Protein AF-0000000084854878 (afdb_homodimer)

Radius of gyration: 21.62 Å; Cα contacts (8 Å, |Δi|>4): 910; chains: 2; bounding box: 46×63×53 Å

Foldseek 3Di:
DPPPCPDPVVVVVCVVPDDDVVVVQFDFWKWAKKAFQFGLLDIAIWIWGWGPPDLFKIKTFIFRDPDPPTDGWWIKIKGALVVLVVDDLVVQLQKEACQCCLLQQRMATQDDPPDDPVVRVVVVLVVSLRRNRMMMRMKTQAPCVVPVPDRDDGITRIYDDDDPVSDPVVVSVVCCVVRVHDRNVSNVVCVVRHDDDDYDPSHPNCVVVVHGDGDDDDDD/DPPPCPDPVVVVVCVVPDDDVVVVQFDFWKWAKKAFQFGLLDIAIWIWGWGPPDLFKIKTFIFRDPDPPTDGWWIKIKGALVVLVVDPLVVQLQKEACQCCLLQQRMATQDDPPDDPVVRVVVVLVVSLRSNRMMMRMKTQAPCVVPVPDRDDGITRIYDDDDPVSDPVVVSVVCCVVRVHDRNVSNVVCVVRHDDDDYDPSHPNCVVVVHGDGDDDDDD

Structure (mmCIF, N/CA/C/O backbone):
data_AF-0000000084854878-model_v1
#
loop_
_entity.id
_entity.type
_entity.pdbx_description
1 polymer 'DUF1264-domain-containing protein'
#
loop_
_atom_site.group_PDB
_atom_site.id
_atom_site.type_symbol
_atom_site.label_atom_id
_atom_site.label_alt_id
_atom_site.label_comp_id
_atom_site.label_asym_id
_atom_site.label_entity_id
_atom_site.label_seq_id
_atom_site.pdbx_PDB_ins_code
_atom_site.Cartn_x
_atom_site.Cartn_y
_atom_site.Cartn_z
_atom_site.occupancy
_atom_site.B_iso_or_equiv
_atom_site.auth_seq_id
_atom_site.auth_comp_id
_atom_site.auth_asym_id
_atom_site.auth_atom_id
_atom_site.pdbx_PDB_model_num
ATOM 1 N N . MET A 1 1 ? -2.666 -12.867 -30.156 1 42.47 1 MET A N 1
ATOM 2 C CA . MET A 1 1 ? -3.881 -12.344 -29.531 1 42.47 1 MET A CA 1
ATOM 3 C C . MET A 1 1 ? -3.656 -12.055 -28.062 1 42.47 1 MET A C 1
ATOM 5 O O . MET A 1 1 ? -3.047 -12.859 -27.344 1 42.47 1 MET A O 1
ATOM 9 N N . GLU A 1 2 ? -3.814 -10.781 -27.641 1 56.5 2 GLU A N 1
ATOM 10 C CA . GLU A 1 2 ? -3.605 -10.398 -26.25 1 56.5 2 GLU A CA 1
ATOM 11 C C . GLU A 1 2 ? -4.465 -11.25 -25.312 1 56.5 2 GLU A C 1
ATOM 13 O O . GLU A 1 2 ? -5.602 -11.586 -25.641 1 56.5 2 GLU A O 1
ATOM 18 N N . SER A 1 3 ? -3.811 -11.867 -24.328 1 76.75 3 SER A N 1
ATOM 19 C CA . SER A 1 3 ? -4.516 -12.711 -23.359 1 76.75 3 SER A CA 1
ATOM 20 C C . SER A 1 3 ? -5.754 -12 -22.812 1 76.75 3 SER A C 1
ATOM 22 O O . SER A 1 3 ? -5.746 -10.789 -22.609 1 76.75 3 SER A O 1
ATOM 24 N N . VAL A 1 4 ? -6.898 -12.617 -22.953 1 86.44 4 VAL A N 1
ATOM 25 C CA . VAL A 1 4 ? -8.148 -12.102 -22.406 1 86.44 4 VAL A CA 1
ATOM 26 C C . VAL A 1 4 ? -7.926 -11.617 -20.984 1 86.44 4 VAL A C 1
ATOM 28 O O . VAL A 1 4 ? -8.664 -10.766 -20.484 1 86.44 4 VAL A O 1
ATOM 31 N N . TYR A 1 5 ? -6.926 -12.055 -20.406 1 91.31 5 TYR A N 1
ATOM 32 C CA . TYR A 1 5 ? -6.637 -11.742 -19.016 1 91.31 5 TYR A CA 1
ATOM 33 C C . TYR A 1 5 ? -6.316 -10.266 -18.828 1 91.31 5 TYR A C 1
ATOM 35 O O . TYR A 1 5 ? -6.625 -9.672 -17.797 1 91.31 5 TYR A O 1
ATOM 43 N N . HIS A 1 6 ? -5.785 -9.617 -19.844 1 92.25 6 HIS A N 1
ATOM 44 C CA . HIS A 1 6 ? -5.402 -8.219 -19.719 1 92.25 6 HIS A CA 1
ATOM 45 C C . HIS A 1 6 ? -6.398 -7.312 -20.438 1 92.25 6 HIS A C 1
ATOM 47 O O . HIS A 1 6 ? -6.164 -6.109 -20.578 1 92.25 6 HIS A O 1
ATOM 53 N N . SER A 1 7 ? -7.43 -7.887 -20.828 1 90 7 SER A N 1
ATOM 54 C CA . SER A 1 7 ? -8.438 -7.129 -21.562 1 90 7 SER A CA 1
ATOM 55 C C . SER A 1 7 ? -9.359 -6.367 -20.625 1 90 7 SER A C 1
ATOM 57 O O . SER A 1 7 ? -9.5 -6.734 -19.453 1 90 7 SER A O 1
ATOM 59 N N . GLN A 1 8 ? -10.008 -5.379 -21.156 1 87.12 8 GLN A N 1
ATOM 60 C CA . GLN A 1 8 ? -11.008 -4.617 -20.406 1 87.12 8 GLN A CA 1
ATOM 61 C C . GLN A 1 8 ? -12.18 -5.5 -20 1 87.12 8 GLN A C 1
ATOM 63 O O . GLN A 1 8 ? -12.766 -5.312 -18.938 1 87.12 8 GLN A O 1
ATOM 68 N N . LEU A 1 9 ? -12.438 -6.395 -20.922 1 82.38 9 LEU A N 1
ATOM 69 C CA . LEU A 1 9 ? -13.539 -7.309 -20.641 1 82.38 9 LEU A CA 1
ATOM 70 C C . LEU A 1 9 ? -13.242 -8.148 -19.391 1 82.38 9 LEU A C 1
ATOM 72 O O . LEU A 1 9 ? -14.117 -8.336 -18.547 1 82.38 9 LEU A O 1
ATOM 76 N N . TYR A 1 10 ? -12.094 -8.664 -19.297 1 88.38 10 TYR A N 1
ATOM 77 C CA . TYR A 1 10 ? -11.711 -9.422 -18.125 1 88.38 10 TYR A CA 1
ATOM 78 C C . TYR A 1 10 ? -11.789 -8.555 -16.875 1 88.38 10 TYR A C 1
ATOM 80 O O . TYR A 1 10 ? -12.289 -8.992 -15.828 1 88.38 10 TYR A O 1
ATOM 88 N N . SER A 1 11 ? -11.289 -7.316 -17 1 88.75 11 SER A N 1
ATOM 89 C CA . SER A 1 11 ? -11.305 -6.391 -15.875 1 88.75 11 SER A CA 1
ATOM 90 C C . SER A 1 11 ? -12.734 -6.117 -15.414 1 88.75 11 SER A C 1
ATOM 92 O O . SER A 1 11 ? -13.008 -6.098 -14.211 1 88.75 11 SER A O 1
ATOM 94 N N . ALA A 1 12 ? -13.562 -5.941 -16.312 1 84 12 ALA A N 1
ATOM 95 C CA . ALA A 1 12 ? -14.969 -5.695 -15.992 1 84 12 ALA A CA 1
ATOM 96 C C . ALA A 1 12 ? -15.602 -6.914 -15.336 1 84 12 ALA A C 1
ATOM 98 O O . ALA A 1 12 ? -16.328 -6.789 -14.344 1 84 12 ALA A O 1
ATOM 99 N N . ALA A 1 13 ? -15.352 -8.047 -15.867 1 84.94 13 ALA A N 1
ATOM 100 C CA . ALA A 1 13 ? -15.844 -9.289 -15.281 1 84.94 13 ALA A CA 1
ATOM 101 C C . ALA A 1 13 ? -15.289 -9.484 -13.875 1 84.94 13 ALA A C 1
ATOM 103 O O . ALA A 1 13 ? -16.031 -9.875 -12.961 1 84.94 13 ALA A O 1
ATOM 104 N N . GLY A 1 14 ? -14.062 -9.25 -13.773 1 85.38 14 GLY A N 1
ATOM 105 C CA . GLY A 1 14 ? -13.438 -9.352 -12.461 1 85.38 14 GLY A CA 1
ATOM 106 C C . GLY A 1 14 ? -14.094 -8.477 -11.414 1 85.38 14 GLY A C 1
ATOM 107 O O . GLY A 1 14 ? -14.422 -8.938 -10.32 1 85.38 14 GLY A O 1
ATOM 108 N N . SER A 1 15 ? -14.344 -7.27 -11.75 1 87.06 15 SER A N 1
ATOM 109 C CA . SER A 1 15 ? -14.945 -6.312 -10.828 1 87.06 15 SER A CA 1
ATOM 110 C C . SER A 1 15 ? -16.359 -6.734 -10.445 1 87.06 15 SER A C 1
ATOM 112 O O . SER A 1 15 ? -16.844 -6.375 -9.367 1 87.06 15 SER A O 1
ATOM 114 N N . ALA A 1 16 ? -16.953 -7.512 -11.312 1 86.44 16 ALA A N 1
ATOM 115 C CA . ALA A 1 16 ? -18.328 -7.93 -11.055 1 86.44 16 ALA A CA 1
ATOM 116 C C . ALA A 1 16 ? -18.359 -9.141 -10.125 1 86.44 16 ALA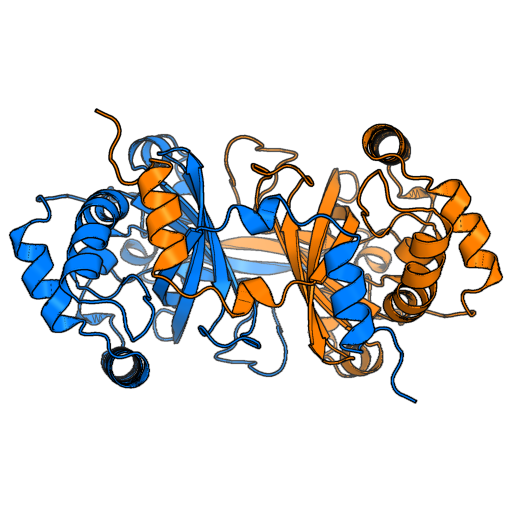 A C 1
ATOM 118 O O . ALA A 1 16 ? -19.328 -9.32 -9.375 1 86.44 16 ALA A O 1
ATOM 119 N N . ILE A 1 17 ? -17.375 -9.867 -10.188 1 89.5 17 ILE A N 1
ATOM 120 C CA . ILE A 1 17 ? -17.516 -11.148 -9.5 1 89.5 17 ILE A CA 1
ATOM 121 C C . ILE A 1 17 ? -16.641 -11.164 -8.25 1 89.5 17 ILE A C 1
ATOM 123 O O . ILE A 1 17 ? -16.781 -12.039 -7.391 1 89.5 17 ILE A O 1
ATOM 127 N N . MET A 1 18 ? -15.742 -10.305 -8.07 1 92.56 18 MET A N 1
ATOM 128 C CA . MET A 1 18 ? -14.844 -10.281 -6.922 1 92.56 18 MET A CA 1
ATOM 129 C C . MET A 1 18 ? -15.242 -9.18 -5.941 1 92.56 18 MET A C 1
ATOM 131 O O . MET A 1 18 ? -15.953 -8.242 -6.309 1 92.56 18 MET A O 1
ATOM 135 N N . SER A 1 19 ? -14.844 -9.352 -4.707 1 91.5 19 SER A N 1
ATOM 136 C CA . SER A 1 19 ? -15.133 -8.359 -3.68 1 91.5 19 SER A CA 1
ATOM 137 C C . SER A 1 19 ? -13.93 -7.449 -3.434 1 91.5 19 SER A C 1
ATOM 139 O O . SER A 1 19 ? -12.789 -7.906 -3.451 1 91.5 19 SER A O 1
ATOM 141 N N . PHE A 1 20 ? -14.242 -6.152 -3.15 1 96.56 20 PHE A N 1
ATOM 142 C CA . PHE A 1 20 ? -13.219 -5.137 -2.953 1 96.56 20 PHE A CA 1
ATOM 143 C C . PHE A 1 20 ? -13.5 -4.312 -1.705 1 96.56 20 PHE A C 1
ATOM 145 O O . PHE A 1 20 ? -13.227 -3.111 -1.671 1 96.56 20 PHE A O 1
ATOM 152 N N . ASP A 1 21 ? -14.039 -4.895 -0.681 1 96.31 21 ASP A N 1
ATOM 153 C CA . ASP A 1 21 ? -14.609 -4.227 0.484 1 96.31 21 ASP A CA 1
ATOM 154 C C . ASP A 1 21 ? -13.578 -3.342 1.173 1 96.31 21 ASP A C 1
ATOM 156 O O . ASP A 1 21 ? -13.867 -2.199 1.533 1 96.31 21 ASP A O 1
ATOM 160 N N . PRO A 1 22 ? -12.273 -3.865 1.412 1 97.88 22 PRO A N 1
ATOM 161 C CA . PRO A 1 22 ? -11.305 -2.965 2.035 1 97.88 22 PRO A CA 1
ATOM 162 C C . PRO A 1 22 ? -11.047 -1.707 1.209 1 97.88 22 PRO A C 1
ATOM 164 O O . PRO A 1 22 ? -10.953 -0.608 1.763 1 97.88 22 PRO A O 1
ATOM 167 N N . VAL A 1 23 ? -10.953 -1.794 -0.106 1 97.88 23 VAL A N 1
ATOM 168 C CA . VAL A 1 23 ? -10.641 -0.701 -1.02 1 97.88 23 VAL A CA 1
ATOM 169 C C . VAL A 1 23 ? -11.797 0.296 -1.052 1 97.88 23 VAL A C 1
ATOM 171 O O . VAL A 1 23 ? -11.578 1.505 -1.162 1 97.88 23 VAL A O 1
ATOM 174 N N . LYS A 1 24 ? -13.016 -0.207 -0.889 1 95.81 24 LYS A N 1
ATOM 175 C CA . LYS A 1 24 ? -14.211 0.626 -0.938 1 95.81 24 LYS A CA 1
ATOM 176 C C . LYS A 1 24 ? -14.289 1.553 0.272 1 95.81 24 LYS A C 1
ATOM 178 O O . LYS A 1 24 ? -15.086 2.494 0.291 1 95.81 24 LYS A O 1
ATOM 183 N N . GLN A 1 25 ? -13.469 1.287 1.256 1 96.81 25 GLN A N 1
ATOM 184 C CA . GLN A 1 25 ? -13.508 2.117 2.455 1 96.81 25 GLN A CA 1
ATOM 185 C C . GLN A 1 25 ? -12.641 3.361 2.291 1 96.81 25 GLN A C 1
ATOM 187 O O . GLN A 1 25 ? -12.641 4.242 3.152 1 96.81 25 GLN A O 1
ATOM 192 N N . ILE A 1 26 ? -11.867 3.467 1.23 1 97.38 26 ILE A N 1
ATOM 193 C CA . ILE A 1 26 ? -11.062 4.652 0.955 1 97.38 26 ILE A CA 1
ATOM 194 C C . ILE A 1 26 ? -11.977 5.824 0.607 1 97.38 26 ILE A C 1
ATOM 196 O O . ILE A 1 26 ? -12.789 5.738 -0.32 1 97.38 26 ILE A O 1
ATOM 200 N N . HIS A 1 27 ? -11.805 6.988 1.38 1 95.94 27 HIS A N 1
ATOM 201 C CA . HIS A 1 27 ? -12.766 8.07 1.172 1 95.94 27 HIS A CA 1
ATOM 202 C C . HIS A 1 27 ? -12.094 9.43 1.297 1 95.94 27 HIS A C 1
ATOM 204 O O . HIS A 1 27 ? -12.773 10.453 1.408 1 95.94 27 HIS A O 1
ATOM 210 N N . GLN A 1 28 ? -10.867 9.477 1.364 1 97.06 28 GLN A N 1
ATOM 211 C CA . GLN A 1 28 ? -10.133 10.734 1.455 1 97.06 28 GLN A CA 1
ATOM 212 C C . GLN A 1 28 ? -8.914 10.734 0.533 1 97.06 28 GLN A C 1
ATOM 214 O O . GLN A 1 28 ? -8.195 9.734 0.454 1 97.06 28 GLN A O 1
ATOM 219 N N . HIS A 1 29 ? -8.703 11.797 -0.182 1 97.94 29 HIS A N 1
ATOM 220 C CA . HIS A 1 29 ? -7.566 12.008 -1.068 1 97.94 29 HIS A CA 1
ATOM 221 C C . HIS A 1 29 ? -6.777 13.25 -0.669 1 97.94 29 HIS A C 1
ATOM 223 O O . HIS A 1 29 ? -7.281 14.367 -0.781 1 97.94 29 HIS A O 1
ATOM 229 N N . LEU A 1 30 ? -5.574 13.039 -0.165 1 98.12 30 LEU A N 1
ATOM 230 C CA . LEU A 1 30 ? -4.664 14.102 0.235 1 98.12 30 LEU A CA 1
ATOM 231 C C . LEU A 1 30 ? -3.422 14.117 -0.651 1 98.12 30 LEU A C 1
ATOM 233 O O . LEU A 1 30 ? -2.924 13.055 -1.044 1 98.12 30 LEU A O 1
ATOM 237 N N . CYS A 1 31 ? -2.949 15.258 -0.947 1 98.31 31 CYS A N 1
ATOM 238 C CA . CYS A 1 31 ? -1.713 15.438 -1.701 1 98.31 31 CYS A CA 1
ATOM 239 C C . CYS A 1 31 ? -0.686 16.219 -0.891 1 98.31 31 CYS A C 1
ATOM 241 O O . CYS A 1 31 ? -1.006 17.25 -0.314 1 98.31 31 CYS A O 1
ATOM 243 N N . ALA A 1 32 ? 0.47 15.75 -0.842 1 98.31 32 ALA A N 1
ATOM 244 C CA . ALA A 1 32 ? 1.612 16.375 -0.181 1 98.31 32 ALA A CA 1
ATOM 245 C C . ALA A 1 32 ? 2.926 15.93 -0.813 1 98.31 32 ALA A C 1
ATOM 247 O O . ALA A 1 32 ? 2.977 15.633 -2.008 1 98.31 32 ALA A O 1
ATOM 248 N N . PHE A 1 33 ? 4.035 16.156 -0.086 1 98.62 33 PHE A N 1
ATOM 249 C CA . PHE A 1 33 ? 5.367 15.734 -0.503 1 98.62 33 PHE A CA 1
ATOM 250 C C . PHE A 1 33 ? 6.074 14.984 0.618 1 98.62 33 PHE A C 1
ATOM 252 O O . PHE A 1 33 ? 5.871 15.281 1.797 1 98.62 33 PHE A O 1
ATOM 259 N N . HIS A 1 34 ? 6.805 14.023 0.209 1 98.5 34 HIS A N 1
ATOM 260 C CA . HIS A 1 34 ? 7.691 13.32 1.123 1 98.5 34 HIS A CA 1
ATOM 261 C C . HIS A 1 34 ? 9.156 13.516 0.733 1 98.5 34 HIS A C 1
ATOM 263 O O . HIS A 1 34 ? 9.453 13.82 -0.422 1 98.5 34 HIS A O 1
ATOM 269 N N . THR A 1 35 ? 9.977 13.375 1.66 1 97.06 35 THR A N 1
ATOM 270 C CA . THR A 1 35 ? 11.422 13.289 1.454 1 97.06 35 THR A CA 1
ATOM 271 C C . THR A 1 35 ? 11.992 12.047 2.131 1 97.06 35 THR A C 1
ATOM 273 O O . THR A 1 35 ? 11.422 11.547 3.104 1 97.06 35 THR A O 1
ATOM 276 N N . TYR A 1 36 ? 13.062 11.547 1.539 1 95.5 36 TYR A N 1
ATOM 277 C CA . TYR A 1 36 ? 13.688 10.359 2.111 1 95.5 36 TYR A CA 1
ATOM 278 C C . TYR A 1 36 ? 14.32 10.672 3.461 1 95.5 36 TYR A C 1
ATOM 280 O O . TYR A 1 36 ? 14.977 11.703 3.617 1 95.5 36 TYR A O 1
ATOM 288 N N . SER A 1 37 ? 14.125 9.781 4.395 1 93.94 37 SER A N 1
ATOM 289 C CA . SER A 1 37 ? 14.742 9.969 5.707 1 93.94 37 SER A CA 1
ATOM 290 C C . SER A 1 37 ? 16.25 10.078 5.598 1 93.94 37 SER A C 1
ATOM 292 O O . SER A 1 37 ? 16.875 10.891 6.281 1 93.94 37 SER A O 1
ATOM 294 N N . HIS A 1 38 ? 16.906 9.297 4.711 1 90.38 38 HIS A N 1
ATOM 295 C CA . HIS A 1 38 ? 18.359 9.203 4.625 1 90.38 38 HIS A CA 1
ATOM 296 C C . HIS A 1 38 ? 18.922 10.203 3.619 1 90.38 38 HIS A C 1
ATOM 298 O O . HIS A 1 38 ? 20.141 10.398 3.539 1 90.38 38 HIS A O 1
ATOM 304 N N . ASP A 1 39 ? 18.141 10.836 2.838 1 91.75 39 ASP A N 1
ATOM 305 C CA . ASP A 1 39 ? 18.547 11.828 1.845 1 91.75 39 ASP A CA 1
ATOM 306 C C . ASP A 1 39 ? 17.484 12.914 1.689 1 91.75 39 ASP A C 1
ATOM 308 O O . ASP A 1 39 ? 16.656 12.852 0.78 1 91.75 39 ASP A O 1
ATOM 312 N N . ARG A 1 40 ? 17.625 13.961 2.406 1 92.81 40 ARG A N 1
ATOM 313 C CA . ARG A 1 40 ? 16.594 14.984 2.541 1 92.81 40 ARG A CA 1
ATOM 314 C C . ARG A 1 40 ? 16.594 15.914 1.333 1 92.81 40 ARG A C 1
ATOM 316 O O . ARG A 1 40 ? 15.781 16.844 1.263 1 92.81 40 ARG A O 1
ATOM 323 N N . SER A 1 41 ? 17.453 15.695 0.38 1 93.31 41 SER A N 1
ATOM 324 C CA . SER A 1 41 ? 17.484 16.531 -0.816 1 93.31 41 SER A CA 1
ATOM 325 C C . SER A 1 41 ? 16.578 15.969 -1.91 1 93.31 41 SER A C 1
ATOM 327 O O . SER A 1 41 ? 16.375 16.609 -2.939 1 93.31 41 SER A O 1
ATOM 329 N N . ARG A 1 42 ? 16.062 14.805 -1.736 1 96.06 42 ARG A N 1
ATOM 330 C CA . ARG A 1 42 ? 15.195 14.156 -2.711 1 96.06 42 ARG A CA 1
ATOM 331 C C . ARG A 1 42 ? 13.734 14.25 -2.287 1 96.06 42 ARG A C 1
ATOM 333 O O . ARG A 1 42 ? 13.391 13.93 -1.147 1 96.06 42 ARG A O 1
ATOM 340 N N . HIS A 1 43 ? 12.938 14.703 -3.211 1 97.94 43 HIS A N 1
ATOM 341 C CA . HIS A 1 43 ? 11.547 15.023 -2.924 1 97.94 43 HIS A CA 1
ATOM 342 C C . HIS A 1 43 ? 10.602 14.242 -3.828 1 97.94 43 HIS A C 1
ATOM 344 O O . HIS A 1 43 ? 10.867 14.086 -5.023 1 97.94 43 HIS A O 1
ATOM 350 N N . VAL A 1 44 ? 9.508 13.75 -3.252 1 98.44 44 VAL A N 1
ATOM 351 C CA . VAL A 1 44 ? 8.547 12.961 -4.008 1 98.44 44 VAL A CA 1
ATOM 352 C C . VAL A 1 44 ? 7.133 13.461 -3.729 1 98.44 44 VAL A C 1
ATOM 354 O O . VAL A 1 44 ? 6.711 13.547 -2.572 1 98.44 44 VAL A O 1
ATOM 357 N N . GLU A 1 45 ? 6.414 13.898 -4.789 1 98.69 45 GLU A N 1
ATOM 358 C CA . GLU A 1 45 ? 4.988 14.172 -4.648 1 98.69 45 GLU A CA 1
ATOM 359 C C . GLU A 1 45 ? 4.215 12.906 -4.293 1 98.69 45 GLU A C 1
ATOM 361 O O . GLU A 1 45 ? 4.477 11.836 -4.84 1 98.69 45 GLU A O 1
ATOM 366 N N . ALA A 1 46 ? 3.342 13.031 -3.355 1 98.75 46 ALA A N 1
ATOM 367 C CA . ALA A 1 46 ? 2.664 11.844 -2.83 1 98.75 46 ALA A CA 1
ATOM 368 C C . ALA A 1 46 ? 1.163 12.086 -2.705 1 98.75 46 ALA A C 1
ATOM 370 O O . ALA A 1 46 ? 0.73 13 -1.996 1 98.75 46 ALA A O 1
ATOM 371 N N . HIS A 1 47 ? 0.405 11.297 -3.395 1 98.88 47 HIS A N 1
ATOM 372 C CA . HIS A 1 47 ? -1.051 11.289 -3.309 1 98.88 47 HIS A CA 1
ATOM 373 C C . HIS A 1 47 ? -1.546 10.164 -2.408 1 98.88 47 HIS A C 1
ATOM 375 O O . HIS A 1 47 ? -1.334 8.984 -2.705 1 98.88 47 HIS A O 1
ATOM 381 N N . HIS A 1 48 ? -2.178 10.594 -1.279 1 98.81 48 HIS A N 1
ATOM 382 C CA . HIS A 1 48 ? -2.643 9.672 -0.247 1 98.81 48 HIS A CA 1
ATOM 383 C C . HIS A 1 48 ? -4.129 9.367 -0.41 1 98.81 48 HIS A C 1
ATOM 385 O O . HIS A 1 48 ? -4.953 10.281 -0.429 1 98.81 48 HIS A O 1
ATOM 391 N N . PHE A 1 49 ? -4.426 8.148 -0.508 1 98.75 49 PHE A N 1
ATOM 392 C CA . PHE A 1 49 ? -5.801 7.668 -0.465 1 98.75 49 PHE A CA 1
ATOM 393 C C . PHE A 1 49 ? -6.07 6.91 0.83 1 98.75 49 PHE A C 1
ATOM 395 O O . PHE A 1 49 ? -5.57 5.801 1.021 1 98.75 49 PHE A O 1
ATOM 402 N N . CYS A 1 50 ? -6.945 7.5 1.678 1 98.25 50 CYS A N 1
ATOM 403 C CA . CYS A 1 50 ? -6.93 7.113 3.084 1 98.25 50 CYS A CA 1
ATOM 404 C C . CYS A 1 50 ? -8.266 6.504 3.498 1 98.25 50 CYS A C 1
ATOM 406 O O . CYS A 1 50 ? -9.32 6.93 3.023 1 98.25 50 CYS A O 1
ATOM 408 N N . THR A 1 51 ? -8.172 5.551 4.316 1 97.81 51 THR A N 1
ATOM 409 C CA . THR A 1 51 ? -9.258 4.996 5.113 1 97.81 51 THR A CA 1
ATOM 410 C C . THR A 1 51 ? -9.086 5.348 6.59 1 97.81 51 THR A C 1
ATOM 412 O O . THR A 1 51 ? -7.988 5.23 7.133 1 97.81 51 THR A O 1
ATOM 415 N N . HIS A 1 52 ? -10.148 5.871 7.215 1 97.06 52 HIS A N 1
ATOM 416 C CA . HIS A 1 52 ? -10.141 6.074 8.656 1 97.06 52 HIS A CA 1
ATOM 417 C C . HIS A 1 52 ? -10.594 4.816 9.391 1 97.06 52 HIS A C 1
ATOM 419 O O . HIS A 1 52 ? -11.789 4.605 9.594 1 97.06 52 HIS A O 1
ATOM 425 N N . LEU A 1 53 ? -9.664 4.012 9.836 1 96.75 53 LEU A N 1
ATOM 426 C CA . LEU A 1 53 ? -10.031 2.812 10.586 1 96.75 53 LEU A CA 1
ATOM 427 C C . LEU A 1 53 ? -10.695 3.178 11.906 1 96.75 53 LEU A C 1
ATOM 429 O O . LEU A 1 53 ? -11.625 2.5 12.352 1 96.75 53 LEU A O 1
ATOM 433 N N . SER A 1 54 ? -10.211 4.172 12.531 1 96.38 54 SER A N 1
ATOM 434 C CA . SER A 1 54 ? -10.75 4.801 13.727 1 96.38 54 SER A CA 1
ATOM 435 C C . SER A 1 54 ? -10.422 6.289 13.773 1 96.38 54 SER A C 1
ATOM 437 O O . SER A 1 54 ? -9.656 6.781 12.945 1 96.38 54 SER A O 1
ATOM 439 N N . PRO A 1 55 ? -11.023 6.977 14.672 1 96.12 55 PRO A N 1
ATOM 440 C CA . PRO A 1 55 ? -10.656 8.391 14.797 1 96.12 55 PRO A CA 1
ATOM 441 C C . PRO A 1 55 ? -9.164 8.578 15.086 1 96.12 55 PRO A C 1
ATOM 443 O O . PRO A 1 55 ? -8.609 9.641 14.789 1 96.12 55 PRO A O 1
ATOM 446 N N . ASP A 1 56 ? -8.508 7.543 15.609 1 97.94 56 ASP A N 1
ATOM 447 C CA . ASP A 1 56 ? -7.125 7.699 16.047 1 97.94 56 ASP A CA 1
ATOM 448 C C . ASP A 1 56 ? -6.16 7.043 15.062 1 97.94 56 ASP A C 1
ATOM 450 O O . ASP A 1 56 ? -4.949 7.039 15.281 1 97.94 56 ASP A O 1
ATOM 454 N N . PHE A 1 57 ? -6.715 6.465 14.008 1 98.5 57 PHE A N 1
ATOM 455 C CA . PHE A 1 57 ? -5.828 5.684 13.148 1 98.5 57 PHE A CA 1
ATOM 456 C C . PHE A 1 57 ? -6.328 5.68 11.711 1 98.5 57 PHE A C 1
ATOM 458 O O . PHE A 1 57 ? -7.398 5.145 11.422 1 98.5 57 PHE A O 1
ATOM 465 N N . HIS A 1 58 ? -5.492 6.27 10.805 1 98.56 58 HIS A N 1
ATOM 466 C CA . HIS A 1 58 ? -5.715 6.23 9.367 1 98.56 58 HIS A CA 1
ATOM 467 C C . HIS A 1 58 ? -4.668 5.367 8.672 1 98.56 58 HIS A C 1
ATOM 469 O O . HIS A 1 58 ? -3.516 5.309 9.109 1 98.56 58 HIS A O 1
ATOM 475 N N . GLN A 1 59 ? -5.098 4.676 7.68 1 98.88 59 GLN A N 1
ATOM 476 C CA . GLN A 1 59 ? -4.184 4.008 6.762 1 98.88 59 GLN A CA 1
ATOM 477 C C . GLN A 1 59 ? -4.375 4.504 5.332 1 98.88 59 GLN A C 1
ATOM 479 O O . GLN A 1 59 ? -5.508 4.602 4.852 1 98.88 59 GLN A O 1
ATOM 484 N N . CYS A 1 60 ? -3.252 4.793 4.652 1 98.88 60 CYS A N 1
ATOM 485 C CA . CYS A 1 60 ? -3.307 5.426 3.338 1 98.88 60 CYS A CA 1
ATOM 486 C C . CYS A 1 60 ? -2.428 4.684 2.338 1 98.88 60 CYS A C 1
ATOM 488 O O . CYS A 1 60 ? -1.279 4.352 2.639 1 98.88 60 CYS A O 1
ATOM 490 N N . VAL A 1 61 ? -2.977 4.43 1.176 1 98.88 61 VAL A N 1
ATOM 491 C CA . VAL A 1 61 ? -2.176 4.004 0.032 1 98.88 61 VAL A CA 1
ATOM 492 C C . VAL A 1 61 ? -1.659 5.227 -0.722 1 98.88 61 VAL A C 1
ATOM 494 O O . VAL A 1 61 ? -2.385 6.211 -0.895 1 98.88 61 VAL A O 1
ATOM 497 N N . ILE A 1 62 ? -0.408 5.156 -1.182 1 98.94 62 ILE A N 1
ATOM 498 C CA . ILE A 1 62 ? 0.208 6.336 -1.776 1 98.94 62 ILE A CA 1
ATOM 499 C C . ILE A 1 62 ? 0.533 6.066 -3.244 1 98.94 62 ILE A C 1
ATOM 501 O O . ILE A 1 62 ? 1.153 5.051 -3.572 1 98.94 62 ILE A O 1
ATOM 505 N N . TYR A 1 63 ? 0.1 6.922 -4.086 1 98.88 63 TYR A N 1
ATOM 506 C CA . TYR A 1 63 ? 0.457 6.949 -5.5 1 98.88 63 TYR A CA 1
ATOM 507 C C . TYR A 1 63 ? 1.285 8.188 -5.832 1 98.88 63 TYR A C 1
ATOM 509 O O . TYR A 1 63 ? 1.247 9.18 -5.102 1 98.88 63 TYR A O 1
ATOM 517 N N . ASP A 1 64 ? 2.012 8.133 -6.961 1 98.69 64 ASP A N 1
ATOM 518 C CA . ASP A 1 64 ? 2.887 9.25 -7.316 1 98.69 64 ASP A CA 1
ATOM 519 C C . ASP A 1 64 ? 2.119 10.328 -8.078 1 98.69 64 ASP A C 1
ATOM 521 O O . ASP A 1 64 ? 2.67 11.383 -8.391 1 98.69 64 ASP A O 1
ATOM 525 N N . SER A 1 65 ? 0.896 10.086 -8.406 1 98.12 65 SER A N 1
ATOM 526 C CA . SER A 1 65 ? 0.014 11.055 -9.047 1 98.12 65 SER A CA 1
ATOM 527 C C . SER A 1 65 ? -1.452 10.688 -8.852 1 98.12 65 SER A C 1
ATOM 529 O O . SER A 1 65 ? -1.762 9.641 -8.266 1 98.12 65 SER A O 1
ATOM 531 N N . GLU A 1 66 ? -2.338 11.578 -9.281 1 97.06 66 GLU A N 1
ATOM 532 C CA . GLU A 1 66 ? -3.777 11.344 -9.203 1 97.06 66 GLU A CA 1
ATOM 533 C C . GLU A 1 66 ? -4.289 10.664 -10.469 1 97.06 66 GLU A C 1
ATOM 535 O O . GLU A 1 66 ? -5.484 10.367 -10.578 1 97.06 66 GLU A O 1
ATOM 540 N N . ASN A 1 67 ? -3.436 10.328 -11.398 1 97.19 67 ASN A N 1
ATOM 541 C CA . ASN A 1 67 ? -3.824 9.742 -12.68 1 97.19 67 ASN A CA 1
ATOM 542 C C . ASN A 1 67 ? -4.254 8.289 -12.531 1 97.19 67 ASN A C 1
ATOM 544 O O . ASN A 1 67 ? -3.742 7.574 -11.672 1 97.19 67 ASN A O 1
ATOM 548 N N . PRO A 1 68 ? -5.148 7.809 -13.414 1 96.62 68 PRO A N 1
ATOM 549 C CA . PRO A 1 68 ? -5.609 6.422 -13.328 1 96.62 68 PRO A CA 1
ATOM 550 C C . PRO A 1 68 ? -4.469 5.414 -13.453 1 96.62 68 PRO A C 1
ATOM 552 O O . PRO A 1 68 ? -4.57 4.293 -12.953 1 96.62 68 PRO A O 1
ATOM 555 N N . HIS A 1 69 ? -3.393 5.688 -14.039 1 95.88 69 HIS A N 1
ATOM 556 C CA . HIS A 1 69 ? -2.285 4.75 -14.203 1 95.88 69 HIS A CA 1
ATOM 557 C C . HIS A 1 69 ? -1.087 5.16 -13.352 1 95.88 69 HIS A C 1
ATOM 559 O O . HIS A 1 69 ? 0.061 4.941 -13.742 1 95.88 69 HIS A O 1
ATOM 565 N N . ALA A 1 70 ? -1.466 5.875 -12.281 1 98.56 70 ALA A N 1
ATOM 566 C CA . ALA A 1 70 ? -0.414 6.297 -11.359 1 98.56 70 ALA A CA 1
ATOM 567 C C . ALA A 1 70 ? 0.318 5.094 -10.773 1 98.56 70 ALA A C 1
ATOM 569 O O . ALA A 1 70 ? -0.244 3.998 -10.688 1 98.56 70 ALA A O 1
ATOM 570 N N . ARG A 1 71 ? 1.567 5.234 -10.453 1 98.81 71 ARG A N 1
ATOM 571 C CA . ARG A 1 71 ? 2.391 4.227 -9.797 1 98.81 71 ARG A CA 1
ATOM 572 C C . ARG A 1 71 ? 2.074 4.145 -8.305 1 98.81 71 ARG A C 1
ATOM 574 O O . ARG A 1 71 ? 2.039 5.168 -7.617 1 98.81 71 ARG A O 1
ATOM 581 N N . LEU A 1 72 ? 1.786 2.938 -7.84 1 98.94 72 LEU A N 1
ATOM 582 C CA . LEU A 1 72 ? 1.64 2.648 -6.418 1 98.94 72 LEU A CA 1
ATOM 583 C C . LEU A 1 72 ? 2.994 2.662 -5.719 1 98.94 72 LEU A C 1
ATOM 585 O O . LEU A 1 72 ? 3.807 1.753 -5.914 1 98.94 72 LEU A O 1
ATOM 589 N N . ILE A 1 73 ? 3.217 3.701 -4.766 1 98.94 73 ILE A N 1
ATOM 590 C CA . ILE A 1 73 ? 4.625 3.885 -4.422 1 98.94 73 ILE A CA 1
ATOM 591 C C . ILE A 1 73 ? 4.82 3.666 -2.926 1 98.94 73 ILE A C 1
ATOM 593 O O . ILE A 1 73 ? 5.957 3.592 -2.447 1 98.94 73 ILE A O 1
ATOM 597 N N . GLY A 1 74 ? 3.689 3.594 -2.182 1 98.88 74 GLY A N 1
ATOM 598 C CA . GLY A 1 74 ? 3.949 3.426 -0.76 1 98.88 74 GLY A CA 1
ATOM 599 C C . GLY A 1 74 ? 2.686 3.359 0.076 1 98.88 74 GLY A C 1
ATOM 600 O O . GLY A 1 74 ? 1.581 3.279 -0.466 1 98.88 74 GLY A O 1
ATOM 601 N N . ILE A 1 75 ? 2.922 3.273 1.399 1 98.94 75 ILE A N 1
ATOM 602 C CA . ILE A 1 75 ? 1.881 3.24 2.422 1 98.94 75 ILE A CA 1
ATOM 603 C C . ILE A 1 75 ? 2.23 4.215 3.545 1 98.94 75 ILE A C 1
ATOM 605 O O . ILE A 1 75 ? 3.4 4.352 3.914 1 98.94 75 ILE A O 1
ATOM 609 N N . GLU A 1 76 ? 1.197 4.859 4.07 1 98.94 76 GLU A N 1
ATOM 610 C CA . GLU A 1 76 ? 1.366 5.66 5.281 1 98.94 76 GLU A CA 1
ATOM 611 C C . GLU A 1 76 ? 0.295 5.324 6.316 1 98.94 76 GLU A C 1
ATOM 613 O O . GLU A 1 76 ? -0.888 5.227 5.984 1 98.94 76 GLU A O 1
ATOM 618 N N . TYR A 1 77 ? 0.789 5.133 7.484 1 98.94 77 TYR A N 1
ATOM 619 C CA . TYR A 1 77 ? -0.076 5.078 8.656 1 98.94 77 TYR A CA 1
ATOM 620 C C . TYR A 1 77 ? -0.063 6.406 9.406 1 98.94 77 TYR A C 1
ATOM 622 O O . TYR A 1 77 ? 1 6.996 9.617 1 98.94 77 TYR A O 1
ATOM 630 N N . ILE A 1 78 ? -1.229 6.867 9.789 1 98.94 78 ILE A N 1
ATOM 631 C CA . ILE A 1 78 ? -1.368 8.125 10.508 1 98.94 78 ILE A CA 1
ATOM 632 C C . ILE A 1 78 ? -2.064 7.883 11.844 1 98.94 78 ILE A C 1
ATOM 634 O O . ILE A 1 78 ? -3.154 7.309 11.891 1 98.94 78 ILE A O 1
ATOM 638 N N . VAL A 1 79 ? -1.461 8.328 12.938 1 98.88 79 VAL A N 1
ATOM 639 C CA . VAL A 1 79 ? -2.041 8.117 14.258 1 98.88 79 VAL A CA 1
ATOM 640 C C . VAL A 1 79 ? -2.193 9.453 14.977 1 98.88 79 VAL A C 1
ATOM 642 O O . VAL A 1 79 ? -1.47 10.406 14.68 1 98.88 79 VAL A O 1
ATOM 645 N N . SER A 1 80 ? -3.117 9.461 15.875 1 98.56 80 SER A N 1
ATOM 646 C CA . SER A 1 80 ? -3.279 10.625 16.75 1 98.56 80 SER A CA 1
ATOM 647 C C . SER A 1 80 ? -2.068 10.805 17.656 1 98.56 80 SER A C 1
ATOM 649 O O . SER A 1 80 ? -1.27 9.883 17.828 1 98.56 80 SER A O 1
ATOM 651 N N . GLU A 1 81 ? -2.008 11.961 18.219 1 98.56 81 GLU A N 1
ATOM 652 C CA . GLU A 1 81 ? -0.956 12.234 19.203 1 98.56 81 GLU A CA 1
ATOM 653 C C . GLU A 1 81 ? -1.032 11.258 20.375 1 98.56 81 GLU A C 1
ATOM 655 O O . GLU A 1 81 ? -0.004 10.828 20.891 1 98.56 81 GLU A O 1
ATOM 660 N N . LYS A 1 82 ? -2.262 10.938 20.812 1 98.31 82 LYS A N 1
ATOM 661 C CA . LYS A 1 82 ? -2.451 10 21.906 1 98.31 82 LYS A CA 1
ATOM 662 C C . LYS A 1 82 ? -1.777 8.664 21.625 1 98.31 82 LYS A C 1
ATOM 664 O O . LYS A 1 82 ? -1.028 8.148 22.453 1 98.31 82 LYS A O 1
ATOM 669 N N . ILE A 1 83 ? -2.023 8.102 20.469 1 98.81 83 ILE A N 1
ATOM 670 C CA . ILE A 1 83 ? -1.411 6.824 20.109 1 98.81 83 ILE A CA 1
ATOM 671 C C . ILE A 1 83 ? 0.102 6.996 19.984 1 98.81 83 ILE A C 1
ATOM 673 O O . ILE A 1 83 ? 0.868 6.164 20.469 1 98.81 83 ILE A O 1
ATOM 677 N N . PHE A 1 84 ? 0.516 8.07 19.375 1 98.88 84 PHE A N 1
ATOM 678 C CA . PHE A 1 84 ? 1.942 8.305 19.172 1 98.88 84 PHE A CA 1
ATOM 679 C C . PHE A 1 84 ? 2.668 8.336 20.516 1 98.88 84 PHE A C 1
ATOM 681 O O . PHE A 1 84 ? 3.723 7.715 20.672 1 98.88 84 PHE A O 1
ATOM 688 N N . GLU A 1 85 ? 2.139 9.039 21.391 1 98.62 85 GLU A N 1
ATOM 689 C CA . GLU A 1 85 ? 2.764 9.172 22.703 1 98.62 85 GLU A CA 1
ATOM 690 C C . GLU A 1 85 ? 2.938 7.809 23.375 1 98.62 85 GLU A C 1
ATOM 692 O O . GLU A 1 85 ? 3.875 7.605 24.141 1 98.62 85 GLU A O 1
ATOM 697 N N . GLY A 1 86 ? 2.109 6.902 23.047 1 98.38 86 GLY A N 1
ATOM 698 C CA . GLY A 1 86 ? 2.148 5.582 23.656 1 98.38 86 GLY A CA 1
ATOM 699 C C . GLY A 1 86 ? 3.098 4.629 22.953 1 98.38 86 GLY A C 1
ATOM 700 O O . GLY A 1 86 ? 3.34 3.52 23.438 1 98.38 86 GLY A O 1
ATOM 701 N N . LEU A 1 87 ? 3.66 4.996 21.875 1 98.5 87 LEU A N 1
ATOM 702 C CA . LEU A 1 87 ? 4.57 4.129 21.141 1 98.5 87 LEU A CA 1
ATOM 703 C C . LEU A 1 87 ? 5.879 3.941 21.891 1 98.5 87 LEU A C 1
ATOM 705 O O . LEU A 1 87 ? 6.328 4.844 22.609 1 98.5 87 LEU A O 1
ATOM 709 N N . PRO A 1 88 ? 6.527 2.748 21.734 1 96.88 88 PRO A N 1
ATOM 710 C CA . PRO A 1 88 ? 7.895 2.613 22.234 1 96.88 88 PRO A CA 1
ATOM 711 C C . PRO A 1 88 ? 8.844 3.662 21.672 1 96.88 88 PRO A C 1
ATOM 713 O O . PRO A 1 88 ? 8.711 4.055 20.516 1 96.88 88 PRO A O 1
ATOM 716 N N . GLU A 1 89 ? 9.82 4.023 22.438 1 94.56 89 GLU A N 1
ATOM 717 C CA . GLU A 1 89 ? 10.766 5.066 22.031 1 94.56 89 GLU A CA 1
ATOM 718 C C . GLU A 1 89 ? 11.43 4.727 20.703 1 94.56 89 GLU A C 1
ATOM 720 O O . GLU A 1 89 ? 11.531 5.582 19.828 1 94.56 89 GLU A O 1
ATOM 725 N N . GLU A 1 90 ? 11.867 3.5 20.516 1 91.94 90 GLU A N 1
ATOM 726 C CA . GLU A 1 90 ? 12.555 3.078 19.297 1 91.94 90 GLU A CA 1
ATOM 727 C C . GLU A 1 90 ? 11.633 3.191 18.078 1 91.94 90 GLU A C 1
ATOM 729 O O . GLU A 1 90 ? 12.094 3.447 16.969 1 91.94 90 GLU A O 1
ATOM 734 N N . GLU A 1 91 ? 10.359 3.051 18.312 1 95.62 91 GLU A N 1
ATOM 735 C CA . GLU A 1 91 ? 9.383 3.121 17.234 1 95.62 91 GLU A CA 1
ATOM 736 C C . GLU A 1 91 ? 9.156 4.562 16.797 1 95.62 91 GLU A C 1
ATOM 738 O O . GLU A 1 91 ? 8.93 4.824 15.609 1 95.62 91 GLU A O 1
ATOM 743 N N . LYS A 1 92 ? 9.258 5.496 17.719 1 96 92 LYS A N 1
ATOM 744 C CA . LYS A 1 92 ? 8.953 6.898 17.438 1 96 92 LYS A CA 1
ATOM 745 C C . LYS A 1 92 ? 9.898 7.465 16.375 1 96 92 LYS A C 1
ATOM 747 O O . LYS A 1 92 ? 9.539 8.398 15.656 1 96 92 LYS A O 1
ATOM 752 N N . LYS A 1 93 ? 11 6.812 16.219 1 92.38 93 LYS A N 1
ATOM 753 C CA . LYS A 1 93 ? 12 7.289 15.273 1 92.38 93 LYS A CA 1
ATOM 754 C C . LYS A 1 93 ? 11.523 7.125 13.836 1 92.38 93 LYS A C 1
ATOM 756 O O . LYS A 1 93 ? 12.047 7.762 12.922 1 92.38 93 LYS A O 1
ATOM 761 N N . TYR A 1 94 ? 10.539 6.293 13.602 1 95 94 TYR A N 1
ATOM 762 C CA . TYR A 1 94 ? 10.016 6.039 12.258 1 95 94 TYR A CA 1
ATOM 763 C C . TYR A 1 94 ? 8.945 7.059 11.891 1 95 94 TYR A C 1
ATOM 765 O O . TYR A 1 94 ? 8.453 7.07 10.766 1 95 94 TYR A O 1
ATOM 773 N N . TRP A 1 95 ? 8.57 7.938 12.789 1 97.44 95 TRP A N 1
ATOM 774 C CA . TRP A 1 95 ? 7.363 8.734 12.602 1 97.44 95 TRP A CA 1
ATOM 775 C C . TRP A 1 95 ? 7.707 10.203 12.422 1 97.44 95 TRP A C 1
ATOM 777 O O . TRP A 1 95 ? 8.656 10.711 13.023 1 97.44 95 TRP A O 1
ATOM 787 N N . HIS A 1 96 ? 6.957 10.859 11.625 1 98.38 96 HIS A N 1
ATOM 788 C CA . HIS A 1 96 ? 7.086 12.305 11.445 1 98.38 96 HIS A CA 1
ATOM 789 C C . HIS A 1 96 ? 5.801 13.023 11.836 1 98.38 96 HIS A C 1
ATOM 791 O O . HIS A 1 96 ? 4.723 12.422 11.844 1 98.38 96 HIS A O 1
ATOM 797 N N . SER A 1 97 ? 5.938 14.281 12.172 1 98.69 97 SER A N 1
ATOM 798 C CA . SER A 1 97 ? 4.797 15.117 12.516 1 98.69 97 SER A CA 1
ATOM 799 C C . SER A 1 97 ? 4.16 15.719 11.266 1 98.69 97 SER A C 1
ATOM 801 O O . SER A 1 97 ? 4.84 15.961 10.273 1 98.69 97 SER A O 1
ATOM 803 N N . HIS A 1 98 ? 2.836 15.992 11.352 1 98.81 98 HIS A N 1
ATOM 804 C CA . HIS A 1 98 ? 2.133 16.609 10.227 1 98.81 98 HIS A CA 1
ATOM 805 C C . HIS A 1 98 ? 1.936 18.109 10.461 1 98.81 98 HIS A C 1
ATOM 807 O O . HIS A 1 98 ? 1.393 18.812 9.602 1 98.81 98 HIS A O 1
ATOM 813 N N . LYS A 1 99 ? 2.393 18.625 11.594 1 98.69 99 LYS A N 1
ATOM 814 C CA . LYS A 1 99 ? 2.145 20 11.984 1 98.69 99 LYS A CA 1
ATOM 815 C C . LYS A 1 99 ? 2.516 20.969 10.859 1 98.69 99 LYS A C 1
ATOM 817 O O . LYS A 1 99 ? 1.666 21.719 10.367 1 98.69 99 LYS A O 1
ATOM 822 N N . TYR A 1 100 ? 3.719 20.969 10.438 1 98.56 100 TYR A N 1
ATOM 823 C CA . TYR A 1 100 ? 4.191 21.938 9.461 1 98.56 100 TYR A CA 1
ATOM 824 C C . TYR A 1 100 ? 3.49 21.75 8.117 1 98.56 100 TYR A C 1
ATOM 826 O O . TYR A 1 100 ? 3.086 22.734 7.48 1 98.56 100 TYR A O 1
ATOM 834 N N . GLU A 1 101 ? 3.369 20.484 7.66 1 98.5 101 GLU A N 1
ATOM 835 C CA . GLU A 1 101 ? 2.734 20.219 6.371 1 98.5 101 GLU A CA 1
ATOM 836 C C . GLU A 1 101 ? 1.325 20.797 6.32 1 98.5 101 GLU A C 1
ATOM 838 O O . GLU A 1 101 ? 0.909 21.344 5.293 1 98.5 101 GLU A O 1
ATOM 843 N N . VAL A 1 102 ? 0.663 20.609 7.453 1 98.62 102 VAL A N 1
ATOM 844 C CA . VAL A 1 102 ? -0.7 21.125 7.535 1 98.62 102 VAL A CA 1
ATOM 845 C C . VAL A 1 102 ? -0.674 22.656 7.578 1 98.62 102 VAL A C 1
ATOM 847 O O . VAL A 1 102 ? -1.31 23.312 6.754 1 98.62 102 VAL A O 1
ATOM 850 N N . GLU A 1 103 ? 0.098 23.219 8.43 1 98.69 103 GLU A N 1
ATOM 851 C CA . GLU A 1 103 ? 0.096 24.656 8.664 1 98.69 103 GLU A CA 1
ATOM 852 C C . GLU A 1 103 ? 0.637 25.422 7.457 1 98.69 103 GLU A C 1
ATOM 854 O O . GLU A 1 103 ? 0.199 26.531 7.172 1 98.69 103 GLU A O 1
ATOM 859 N N . SER A 1 104 ? 1.537 24.844 6.766 1 98.44 104 SER A N 1
ATOM 860 C CA . SER A 1 104 ? 2.193 25.531 5.652 1 98.44 104 SER A CA 1
ATOM 861 C C . SER A 1 104 ? 1.342 25.469 4.391 1 98.44 104 SER A C 1
ATOM 863 O O . SER A 1 104 ? 1.656 26.125 3.393 1 98.44 104 SER A O 1
ATOM 865 N N . GLY A 1 105 ? 0.321 24.625 4.422 1 98.06 105 GLY A N 1
ATOM 866 C CA . GLY A 1 105 ? -0.491 24.453 3.227 1 98.06 105 GLY A CA 1
ATOM 867 C C . GLY A 1 105 ? 0.08 23.438 2.254 1 98.06 105 GLY A C 1
ATOM 868 O O . GLY A 1 105 ? -0.496 23.203 1.191 1 98.06 105 GLY A O 1
ATOM 869 N N . LEU A 1 106 ? 1.199 22.844 2.557 1 98.44 106 LEU A N 1
ATOM 870 C CA . LEU A 1 106 ? 1.803 21.859 1.676 1 98.44 106 LEU A CA 1
ATOM 871 C C . LEU A 1 106 ? 0.886 20.641 1.513 1 98.44 106 LEU A C 1
ATOM 873 O O . LEU A 1 106 ? 0.755 20.109 0.412 1 98.44 106 LEU A O 1
ATOM 877 N N . LEU A 1 107 ? 0.334 20.156 2.617 1 98.44 107 LEU A N 1
ATOM 878 C CA . LEU A 1 107 ? -0.663 19.094 2.572 1 98.44 107 LEU A CA 1
ATOM 879 C C . LEU A 1 107 ? -2.041 19.656 2.236 1 98.44 107 LEU A C 1
ATOM 881 O O . LEU A 1 107 ? -2.521 20.578 2.904 1 98.44 107 LEU A O 1
ATOM 885 N N . GLN A 1 108 ? -2.668 19.125 1.199 1 96.62 108 GLN A N 1
ATOM 886 C CA . GLN A 1 108 ? -3.98 19.625 0.789 1 96.62 108 GLN A CA 1
ATOM 887 C C . GLN A 1 108 ? -4.887 18.469 0.362 1 96.62 108 GLN A C 1
ATOM 889 O O . GLN A 1 108 ? -4.41 17.438 -0.133 1 96.62 108 GLN A O 1
ATOM 894 N N . MET A 1 109 ? -6.172 18.656 0.553 1 95.19 109 MET A N 1
ATOM 895 C CA . MET A 1 109 ? -7.156 17.766 -0.047 1 95.19 109 MET A CA 1
ATOM 896 C C . MET A 1 109 ? -7.184 17.922 -1.563 1 95.19 109 MET A C 1
ATOM 898 O O . MET A 1 109 ? -7.148 19.047 -2.074 1 95.19 109 MET A O 1
ATOM 902 N N . GLN A 1 110 ? -7.141 16.906 -2.219 1 94 110 GLN A N 1
ATOM 903 C CA . GLN A 1 110 ? -7.301 16.953 -3.668 1 94 110 GLN A CA 1
ATOM 904 C C . GLN A 1 110 ? -8.758 16.766 -4.07 1 94 110 GLN A C 1
ATOM 906 O O . GLN A 1 110 ? -9.297 15.664 -3.98 1 94 110 GLN A O 1
ATOM 911 N N . THR A 1 111 ? -9.336 17.781 -4.52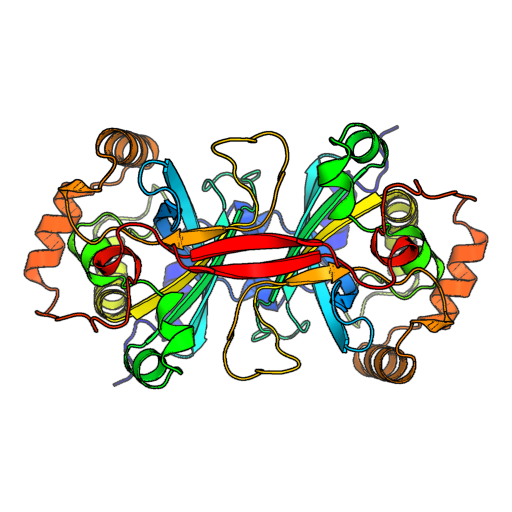7 1 91.25 111 THR A N 1
ATOM 912 C CA . THR A 1 111 ? -10.75 17.781 -4.879 1 91.25 111 THR A CA 1
ATOM 913 C C . THR A 1 111 ? -10.93 17.797 -6.395 1 91.25 111 THR A C 1
ATOM 915 O O . THR A 1 111 ? -10 18.094 -7.137 1 91.25 111 THR A O 1
ATOM 918 N N . LYS A 1 112 ? -12.18 17.453 -6.766 1 90.19 112 LYS A N 1
ATOM 919 C CA . LYS A 1 112 ? -12.547 17.531 -8.172 1 90.19 112 LYS A CA 1
ATOM 920 C C . LYS A 1 112 ? -12.625 18.969 -8.641 1 90.19 112 LYS A C 1
ATOM 922 O O . LYS A 1 112 ? -12.844 19.875 -7.84 1 90.19 112 LYS A O 1
ATOM 927 N N . ARG A 1 113 ? -12.398 19.25 -9.875 1 83.44 113 ARG A N 1
ATOM 928 C CA . ARG A 1 113 ? -12.273 20.578 -10.469 1 83.44 113 ARG A CA 1
ATOM 929 C C . ARG A 1 113 ? -13.57 21.375 -10.305 1 83.44 113 ARG A C 1
ATOM 931 O O . ARG A 1 113 ? -13.531 22.594 -10.156 1 83.44 113 ARG A O 1
ATOM 938 N N . PHE A 1 114 ? -14.672 20.844 -10.25 1 85.69 114 PHE A N 1
ATOM 939 C CA . PHE A 1 114 ? -15.922 21.578 -10.328 1 85.69 114 PHE A CA 1
ATOM 940 C C . PHE A 1 114 ? -16.531 21.781 -8.945 1 85.69 114 PHE A C 1
ATOM 942 O O . PHE A 1 114 ? -17.594 22.391 -8.805 1 85.69 114 PHE A O 1
ATOM 949 N N . VAL A 1 115 ? -15.766 21.438 -7.984 1 89.75 115 VAL A N 1
ATOM 950 C CA . VAL A 1 115 ? -16.297 21.594 -6.633 1 89.75 115 VAL A CA 1
ATOM 951 C C . VAL A 1 115 ? -16.125 23.031 -6.176 1 89.75 115 VAL A C 1
ATOM 953 O O . VAL A 1 115 ? -15.023 23.594 -6.227 1 89.75 115 VAL A O 1
ATOM 956 N N . PRO A 1 116 ? -17.203 23.625 -5.746 1 89.06 116 PRO A N 1
ATOM 957 C CA . PRO A 1 116 ? -17.125 25.016 -5.281 1 89.06 116 PRO A CA 1
ATOM 958 C C . PRO A 1 116 ? -16.172 25.188 -4.098 1 89.06 116 PRO A C 1
ATOM 960 O O . PRO A 1 116 ? -16.094 24.312 -3.229 1 89.06 116 PRO A O 1
ATOM 963 N N . GLY A 1 117 ? -15.523 26.281 -4.047 1 83.88 117 GLY A N 1
ATOM 964 C CA . GLY A 1 117 ? -14.555 26.578 -3.008 1 83.88 117 GLY A CA 1
ATOM 965 C C . GLY A 1 117 ? -15.133 26.531 -1.607 1 83.88 117 GLY A C 1
ATOM 966 O O . GLY A 1 117 ? -14.469 26.078 -0.671 1 83.88 117 GLY A O 1
ATOM 967 N N . ALA A 1 118 ? -16.344 26.922 -1.524 1 86.19 118 ALA A N 1
ATOM 968 C CA . ALA A 1 118 ? -17 26.938 -0.219 1 86.19 118 ALA A CA 1
ATOM 969 C C . ALA A 1 118 ? -17.125 25.516 0.331 1 86.19 118 ALA A C 1
ATOM 971 O O . ALA A 1 118 ? -16.953 25.281 1.531 1 86.19 118 ALA A O 1
ATOM 972 N N . ILE A 1 119 ? -17.438 24.656 -0.494 1 86.56 119 ILE A N 1
ATOM 973 C CA . ILE A 1 119 ? -17.562 23.266 -0.099 1 86.56 119 ILE A CA 1
ATOM 974 C C . ILE A 1 119 ? -16.203 22.703 0.301 1 86.56 119 ILE A C 1
ATOM 976 O O . ILE A 1 119 ? -16.094 21.984 1.293 1 86.56 119 ILE A O 1
ATOM 980 N N . ILE A 1 120 ? -15.211 23.094 -0.396 1 85.69 120 ILE A N 1
ATOM 981 C CA . ILE A 1 120 ? -13.852 22.656 -0.1 1 85.69 120 ILE A CA 1
ATOM 982 C C . ILE A 1 120 ? -13.43 23.172 1.27 1 85.69 120 ILE A C 1
ATOM 984 O O . ILE A 1 120 ? -12.891 22.422 2.09 1 85.69 120 ILE A O 1
ATOM 988 N N . ASN A 1 121 ? -13.711 24.391 1.471 1 84.25 121 ASN A N 1
ATOM 989 C CA . ASN A 1 121 ? -13.328 25.016 2.738 1 84.25 121 ASN A CA 1
ATOM 990 C C . ASN A 1 121 ? -14.047 24.359 3.916 1 84.25 121 ASN A C 1
ATOM 992 O O . ASN A 1 121 ? -13.461 24.188 4.988 1 84.25 121 ASN A O 1
ATOM 996 N N . PHE A 1 122 ? -15.242 24.031 3.684 1 84.31 122 PHE A N 1
ATOM 997 C CA . PHE A 1 122 ? -16.031 23.391 4.73 1 84.31 122 PHE A CA 1
ATOM 998 C C . PHE A 1 122 ? -15.477 22 5.055 1 84.31 122 PHE A C 1
ATOM 1000 O O . PHE A 1 122 ? -15.422 21.609 6.223 1 84.31 122 PHE A O 1
ATOM 1007 N N . ALA A 1 123 ? -15.078 21.344 4.082 1 88.62 123 ALA A N 1
ATOM 1008 C CA . ALA A 1 123 ? -14.562 19.984 4.277 1 88.62 123 ALA A CA 1
ATOM 1009 C C . ALA A 1 123 ? -13.141 20.016 4.832 1 88.62 123 ALA A C 1
ATOM 1011 O O . ALA A 1 123 ? -12.742 19.125 5.586 1 88.62 123 ALA A O 1
ATOM 1012 N N . GLU A 1 124 ? -12.492 21.016 4.547 1 91.5 124 GLU A N 1
ATOM 1013 C CA . GLU A 1 124 ? -11.07 21.047 4.855 1 91.5 124 GLU A CA 1
ATOM 1014 C C . GLU A 1 124 ? -10.828 21.344 6.332 1 91.5 124 GLU A C 1
ATOM 1016 O O . GLU A 1 124 ? -9.93 20.766 6.949 1 91.5 124 GLU A O 1
ATOM 1021 N N . LYS A 1 125 ? -11.578 22.234 6.93 1 93.38 125 LYS A N 1
ATOM 1022 C CA . LYS A 1 125 ? -11.281 22.766 8.258 1 93.38 125 LYS A CA 1
ATOM 1023 C C . LYS A 1 125 ? -11.203 21.641 9.289 1 93.38 125 LYS A C 1
ATOM 1025 O O . LYS A 1 125 ? -10.195 21.484 9.977 1 93.38 125 LYS A O 1
ATOM 1030 N N . PRO A 1 126 ? -12.266 20.828 9.383 1 94.44 126 PRO A N 1
ATOM 1031 C CA . PRO A 1 126 ? -12.148 19.75 10.383 1 94.44 126 PRO A CA 1
ATOM 1032 C C . PRO A 1 126 ? -11.023 18.766 10.07 1 94.44 126 PRO A C 1
ATOM 1034 O O . PRO A 1 126 ? -10.391 18.234 10.984 1 94.44 126 PRO A O 1
ATOM 1037 N N . ALA A 1 127 ? -10.75 18.5 8.828 1 95.88 127 ALA A N 1
ATOM 1038 C CA . ALA A 1 127 ? -9.695 17.578 8.43 1 95.88 127 ALA A CA 1
ATOM 1039 C C . ALA A 1 127 ? -8.32 18.125 8.836 1 95.88 127 ALA A C 1
ATOM 1041 O O . ALA A 1 127 ? -7.527 17.406 9.453 1 95.88 127 ALA A O 1
ATOM 1042 N N . MET A 1 128 ? -8.07 19.375 8.57 1 97.5 128 MET A N 1
ATOM 1043 C CA . MET A 1 128 ? -6.766 19.969 8.859 1 97.5 128 MET A CA 1
ATOM 1044 C C . MET A 1 128 ? -6.562 20.109 10.367 1 97.5 128 MET A C 1
ATOM 1046 O O . MET A 1 128 ? -5.461 19.906 10.875 1 97.5 128 MET A O 1
ATOM 1050 N N . ALA A 1 129 ? -7.617 20.5 11.031 1 96.75 129 ALA A N 1
ATOM 1051 C CA . ALA A 1 129 ? -7.52 20.625 12.484 1 96.75 129 ALA A CA 1
ATOM 1052 C C . ALA A 1 129 ? -7.133 19.281 13.109 1 96.75 129 ALA A C 1
ATOM 1054 O O . ALA A 1 129 ? -6.352 19.234 14.062 1 96.75 129 ALA A O 1
ATOM 1055 N N . ASN A 1 130 ? -7.703 18.25 12.578 1 97.12 130 ASN A N 1
ATOM 1056 C CA . ASN A 1 130 ? -7.359 16.922 13.07 1 97.12 130 ASN A CA 1
ATOM 1057 C C . ASN A 1 130 ? -5.938 16.531 12.68 1 97.12 130 ASN A C 1
ATOM 1059 O O . ASN A 1 130 ? -5.133 16.156 13.531 1 97.12 130 ASN A O 1
ATOM 1063 N N . LEU A 1 131 ? -5.59 16.656 11.406 1 98.44 131 LEU A N 1
ATOM 1064 C CA . LEU A 1 131 ? -4.328 16.172 10.859 1 98.44 131 LEU A CA 1
ATOM 1065 C C . LEU A 1 131 ? -3.15 16.938 11.445 1 98.44 131 LEU A C 1
ATOM 1067 O O . LEU A 1 131 ? -2.055 16.391 11.594 1 98.44 131 LEU A O 1
ATOM 1071 N N . GLN A 1 132 ? -3.354 18.188 11.828 1 98.56 132 GLN A N 1
ATOM 1072 C CA . GLN A 1 132 ? -2.312 19.016 12.422 1 98.56 132 GLN A CA 1
ATOM 1073 C C . GLN A 1 132 ? -1.657 18.312 13.609 1 98.56 132 GLN A C 1
ATOM 1075 O O . GLN A 1 132 ? -0.453 18.453 13.828 1 98.56 132 GLN A O 1
ATOM 1080 N N . LYS A 1 133 ? -2.41 17.531 14.32 1 98.31 133 LYS A N 1
ATOM 1081 C CA . LYS A 1 133 ? -1.961 16.938 15.578 1 98.31 133 LYS A CA 1
ATOM 1082 C C . LYS A 1 133 ? -1.703 15.438 15.422 1 98.31 133 LYS A C 1
ATOM 1084 O O . LYS A 1 133 ? -1.865 14.672 16.375 1 98.31 133 LYS A O 1
ATOM 1089 N N . THR A 1 134 ? -1.383 15.039 14.227 1 98.81 134 THR A N 1
ATOM 1090 C CA . THR A 1 134 ? -1.153 13.617 13.961 1 98.81 134 THR A CA 1
ATOM 1091 C C . THR A 1 134 ? 0.299 13.375 13.562 1 98.81 134 THR A C 1
ATOM 1093 O O . THR A 1 134 ? 1.047 14.32 13.305 1 98.81 134 THR A O 1
ATOM 1096 N N . TYR A 1 135 ? 0.635 12.125 13.555 1 98.94 135 TYR A N 1
ATOM 1097 C CA . TYR A 1 135 ? 1.956 11.617 13.203 1 98.94 135 TYR A CA 1
ATOM 1098 C C . TYR A 1 135 ? 1.852 10.477 12.195 1 98.94 135 TYR A C 1
ATOM 1100 O O . TYR A 1 135 ? 0.944 9.648 12.281 1 98.94 135 TYR A O 1
ATOM 1108 N N . GLY A 1 136 ? 2.785 10.469 11.258 1 98.88 136 GLY A N 1
ATOM 1109 C CA . GLY A 1 136 ? 2.73 9.484 10.195 1 98.88 136 GLY A CA 1
ATOM 1110 C C . GLY A 1 136 ? 3.971 8.609 10.125 1 98.88 136 GLY A C 1
ATOM 1111 O O . GLY A 1 136 ? 5.074 9.062 10.43 1 98.88 136 GLY A O 1
ATOM 1112 N N . LYS A 1 137 ? 3.838 7.379 9.82 1 98.69 137 LYS A N 1
ATOM 1113 C CA . LYS A 1 137 ? 4.891 6.465 9.383 1 98.69 137 LYS A CA 1
ATOM 1114 C C . LYS A 1 137 ? 4.699 6.066 7.926 1 98.69 137 LYS A C 1
ATOM 1116 O O . LYS A 1 137 ? 3.703 5.426 7.574 1 98.69 137 LYS A O 1
ATOM 1121 N N . THR A 1 138 ? 5.609 6.492 7.141 1 98.62 138 THR A N 1
ATOM 1122 C CA . THR A 1 138 ? 5.465 6.344 5.699 1 98.62 138 THR A CA 1
ATOM 1123 C C . THR A 1 138 ? 6.617 5.531 5.117 1 98.62 138 THR A C 1
ATOM 1125 O O . THR A 1 138 ? 7.785 5.887 5.293 1 98.62 138 THR A O 1
ATOM 1128 N N . ILE A 1 139 ? 6.266 4.492 4.434 1 98.44 139 ILE A N 1
ATOM 1129 C CA . ILE A 1 139 ? 7.23 3.658 3.725 1 98.44 139 ILE A CA 1
ATOM 1130 C C . ILE A 1 139 ? 6.953 3.707 2.225 1 98.44 139 ILE A C 1
ATOM 1132 O O . ILE A 1 139 ? 5.852 3.383 1.779 1 98.44 139 ILE A O 1
ATOM 1136 N N . HIS A 1 140 ? 7.977 4.156 1.518 1 98.69 140 HIS A N 1
ATOM 1137 C CA . HIS A 1 140 ? 7.91 4.031 0.066 1 98.69 140 HIS A CA 1
ATOM 1138 C C . HIS A 1 140 ? 8.625 2.768 -0.409 1 98.69 140 HIS A C 1
ATOM 1140 O O . HIS A 1 140 ? 9.688 2.42 0.107 1 98.69 140 HIS A O 1
ATOM 1146 N N . THR A 1 141 ? 8.008 2.146 -1.42 1 98.38 141 THR A N 1
ATOM 1147 C CA . THR A 1 141 ? 8.555 0.894 -1.932 1 98.38 141 THR A CA 1
ATOM 1148 C C . THR A 1 141 ? 8.961 1.039 -3.396 1 98.38 141 THR A C 1
ATOM 1150 O O . THR A 1 141 ? 9.359 0.063 -4.035 1 98.38 141 THR A O 1
ATOM 1153 N N . TRP A 1 142 ? 8.812 2.131 -3.941 1 98.69 142 TRP A N 1
ATOM 1154 C CA . TRP A 1 142 ? 9.195 2.443 -5.316 1 98.69 142 TRP A CA 1
ATOM 1155 C C . TRP A 1 142 ? 9.844 3.818 -5.402 1 98.69 142 TRP A C 1
ATOM 1157 O O . TRP A 1 142 ? 9.164 4.84 -5.27 1 98.69 142 TRP A O 1
ATOM 1167 N N . PRO A 1 143 ? 11.211 3.846 -5.625 1 98 143 PRO A N 1
ATOM 1168 C CA . PRO A 1 143 ? 11.875 5.141 -5.809 1 98 143 PRO A CA 1
ATOM 1169 C C . PRO A 1 143 ? 11.695 5.707 -7.211 1 98 143 PRO A C 1
ATOM 1171 O O . PRO A 1 143 ? 12.633 5.691 -8.016 1 98 143 PRO A O 1
ATOM 1174 N N . VAL A 1 144 ? 10.617 6.32 -7.426 1 98.31 144 VAL A N 1
ATOM 1175 C CA . VAL A 1 144 ? 10.203 6.746 -8.758 1 98.31 144 VAL A CA 1
ATOM 1176 C C . VAL A 1 144 ? 11.102 7.879 -9.242 1 98.31 144 VAL A C 1
ATOM 1178 O O . VAL A 1 144 ? 11.227 8.117 -10.445 1 98.31 144 VAL A O 1
ATOM 1181 N N . ASP A 1 145 ? 11.703 8.602 -8.336 1 97.19 145 ASP A N 1
ATOM 1182 C CA . ASP A 1 145 ? 12.602 9.688 -8.711 1 97.19 145 ASP A CA 1
ATOM 1183 C C . ASP A 1 145 ? 13.906 9.148 -9.297 1 97.19 145 ASP A C 1
ATOM 1185 O O . ASP A 1 145 ? 14.578 9.836 -10.07 1 97.19 145 ASP A O 1
ATOM 1189 N N . VAL A 1 146 ? 14.312 7.91 -8.969 1 96.56 146 VAL A N 1
ATOM 1190 C CA . VAL A 1 146 ? 15.555 7.293 -9.422 1 96.56 146 VAL A CA 1
ATOM 1191 C C . VAL A 1 146 ? 15.25 6.254 -10.5 1 96.56 146 VAL A C 1
ATOM 1193 O O . VAL A 1 146 ? 15.969 6.156 -11.492 1 96.56 146 VAL A O 1
ATOM 1196 N N . SER A 1 147 ? 14.227 5.426 -10.281 1 97.44 147 SER A N 1
ATOM 1197 C CA . SER A 1 147 ? 13.82 4.367 -11.203 1 97.44 147 SER A CA 1
ATOM 1198 C C . SER A 1 147 ? 12.336 4.453 -11.516 1 97.44 147 SER A C 1
ATOM 1200 O O . SER A 1 147 ? 11.547 3.639 -11.031 1 97.44 147 SER A O 1
ATOM 1202 N N . PRO A 1 148 ? 11.992 5.324 -12.43 1 97.56 148 PRO A N 1
ATOM 1203 C CA . PRO A 1 148 ? 10.562 5.547 -12.703 1 97.56 148 PRO A CA 1
ATOM 1204 C C . PRO A 1 148 ? 9.922 4.387 -13.453 1 97.56 148 PRO A C 1
ATOM 1206 O O . PRO A 1 148 ? 8.695 4.25 -13.453 1 97.56 148 PRO A O 1
ATOM 1209 N N . GLU A 1 149 ? 10.672 3.549 -14.117 1 97.69 149 GLU A N 1
ATOM 1210 C CA . GLU A 1 149 ? 10.102 2.527 -14.984 1 97.69 149 GLU A CA 1
ATOM 1211 C C . GLU A 1 149 ? 9.719 1.277 -14.195 1 97.69 149 GLU A C 1
ATOM 1213 O O . GLU A 1 149 ? 8.789 0.563 -14.57 1 97.69 149 GLU A O 1
ATOM 1218 N N . LEU A 1 150 ? 10.57 0.978 -13.133 1 98.56 150 LEU A N 1
ATOM 1219 C CA . LEU A 1 150 ? 10.359 -0.201 -12.305 1 98.56 150 LEU A CA 1
ATOM 1220 C C . LEU A 1 150 ? 10.656 0.107 -10.836 1 98.56 150 LEU A C 1
ATOM 1222 O O . LEU A 1 150 ? 11.477 0.974 -10.539 1 98.56 150 LEU A O 1
ATOM 1226 N N . PRO A 1 151 ? 9.969 -0.603 -9.922 1 98.44 151 PRO A N 1
ATOM 1227 C CA . PRO A 1 151 ? 10.203 -0.398 -8.484 1 98.44 151 PRO A CA 1
ATOM 1228 C C . PRO A 1 151 ? 11.484 -1.071 -7.996 1 98.44 151 PRO A C 1
ATOM 1230 O O . PRO A 1 151 ? 11.422 -2.07 -7.277 1 98.44 151 PRO A O 1
ATOM 1233 N N . LEU A 1 152 ? 12.578 -0.507 -8.289 1 97.75 152 LEU A N 1
ATOM 1234 C CA . LEU A 1 152 ? 13.852 -1.135 -7.977 1 97.75 152 LEU A CA 1
ATOM 1235 C C . LEU A 1 152 ? 14.336 -0.722 -6.59 1 97.75 152 LEU A C 1
ATOM 1237 O O . LEU A 1 152 ? 14.055 0.392 -6.137 1 97.75 152 LEU A O 1
ATOM 1241 N N . GLY A 1 153 ? 15.094 -1.687 -5.922 1 93.94 153 GLY A N 1
ATOM 1242 C CA . GLY A 1 153 ? 15.781 -1.378 -4.68 1 93.94 153 GLY A CA 1
ATOM 1243 C C . GLY A 1 153 ? 14.93 -1.624 -3.449 1 93.94 153 GLY A C 1
ATOM 1244 O O . GLY A 1 153 ? 13.789 -2.082 -3.557 1 93.94 153 GLY A O 1
ATOM 1245 N N . PRO A 1 154 ? 15.492 -1.383 -2.273 1 93.75 154 PRO A N 1
ATOM 1246 C CA . PRO A 1 154 ? 14.781 -1.592 -1.008 1 93.75 154 PRO A CA 1
ATOM 1247 C C . PRO A 1 154 ? 13.773 -0.487 -0.707 1 93.75 154 PRO A C 1
ATOM 1249 O O . PRO A 1 154 ? 13.789 0.561 -1.357 1 93.75 154 PRO A O 1
ATOM 1252 N N . PRO A 1 155 ? 12.828 -0.809 0.201 1 96.12 155 PRO A N 1
ATOM 1253 C CA . PRO A 1 155 ? 11.93 0.264 0.638 1 96.12 155 PRO A CA 1
ATOM 1254 C C . PRO A 1 155 ? 12.664 1.372 1.393 1 96.12 155 PRO A C 1
ATOM 1256 O O . PRO A 1 155 ? 13.789 1.17 1.856 1 96.12 155 PRO A O 1
ATOM 1259 N N . SER A 1 156 ? 12.008 2.514 1.497 1 95.88 156 SER A N 1
ATOM 1260 C CA . SER A 1 156 ? 12.578 3.674 2.178 1 95.88 156 SER A CA 1
ATOM 1261 C C . SER A 1 156 ? 11.594 4.258 3.188 1 95.88 156 SER A C 1
ATOM 1263 O O . SER A 1 156 ? 10.391 4.336 2.92 1 95.88 156 SER A O 1
ATOM 1265 N N . LEU A 1 157 ? 12.172 4.59 4.32 1 96.38 157 LEU A N 1
ATOM 1266 C CA . LEU A 1 157 ? 11.422 5.441 5.234 1 96.38 157 LEU A CA 1
ATOM 1267 C C . LEU A 1 157 ? 11.359 6.875 4.711 1 96.38 157 LEU A C 1
ATOM 1269 O O . LEU A 1 157 ? 12.375 7.441 4.309 1 96.38 157 LEU A O 1
ATOM 1273 N N . MET A 1 158 ? 10.164 7.414 4.711 1 97.31 158 MET A N 1
ATOM 1274 C CA . MET A 1 158 ? 9.977 8.789 4.266 1 97.31 158 MET A CA 1
ATOM 1275 C C . MET A 1 158 ? 9.641 9.703 5.441 1 97.31 158 MET A C 1
ATOM 1277 O O . MET A 1 158 ? 9.07 9.25 6.438 1 97.31 158 MET A O 1
ATOM 1281 N N . MET A 1 159 ? 9.984 10.953 5.223 1 97.06 159 MET A N 1
ATOM 1282 C CA . MET A 1 159 ? 9.742 11.961 6.246 1 97.06 159 MET A CA 1
ATOM 1283 C C . MET A 1 159 ? 9.023 13.172 5.66 1 97.06 159 MET A C 1
ATOM 1285 O O . MET A 1 159 ? 8.711 13.195 4.469 1 97.06 159 MET A O 1
ATOM 1289 N N . ALA A 1 160 ? 8.617 14.055 6.52 1 97.25 160 ALA A N 1
ATOM 1290 C CA . ALA A 1 160 ? 7.926 15.289 6.156 1 97.25 160 ALA A CA 1
ATOM 1291 C C . ALA A 1 160 ? 8.789 16.516 6.457 1 97.25 160 ALA A C 1
ATOM 1293 O O . ALA A 1 160 ? 9.844 16.391 7.078 1 97.25 160 ALA A O 1
ATOM 1294 N N . TYR A 1 161 ? 8.328 17.594 5.941 1 97.19 161 TYR A N 1
ATOM 1295 C CA . TYR A 1 161 ? 9.016 18.859 6.203 1 97.19 161 TYR A CA 1
ATOM 1296 C C . TYR A 1 161 ? 8.57 19.438 7.539 1 97.19 161 TYR A C 1
ATOM 1298 O O . TYR A 1 161 ? 7.438 19.234 7.969 1 97.19 161 TYR A O 1
ATOM 1306 N N . THR A 1 162 ? 9.562 20.188 8.117 1 97 162 THR A N 1
ATOM 1307 C CA . THR A 1 162 ? 9.234 20.812 9.398 1 97 162 THR A CA 1
ATOM 1308 C C . THR A 1 162 ? 9.523 22.312 9.367 1 97 162 THR A C 1
ATOM 1310 O O . THR A 1 162 ? 9.336 23 10.367 1 97 162 THR A O 1
ATOM 1313 N N . SER A 1 163 ? 9.992 22.766 8.242 1 96.12 163 SER A N 1
ATOM 1314 C CA . SER A 1 163 ? 10.242 24.188 8.078 1 96.12 163 SER A CA 1
ATOM 1315 C C . SER A 1 163 ? 10.266 24.578 6.609 1 96.12 163 SER A C 1
ATOM 1317 O O . SER A 1 163 ? 10.391 23.719 5.734 1 96.12 163 SER A O 1
ATOM 1319 N N . ASP A 1 164 ? 10.25 25.844 6.316 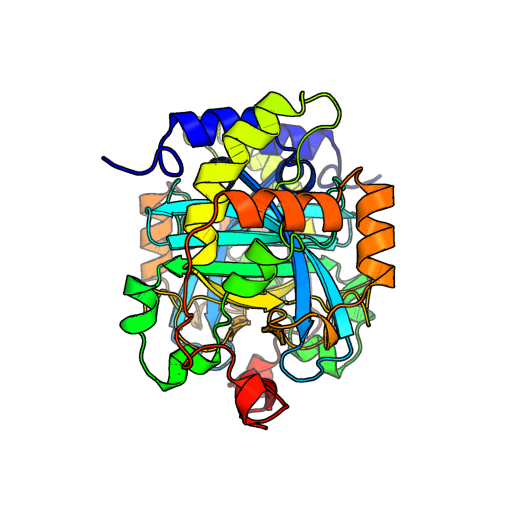1 95.81 164 ASP A N 1
ATOM 1320 C CA . ASP A 1 164 ? 10.172 26.391 4.961 1 95.81 164 ASP A CA 1
ATOM 1321 C C . ASP A 1 164 ? 11.461 26.109 4.191 1 95.81 164 ASP A C 1
ATOM 1323 O O . ASP A 1 164 ? 11.438 25.922 2.971 1 95.81 164 ASP A O 1
ATOM 1327 N N . GLU A 1 165 ? 12.539 26.062 4.855 1 94.56 165 GLU A N 1
ATOM 1328 C CA . GLU A 1 165 ? 13.844 25.922 4.223 1 94.56 165 GLU A CA 1
ATOM 1329 C C . GLU A 1 165 ? 13.992 24.562 3.545 1 94.56 165 GLU A C 1
ATOM 1331 O O . GLU A 1 165 ? 14.789 24.406 2.615 1 94.56 165 GLU A O 1
ATOM 1336 N N . GLN A 1 166 ? 13.289 23.641 3.943 1 94.94 166 GLN A N 1
ATOM 1337 C CA . GLN A 1 166 ? 13.398 22.281 3.438 1 94.94 166 GLN A CA 1
ATOM 1338 C C . GLN A 1 166 ? 12.531 22.094 2.193 1 94.94 166 GLN A C 1
ATOM 1340 O O . GLN A 1 166 ? 12.695 21.109 1.466 1 94.94 166 GLN A O 1
ATOM 1345 N N . VAL A 1 167 ? 11.617 22.953 1.92 1 95.94 167 VAL A N 1
ATOM 1346 C CA . VAL A 1 167 ? 10.531 22.75 0.967 1 95.94 167 VAL A CA 1
ATOM 1347 C C . VAL A 1 167 ? 11.047 22.953 -0.456 1 95.94 167 VAL A C 1
ATOM 1349 O O . VAL A 1 167 ? 11.734 23.938 -0.74 1 95.94 167 VAL A O 1
ATOM 1352 N N . PRO A 1 168 ? 10.781 22 -1.301 1 96.06 168 PRO A N 1
ATOM 1353 C CA . PRO A 1 168 ? 11.094 22.188 -2.721 1 96.06 168 PRO A CA 1
ATOM 1354 C C . PRO A 1 168 ? 10.133 23.141 -3.418 1 96.06 168 PRO A C 1
ATOM 1356 O O . PRO A 1 168 ? 9.258 22.719 -4.18 1 96.06 168 PRO A O 1
ATOM 1359 N N . HIS A 1 169 ? 10.328 24.375 -3.375 1 96.75 169 HIS A N 1
ATOM 1360 C CA . HIS A 1 169 ? 9.375 25.406 -3.758 1 96.75 169 HIS A CA 1
ATOM 1361 C C . HIS A 1 169 ? 9.008 25.297 -5.234 1 96.75 169 HIS A C 1
ATOM 1363 O O . HIS A 1 169 ? 7.871 25.578 -5.621 1 96.75 169 HIS A O 1
ATOM 1369 N N . GLU A 1 170 ? 9.969 24.969 -6.051 1 97.44 170 GLU A N 1
ATOM 1370 C CA . GLU A 1 170 ? 9.664 24.828 -7.469 1 97.44 170 GLU A CA 1
ATOM 1371 C C . GLU A 1 170 ? 8.695 23.672 -7.711 1 97.44 170 GLU A C 1
ATOM 1373 O O . GLU A 1 170 ? 7.758 23.797 -8.5 1 97.44 170 GLU A O 1
ATOM 1378 N N . LEU A 1 171 ? 8.938 22.578 -7.027 1 97.75 171 LEU A N 1
ATOM 1379 C CA . LEU A 1 171 ? 8.047 21.422 -7.16 1 97.75 171 LEU A CA 1
ATOM 1380 C C . LEU A 1 171 ? 6.648 21.766 -6.648 1 97.75 171 LEU A C 1
ATOM 1382 O O . LEU A 1 171 ? 5.652 21.312 -7.219 1 97.75 171 LEU A O 1
ATOM 1386 N N . VAL A 1 172 ? 6.57 22.5 -5.586 1 98.5 172 VAL A N 1
ATOM 1387 C CA . VAL A 1 172 ? 5.289 22.906 -5.016 1 98.5 172 VAL A CA 1
ATOM 1388 C C . VAL A 1 172 ? 4.543 23.797 -6.008 1 98.5 172 VAL A C 1
ATOM 1390 O O . VAL A 1 172 ? 3.346 23.609 -6.234 1 98.5 172 VAL A O 1
ATOM 1393 N N . ARG A 1 173 ? 5.219 24.734 -6.586 1 98.12 173 ARG A N 1
ATOM 1394 C CA . ARG A 1 173 ? 4.613 25.609 -7.586 1 98.12 173 ARG A CA 1
ATOM 1395 C C . ARG A 1 173 ? 4.074 24.797 -8.758 1 98.12 173 ARG A C 1
ATOM 1397 O O . ARG A 1 173 ? 2.967 25.047 -9.242 1 98.12 173 ARG A O 1
ATOM 1404 N N . GLU A 1 174 ? 4.855 23.875 -9.227 1 98.25 174 GLU A N 1
ATOM 1405 C CA . GLU A 1 174 ? 4.438 23.016 -10.336 1 98.25 174 GLU A CA 1
ATOM 1406 C C . GLU A 1 174 ? 3.174 22.234 -9.984 1 98.25 174 GLU A C 1
ATOM 1408 O O . GLU A 1 174 ? 2.256 22.125 -10.805 1 98.25 174 GLU A O 1
ATOM 1413 N N . ARG A 1 175 ? 3.146 21.672 -8.82 1 98.12 175 ARG A N 1
ATOM 1414 C CA . ARG A 1 175 ? 1.957 20.953 -8.367 1 98.12 175 ARG A CA 1
ATOM 1415 C C . ARG A 1 175 ? 0.746 21.875 -8.328 1 98.12 175 ARG A C 1
ATOM 1417 O O . ARG A 1 175 ? -0.337 21.516 -8.797 1 98.12 175 ARG A O 1
ATOM 1424 N N . ASP A 1 176 ? 0.915 23.047 -7.699 1 97.44 176 ASP A N 1
ATOM 1425 C CA . ASP A 1 176 ? -0.182 24 -7.566 1 97.44 176 ASP A CA 1
ATOM 1426 C C . ASP A 1 176 ? -0.752 24.375 -8.93 1 97.44 176 ASP A C 1
ATOM 1428 O O . ASP A 1 176 ? -1.972 24.438 -9.109 1 97.44 176 ASP A O 1
ATOM 1432 N N . GLU A 1 177 ? 0.131 24.609 -9.867 1 97.56 177 GLU A N 1
ATOM 1433 C CA . GLU A 1 177 ? -0.303 24.969 -11.219 1 97.56 177 GLU A CA 1
ATOM 1434 C C . GLU A 1 177 ? -1.036 23.797 -11.875 1 97.56 177 GLU A C 1
ATOM 1436 O O . GLU A 1 177 ? -2.109 23.984 -12.453 1 97.56 177 GLU A O 1
ATOM 1441 N N . ARG A 1 178 ? -0.485 22.625 -11.75 1 96.88 178 ARG A N 1
ATOM 1442 C CA . ARG A 1 178 ? -1.023 21.453 -12.422 1 96.88 178 ARG A CA 1
ATOM 1443 C C . ARG A 1 178 ? -2.379 21.062 -11.836 1 96.88 178 ARG A C 1
ATOM 1445 O O . ARG A 1 178 ? -3.289 20.672 -12.578 1 96.88 178 ARG A O 1
ATOM 1452 N N . LEU A 1 179 ? -2.514 21.234 -10.555 1 95.06 179 LEU A N 1
ATOM 1453 C CA . LEU A 1 179 ? -3.689 20.688 -9.891 1 95.06 179 LEU A CA 1
ATOM 1454 C C . LEU A 1 179 ? -4.648 21.797 -9.469 1 95.06 179 LEU A C 1
ATOM 1456 O O . LEU A 1 179 ? -5.691 21.531 -8.867 1 95.06 179 LEU A O 1
ATOM 1460 N N . GLY A 1 180 ? -4.316 23.016 -9.711 1 93.06 180 GLY A N 1
ATOM 1461 C CA . GLY A 1 180 ? -5.16 24.141 -9.32 1 93.06 180 GLY A CA 1
ATOM 1462 C C . GLY A 1 180 ? -5.195 24.359 -7.82 1 93.06 180 GLY A C 1
ATOM 1463 O O . GLY A 1 180 ? -6.246 24.688 -7.262 1 93.06 180 GLY A O 1
ATOM 1464 N N . MET A 1 181 ? -4.105 24.141 -7.172 1 93.25 181 MET A N 1
ATOM 1465 C CA . MET A 1 181 ? -3.982 24.328 -5.73 1 93.25 181 MET A CA 1
ATOM 1466 C C . MET A 1 181 ? -3.318 25.656 -5.414 1 93.25 181 MET A C 1
ATOM 1468 O O . MET A 1 181 ? -2.787 26.328 -6.309 1 93.25 181 MET A O 1
ATOM 1472 N N . ASP A 1 182 ? -3.475 26.078 -4.203 1 94.56 182 ASP A N 1
ATOM 1473 C CA . ASP A 1 182 ? -2.924 27.359 -3.746 1 94.56 182 ASP A CA 1
ATOM 1474 C C . ASP A 1 182 ? -2.273 27.219 -2.373 1 94.56 182 ASP A C 1
ATOM 1476 O O . ASP A 1 182 ? -2.873 27.562 -1.355 1 94.56 182 ASP A O 1
ATOM 1480 N N . THR A 1 183 ? -1.034 26.812 -2.371 1 97.75 183 THR A N 1
ATOM 1481 C CA . THR A 1 183 ? -0.333 26.5 -1.132 1 97.75 183 THR A CA 1
ATOM 1482 C C . THR A 1 183 ? -0.208 27.734 -0.254 1 97.75 183 THR A C 1
ATOM 1484 O O . THR A 1 183 ? -0.523 27.703 0.937 1 97.75 183 THR A O 1
ATOM 1487 N N . GLU A 1 184 ? 0.21 28.859 -0.776 1 97.19 184 GLU A N 1
ATOM 1488 C CA . GLU A 1 184 ? 0.366 30.094 -0.008 1 97.19 184 GLU A CA 1
ATOM 1489 C C . GLU A 1 184 ? -0.976 30.594 0.527 1 97.19 184 GLU A C 1
ATOM 1491 O O . GLU A 1 184 ? -1.06 31.062 1.659 1 97.19 184 GLU A O 1
ATOM 1496 N N . GLY A 1 185 ? -1.975 30.516 -0.34 1 96.12 185 GLY A N 1
ATOM 1497 C CA . GLY A 1 185 ? -3.307 30.875 0.12 1 96.12 185 GLY A CA 1
ATOM 1498 C C . GLY A 1 185 ? -3.797 30.016 1.262 1 96.12 185 GLY A C 1
ATOM 1499 O O . GLY A 1 185 ? -4.398 30.516 2.217 1 96.12 185 GLY A O 1
ATOM 1500 N N . GLN A 1 186 ? -3.541 28.688 1.135 1 96.5 186 GLN A N 1
ATOM 1501 C CA . GLN A 1 186 ? -3.936 27.781 2.203 1 96.5 186 GLN A CA 1
ATOM 1502 C C . GLN A 1 186 ? -3.201 28.109 3.502 1 96.5 186 GLN A C 1
ATOM 1504 O O . GLN A 1 186 ? -3.789 28.062 4.582 1 96.5 186 GLN A O 1
ATOM 1509 N N . LYS A 1 187 ? -1.934 28.359 3.406 1 97.81 187 LYS A N 1
ATOM 1510 C CA . LYS A 1 187 ? -1.155 28.75 4.578 1 97.81 187 LYS A CA 1
ATOM 1511 C C . LYS A 1 187 ? -1.814 29.922 5.309 1 97.81 187 LYS A C 1
ATOM 1513 O O . LYS A 1 187 ? -2.012 29.859 6.523 1 97.81 187 LYS A O 1
ATOM 1518 N N . LYS A 1 188 ? -2.139 30.938 4.598 1 97.19 188 LYS A N 1
ATOM 1519 C CA . LYS A 1 188 ? -2.746 32.125 5.176 1 97.19 188 LYS A CA 1
ATOM 1520 C C . LYS A 1 188 ? -4.102 31.812 5.801 1 97.19 188 LYS A C 1
ATOM 1522 O O . LYS A 1 188 ? -4.398 32.25 6.914 1 97.19 188 LYS A O 1
ATOM 1527 N N . ARG A 1 189 ? -4.922 31.094 5.094 1 95.5 189 ARG A N 1
ATOM 1528 C CA . ARG A 1 189 ? -6.242 30.734 5.598 1 95.5 189 ARG A CA 1
ATOM 1529 C C . ARG A 1 189 ? -6.137 29.938 6.891 1 95.5 189 ARG A C 1
ATOM 1531 O O . ARG A 1 189 ? -6.871 30.188 7.848 1 95.5 189 ARG A O 1
ATOM 1538 N N . ARG A 1 190 ? -5.23 29.031 6.918 1 97.5 190 ARG A N 1
ATOM 1539 C CA . ARG A 1 190 ? -5.117 28.109 8.047 1 97.5 190 ARG A CA 1
ATOM 1540 C C . ARG A 1 190 ? -4.562 28.828 9.273 1 97.5 190 ARG A C 1
ATOM 1542 O O . ARG A 1 190 ? -4.844 28.422 10.406 1 97.5 190 ARG A O 1
ATOM 1549 N N . GLU A 1 191 ? -3.771 29.828 9.117 1 96.81 191 GLU A N 1
ATOM 1550 C CA . GLU A 1 191 ? -3.324 30.656 10.234 1 96.81 191 GLU A CA 1
ATOM 1551 C C . GLU A 1 191 ? -4.512 31.234 11 1 96.81 191 GLU A C 1
ATOM 1553 O O . GLU A 1 191 ? -4.418 31.5 12.195 1 96.81 191 GLU A O 1
ATOM 1558 N N . GLY A 1 192 ? -5.566 31.359 10.305 1 95.56 192 GLY A N 1
ATOM 1559 C CA . GLY A 1 192 ? -6.723 32.031 10.883 1 95.56 192 GLY A CA 1
ATOM 1560 C C . GLY A 1 192 ? -7.578 31.109 11.734 1 95.56 192 GLY A C 1
ATOM 1561 O O . GLY A 1 192 ? -8.375 31.562 12.547 1 95.56 192 GLY A O 1
ATOM 1562 N N . TYR A 1 193 ? -7.438 29.812 11.523 1 95.31 193 TYR A N 1
ATOM 1563 C CA . TYR A 1 193 ? -8.406 29 12.25 1 95.31 193 TYR A CA 1
ATOM 1564 C C . TYR A 1 193 ? -7.711 27.844 12.977 1 95.31 193 TYR A C 1
ATOM 1566 O O . TYR A 1 193 ? -8.289 27.234 13.875 1 95.31 193 TYR A O 1
ATOM 1574 N N . LEU A 1 194 ? -6.504 27.422 12.562 1 97.5 194 LEU A N 1
ATOM 1575 C CA . LEU A 1 194 ? -5.832 26.328 13.25 1 97.5 194 LEU A CA 1
ATOM 1576 C C . LEU A 1 194 ? -5.348 26.766 14.633 1 97.5 194 LEU A C 1
ATOM 1578 O O . LEU A 1 194 ? -4.793 27.859 14.781 1 97.5 194 LEU A O 1
ATOM 1582 N N . PRO A 1 195 ? -5.551 25.984 15.656 1 96.62 195 PRO A N 1
ATOM 1583 C CA . PRO A 1 195 ? -5.027 26.344 16.969 1 96.62 195 PRO A CA 1
ATOM 1584 C C . PRO A 1 195 ? -3.506 26.219 17.047 1 96.62 195 PRO A C 1
ATOM 1586 O O . PRO A 1 195 ? -2.889 25.547 16.234 1 96.62 195 PRO A O 1
ATOM 1589 N N . SER A 1 196 ? -3.016 26.906 18.031 1 97.12 196 SER A N 1
ATOM 1590 C CA . SER A 1 196 ? -1.602 26.719 18.328 1 97.12 196 SER A CA 1
ATOM 1591 C C . SER A 1 196 ? -1.331 25.281 18.797 1 97.12 196 SER A C 1
ATOM 1593 O O . SER A 1 196 ? -2.121 24.703 19.547 1 97.12 196 SER A O 1
ATOM 1595 N N . TYR A 1 197 ? -0.296 24.75 18.312 1 97.69 197 TYR A N 1
ATOM 1596 C CA . TYR A 1 197 ? 0.061 23.359 18.609 1 97.69 197 TYR A CA 1
ATOM 1597 C C . TYR A 1 197 ? 1.573 23.172 18.609 1 97.69 197 TYR A C 1
ATOM 1599 O O . TYR A 1 197 ? 2.271 23.734 17.766 1 97.69 197 TYR A O 1
ATOM 1607 N N . GLU A 1 198 ? 2.07 22.469 19.625 1 97.81 198 GLU A N 1
ATOM 1608 C CA . GLU A 1 198 ? 3.469 22.047 19.656 1 97.81 198 GLU A CA 1
ATOM 1609 C C . GLU A 1 198 ? 3.604 20.547 19.438 1 97.81 198 GLU A C 1
ATOM 1611 O O . GLU A 1 198 ? 3.055 19.75 20.203 1 97.81 198 GLU A O 1
ATOM 1616 N N . LYS A 1 199 ? 4.277 20.188 18.469 1 97.75 199 LYS A N 1
ATOM 1617 C CA . LYS A 1 199 ? 4.434 18.781 18.141 1 97.75 199 LYS A CA 1
ATOM 1618 C C . LYS A 1 199 ? 5.27 18.062 19.203 1 97.75 199 LYS A C 1
ATOM 1620 O O . LYS A 1 199 ? 6.016 18.703 19.953 1 97.75 199 LYS A O 1
ATOM 1625 N N . ASN A 1 200 ? 5.09 16.734 19.344 1 97.56 200 ASN A N 1
ATOM 1626 C CA . ASN A 1 200 ? 5.973 15.906 20.156 1 97.56 200 ASN A CA 1
ATOM 1627 C C . ASN A 1 200 ? 7.355 15.773 19.516 1 97.56 200 ASN A C 1
ATOM 1629 O O . ASN A 1 200 ? 7.484 15.305 18.391 1 97.56 200 ASN A O 1
ATOM 1633 N N . ASN A 1 201 ? 8.367 16.062 20.219 1 95.31 201 ASN A N 1
ATOM 1634 C CA . ASN A 1 201 ? 9.711 16.172 19.672 1 95.31 201 ASN A CA 1
ATOM 1635 C C . ASN A 1 201 ? 10.359 14.797 19.5 1 95.31 201 ASN A C 1
ATOM 1637 O O . ASN A 1 201 ? 11.461 14.688 18.953 1 95.31 201 ASN A O 1
ATOM 1641 N N . ASP A 1 202 ? 9.656 13.766 19.938 1 95.88 202 ASP A N 1
ATOM 1642 C CA . ASP A 1 202 ? 10.172 12.422 19.719 1 95.88 202 ASP A CA 1
ATOM 1643 C C . ASP A 1 202 ? 9.961 11.969 18.281 1 95.88 202 ASP A C 1
ATOM 1645 O O . ASP A 1 202 ? 10.5 10.945 17.859 1 95.88 202 ASP A O 1
ATOM 1649 N N . ALA A 1 203 ? 9.141 12.703 17.516 1 96.81 203 ALA A N 1
ATOM 1650 C CA . ALA A 1 203 ? 9 12.469 16.078 1 96.81 203 ALA A CA 1
ATOM 1651 C C . ALA A 1 203 ? 10.102 13.188 15.305 1 96.81 203 ALA A C 1
ATOM 1653 O O . ALA A 1 203 ? 10.914 13.906 15.891 1 96.81 203 ALA A O 1
ATOM 1654 N N . ASP A 1 204 ? 10.188 12.938 14.078 1 96 204 ASP A N 1
ATOM 1655 C CA . ASP A 1 204 ? 11.117 13.648 13.203 1 96 204 ASP A CA 1
ATOM 1656 C C . ASP A 1 204 ? 12.562 13.445 13.656 1 96 204 ASP A C 1
ATOM 1658 O O . ASP A 1 204 ? 13.297 14.414 13.852 1 96 204 ASP A O 1
ATOM 1662 N N . ALA A 1 205 ? 12.953 12.266 13.781 1 91.12 205 ALA A N 1
ATOM 1663 C CA . ALA A 1 205 ? 14.266 11.906 14.32 1 91.12 205 ALA A CA 1
ATOM 1664 C C . ALA A 1 205 ? 15.391 12.539 13.508 1 91.12 205 ALA A C 1
ATOM 1666 O O . ALA A 1 205 ? 16.453 12.852 14.047 1 91.12 205 ALA A O 1
ATOM 1667 N N . TRP A 1 206 ? 15.18 12.75 12.203 1 88.12 206 TRP A N 1
ATOM 1668 C CA . TRP A 1 206 ? 16.203 13.32 11.328 1 88.12 206 TRP A CA 1
ATOM 1669 C C . TRP A 1 206 ? 16.625 14.695 11.812 1 88.12 206 TRP A C 1
ATOM 1671 O O . TRP A 1 206 ? 17.719 15.172 11.469 1 88.12 206 TRP A O 1
ATOM 1681 N N . GLU A 1 207 ? 15.773 15.398 12.492 1 89.88 207 GLU A N 1
ATOM 1682 C CA . GLU A 1 207 ? 16.094 16.734 12.969 1 89.88 207 GLU A CA 1
ATOM 1683 C C . GLU A 1 207 ? 17.281 16.703 13.938 1 89.88 207 GLU A C 1
ATOM 1685 O O . GLU A 1 207 ? 18.031 17.688 14.039 1 89.88 207 GLU A O 1
ATOM 1690 N N . LYS A 1 208 ? 17.375 15.641 14.617 1 84.19 208 LYS A N 1
ATOM 1691 C CA . LYS A 1 208 ? 18.438 15.523 15.617 1 84.19 208 LYS A CA 1
ATOM 1692 C C . LYS A 1 208 ? 19.75 15.062 14.969 1 84.19 208 LYS A C 1
ATOM 1694 O O . LYS A 1 208 ? 20.828 15.484 15.383 1 84.19 208 LYS A O 1
ATOM 1699 N N . THR A 1 209 ? 19.688 14.219 13.938 1 75.62 209 THR A N 1
ATOM 1700 C CA . THR A 1 209 ? 20.891 13.594 13.398 1 75.62 209 THR A CA 1
ATOM 1701 C C . THR A 1 209 ? 21.188 14.117 12 1 75.62 209 THR A C 1
ATOM 1703 O O . THR A 1 209 ? 22.281 13.906 11.469 1 75.62 209 THR A O 1
ATOM 1706 N N . GLY A 1 210 ? 20.312 14.891 11.406 1 71.62 210 GLY A N 1
ATOM 1707 C CA . GLY A 1 210 ? 20.422 15.297 10.016 1 71.62 210 GLY A CA 1
ATOM 1708 C C . GLY A 1 210 ? 20.094 14.188 9.031 1 71.62 210 GLY A C 1
ATOM 1709 O O . GLY A 1 210 ? 19.859 14.453 7.852 1 71.62 210 GLY A O 1
ATOM 1710 N N . ARG A 1 211 ? 20.562 12.977 9.398 1 70.38 211 ARG A N 1
ATOM 1711 C CA . ARG A 1 211 ? 20.219 11.828 8.562 1 70.38 211 ARG A CA 1
ATOM 1712 C C . ARG A 1 211 ? 19.328 10.844 9.32 1 70.38 211 ARG A C 1
ATOM 1714 O O . ARG A 1 211 ? 19.516 10.633 10.516 1 70.38 211 ARG A O 1
ATOM 1721 N N . GLY A 1 212 ? 18.281 10.5 8.578 1 69.38 212 GLY A N 1
ATOM 1722 C CA . GLY A 1 212 ? 17.375 9.562 9.203 1 69.38 212 GLY A CA 1
ATOM 1723 C C . GLY A 1 212 ? 17.734 8.117 8.961 1 69.38 212 GLY A C 1
ATOM 1724 O O . GLY A 1 212 ? 18.891 7.797 8.664 1 69.38 212 GLY A O 1
ATOM 1725 N N . VAL A 1 213 ? 16.828 7.227 9.211 1 69.56 213 VAL A N 1
ATOM 1726 C CA . VAL A 1 213 ? 16.938 5.77 9.188 1 69.56 213 VAL A CA 1
ATOM 1727 C C . VAL A 1 213 ? 16.953 5.273 7.746 1 69.56 213 VAL A C 1
ATOM 1729 O O . VAL A 1 213 ? 16.25 5.82 6.883 1 69.56 213 VAL A O 1
ATOM 1732 N N . GLU A 1 214 ? 17.906 4.465 7.387 1 76.94 214 GLU A N 1
ATOM 1733 C CA . GLU A 1 214 ? 17.906 3.732 6.125 1 76.94 214 GLU A CA 1
ATOM 1734 C C . GLU A 1 214 ? 17.672 2.24 6.352 1 76.94 214 GLU A C 1
ATOM 1736 O O . GLU A 1 214 ? 18.172 1.671 7.324 1 76.94 214 GLU A O 1
ATOM 1741 N N . PHE A 1 215 ? 16.75 1.751 5.547 1 76.88 215 PHE A N 1
ATOM 1742 C CA . PHE A 1 215 ? 16.562 0.306 5.605 1 76.88 215 PHE A CA 1
ATOM 1743 C C . PHE A 1 215 ? 17.578 -0.409 4.723 1 76.88 215 PHE A C 1
ATOM 1745 O O . PHE A 1 215 ? 17.562 -0.244 3.5 1 76.88 215 PHE A O 1
ATOM 1752 N N . LEU A 1 216 ? 18.547 -0.993 5.375 1 70.19 216 LEU A N 1
ATOM 1753 C CA . LEU A 1 216 ? 19.609 -1.641 4.598 1 70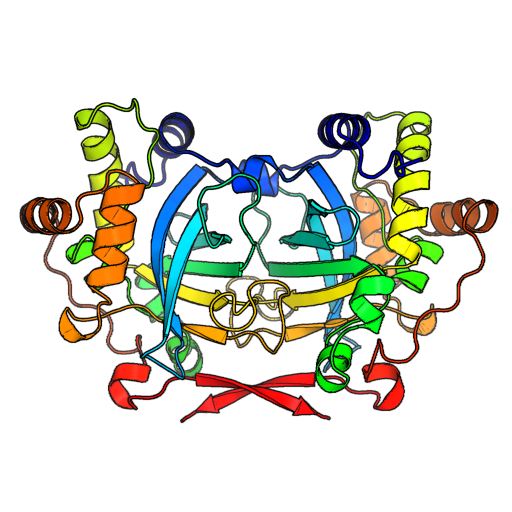.19 216 LEU A CA 1
ATOM 1754 C C . LEU A 1 216 ? 19.344 -3.139 4.48 1 70.19 216 LEU A C 1
ATOM 1756 O O . LEU A 1 216 ? 18.781 -3.748 5.387 1 70.19 216 LEU A O 1
ATOM 1760 N N . PHE A 1 217 ? 19.75 -3.494 3.246 1 65.5 217 PHE A N 1
ATOM 1761 C CA . PHE A 1 217 ? 19.734 -4.906 2.885 1 65.5 217 PHE A CA 1
ATOM 1762 C C . PHE A 1 217 ? 20.828 -5.668 3.621 1 65.5 217 PHE A C 1
ATOM 1764 O O . PHE A 1 217 ? 22.016 -5.367 3.463 1 65.5 217 PHE A O 1
ATOM 1771 N N . MET A 1 218 ? 20.469 -6.402 4.676 1 65.12 218 MET A N 1
ATOM 1772 C CA . MET A 1 218 ? 21.484 -7.273 5.266 1 65.12 218 MET A CA 1
ATOM 1773 C C . MET A 1 218 ? 21.25 -8.727 4.855 1 65.12 218 MET A C 1
ATOM 1775 O O . MET A 1 218 ? 20.266 -9.336 5.254 1 65.12 218 MET A O 1
ATOM 1779 N N . PRO A 1 219 ? 22.141 -9.18 3.809 1 59.19 219 PRO A N 1
ATOM 1780 C CA . PRO A 1 219 ? 22.016 -10.586 3.41 1 59.19 219 PRO A CA 1
ATOM 1781 C C . PRO A 1 219 ? 22.344 -11.555 4.551 1 59.19 219 PRO A C 1
ATOM 1783 O O . PRO A 1 219 ? 23.141 -11.234 5.434 1 59.19 219 PRO A O 1
ATOM 1786 N N . HIS A 1 220 ? 21.422 -12.492 4.82 1 55.72 220 HIS A N 1
ATOM 1787 C CA . HIS A 1 220 ? 21.859 -13.523 5.754 1 55.72 220 HIS A CA 1
ATOM 1788 C C . HIS A 1 220 ? 22.609 -14.641 5.031 1 55.72 220 HIS A C 1
ATOM 1790 O O . HIS A 1 220 ? 22.359 -14.898 3.85 1 55.72 220 HIS A O 1
ATOM 1796 N N . MET B 1 1 ? -18.422 15.906 21.469 1 42.78 1 MET B N 1
ATOM 1797 C CA . MET B 1 1 ? -19.016 15.602 20.172 1 42.78 1 MET B CA 1
ATOM 1798 C C . MET B 1 1 ? -17.953 15.125 19.188 1 42.78 1 MET B C 1
ATOM 1800 O O . MET B 1 1 ? -16.844 15.68 19.141 1 42.78 1 MET B O 1
ATOM 1804 N N . GLU B 1 2 ? -18.109 13.891 18.656 1 56.91 2 GLU B N 1
ATOM 1805 C CA . GLU B 1 2 ? -17.141 13.336 17.734 1 56.91 2 GLU B CA 1
ATOM 1806 C C . GLU B 1 2 ? -16.922 14.258 16.531 1 56.91 2 GLU B C 1
ATOM 1808 O O . GLU B 1 2 ? -17.875 14.891 16.047 1 56.91 2 GLU B O 1
ATOM 1813 N N . SER B 1 3 ? -15.656 14.602 16.281 1 77.12 3 SER B N 1
ATOM 1814 C CA . SER B 1 3 ? -15.328 15.484 15.164 1 77.12 3 SER B CA 1
ATOM 1815 C C . SER B 1 3 ? -16.016 15.039 13.883 1 77.12 3 SER B C 1
ATOM 1817 O O . SER B 1 3 ? -16.172 13.844 13.633 1 77.12 3 SER B O 1
ATOM 1819 N N . VAL B 1 4 ? -16.766 15.922 13.273 1 87.06 4 VAL B N 1
ATOM 1820 C CA . VAL B 1 4 ? -17.422 15.656 12 1 87.06 4 VAL B CA 1
ATOM 1821 C C . VAL B 1 4 ? -16.438 15.008 11.031 1 87.06 4 VAL B C 1
ATOM 1823 O O . VAL B 1 4 ? -16.844 14.305 10.102 1 87.06 4 VAL B O 1
ATOM 1826 N N . TYR B 1 5 ? -15.227 15.148 11.328 1 91.56 5 TYR B N 1
ATOM 1827 C CA . TYR B 1 5 ? -14.172 14.656 10.445 1 91.56 5 TYR B CA 1
ATOM 1828 C C . TYR B 1 5 ? -14.172 13.133 10.391 1 91.56 5 TYR B C 1
ATOM 1830 O O . TYR B 1 5 ? -13.844 12.547 9.35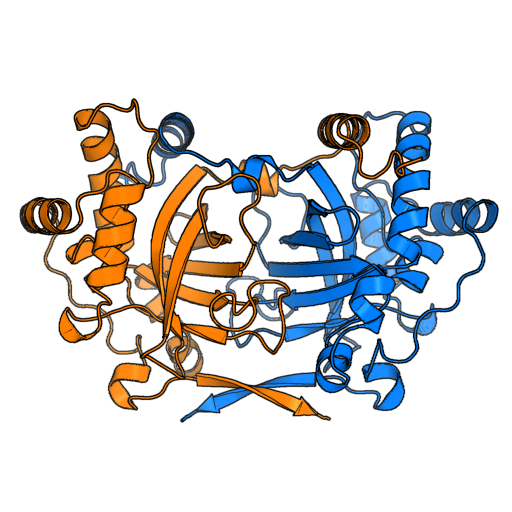9 1 91.56 5 TYR B O 1
ATOM 1838 N N . HIS B 1 6 ? -14.617 12.477 11.414 1 92.19 6 HIS B N 1
ATOM 1839 C CA . HIS B 1 6 ? -14.594 11.016 11.453 1 92.19 6 HIS B CA 1
ATOM 1840 C C . HIS B 1 6 ? -15.992 10.438 11.266 1 92.19 6 HIS B C 1
ATOM 1842 O O . HIS B 1 6 ? -16.188 9.227 11.422 1 92.19 6 HIS B O 1
ATOM 1848 N N . SER B 1 7 ? -16.859 11.258 10.922 1 90.19 7 SER B N 1
ATOM 1849 C CA . SER B 1 7 ? -18.234 10.828 10.75 1 90.19 7 SER B CA 1
ATOM 1850 C C . SER B 1 7 ? -18.469 10.227 9.367 1 90.19 7 SER B C 1
ATOM 1852 O O . SER B 1 7 ? -17.719 10.508 8.43 1 90.19 7 SER B O 1
ATOM 1854 N N . GLN B 1 8 ? -19.516 9.469 9.266 1 87.5 8 GLN B N 1
ATOM 1855 C CA . GLN B 1 8 ? -19.922 8.906 7.984 1 87.5 8 GLN B CA 1
ATOM 1856 C C . GLN B 1 8 ? -20.297 10.008 6.992 1 87.5 8 GLN B C 1
ATOM 1858 O O . GLN B 1 8 ? -20.062 9.867 5.789 1 87.5 8 GLN B O 1
ATOM 1863 N N . LEU B 1 9 ? -20.875 11.023 7.582 1 82.81 9 LEU B N 1
ATOM 1864 C CA . LEU B 1 9 ? -21.266 12.141 6.73 1 82.81 9 LEU B CA 1
ATOM 1865 C C . LEU B 1 9 ? -20.031 12.766 6.066 1 82.81 9 LEU B C 1
ATOM 1867 O O . LEU B 1 9 ? -20.062 13.078 4.875 1 82.81 9 LEU B O 1
ATOM 1871 N N . TYR B 1 10 ? -19.016 12.969 6.797 1 88.12 10 TYR B N 1
ATOM 1872 C CA . TYR B 1 10 ? -17.781 13.5 6.219 1 88.12 10 TYR B CA 1
ATOM 1873 C C . TYR B 1 10 ? -17.234 12.57 5.148 1 88.12 10 TYR B C 1
ATOM 1875 O O . TYR B 1 10 ? -16.812 13.016 4.078 1 88.12 10 TYR B O 1
ATOM 1883 N N . SER B 1 11 ? -17.25 11.266 5.48 1 89 11 SER B N 1
ATOM 1884 C CA . SER B 1 11 ? -16.75 10.273 4.535 1 89 11 SER B CA 1
ATOM 1885 C C . SER B 1 11 ? -17.547 10.305 3.23 1 89 11 SER B C 1
ATOM 1887 O O . SER B 1 11 ? -16.969 10.242 2.145 1 89 11 SER B O 1
ATOM 1889 N N . ALA B 1 12 ? -18.781 10.422 3.348 1 84.25 12 ALA B N 1
ATOM 1890 C CA . ALA B 1 12 ? -19.641 10.484 2.168 1 84.25 12 ALA B CA 1
ATOM 1891 C C . ALA B 1 12 ? -19.375 11.758 1.37 1 84.25 12 ALA B C 1
ATOM 1893 O O . ALA B 1 12 ? -19.281 11.719 0.141 1 84.25 12 ALA B O 1
ATOM 1894 N N . ALA B 1 13 ? -19.281 12.836 2.045 1 85.06 13 ALA B N 1
ATOM 1895 C CA . ALA B 1 13 ? -18.953 14.102 1.392 1 85.06 13 ALA B CA 1
ATOM 1896 C C . ALA B 1 13 ? -17.594 14.039 0.715 1 85.06 13 ALA B C 1
ATOM 1898 O O . ALA B 1 13 ? -17.422 14.516 -0.412 1 85.06 13 ALA B O 1
ATOM 1899 N N . GLY B 1 14 ? -16.688 13.523 1.416 1 85.38 14 GLY B N 1
ATOM 1900 C CA . GLY B 1 14 ? -15.359 13.359 0.854 1 85.38 14 GLY B CA 1
ATOM 1901 C C . GLY B 1 14 ? -15.352 12.57 -0.441 1 85.38 14 GLY B C 1
ATOM 1902 O O . GLY B 1 14 ? -14.773 13.008 -1.438 1 85.38 14 GLY B O 1
ATOM 1903 N N . SER B 1 15 ? -16.031 11.492 -0.452 1 87.12 15 SER B N 1
ATOM 1904 C CA . SER B 1 15 ? -16.094 10.625 -1.627 1 87.12 15 SER B CA 1
ATOM 1905 C C . SER B 1 15 ? -16.75 11.336 -2.805 1 87.12 15 SER B C 1
ATOM 1907 O O . SER B 1 15 ? -16.484 11.016 -3.963 1 87.12 15 SER B O 1
ATOM 1909 N N . ALA B 1 16 ? -17.578 12.312 -2.475 1 86.69 16 ALA B N 1
ATOM 1910 C CA . ALA B 1 16 ? -18.297 13.016 -3.529 1 86.69 16 ALA B CA 1
ATOM 1911 C C . ALA B 1 16 ? -17.438 14.125 -4.137 1 86.69 16 ALA B C 1
ATOM 1913 O O . ALA B 1 16 ? -17.594 14.461 -5.316 1 86.69 16 ALA B O 1
ATOM 1914 N N . ILE B 1 17 ? -16.594 14.602 -3.377 1 89.75 17 ILE B N 1
ATOM 1915 C CA . ILE B 1 17 ? -15.953 15.812 -3.871 1 89.75 17 ILE B CA 1
ATOM 1916 C C . ILE B 1 17 ? -14.5 15.516 -4.234 1 89.75 17 ILE B C 1
ATOM 1918 O O . ILE B 1 17 ? -13.836 16.328 -4.891 1 89.75 17 ILE B O 1
ATOM 1922 N N . MET B 1 18 ? -13.938 14.445 -3.869 1 92.69 18 MET B N 1
ATOM 1923 C CA . MET B 1 18 ? -12.539 14.117 -4.145 1 92.69 18 MET B CA 1
ATOM 1924 C C . MET B 1 18 ? -12.438 13.07 -5.246 1 92.69 18 MET B C 1
ATOM 1926 O O . MET B 1 18 ? -13.406 12.367 -5.531 1 92.69 18 MET B O 1
ATOM 1930 N N . SER B 1 19 ? -11.297 13.039 -5.883 1 91.69 19 SER B N 1
ATOM 1931 C CA . SER B 1 19 ? -11.055 12.07 -6.941 1 91.69 19 SER B CA 1
ATOM 1932 C C . SER B 1 19 ? -10.25 10.883 -6.426 1 91.69 19 SER B C 1
ATOM 1934 O O . SER B 1 19 ? -9.344 11.047 -5.602 1 91.69 19 SER B O 1
ATOM 1936 N N . PHE B 1 20 ? -10.586 9.672 -6.969 1 96.69 20 PHE B N 1
ATOM 1937 C CA . PHE B 1 20 ? -9.961 8.43 -6.535 1 96.69 20 PHE B CA 1
ATOM 1938 C C . PHE B 1 20 ? -9.547 7.582 -7.73 1 96.69 20 PHE B C 1
ATOM 1940 O O . PHE B 1 20 ? -9.617 6.352 -7.684 1 96.69 20 PHE B O 1
ATOM 1947 N N . ASP B 1 21 ? -9.117 8.172 -8.805 1 96.5 21 ASP B N 1
ATOM 1948 C CA . ASP B 1 21 ? -8.922 7.555 -10.109 1 96.5 21 ASP B CA 1
ATOM 1949 C C . ASP B 1 21 ? -7.941 6.391 -10.023 1 96.5 21 ASP B C 1
ATOM 1951 O O . ASP B 1 21 ? -8.188 5.32 -10.586 1 96.5 21 ASP B O 1
ATOM 1955 N N . PRO B 1 22 ? -6.727 6.555 -9.305 1 97.94 22 PRO B N 1
ATOM 1956 C CA . PRO B 1 22 ? -5.836 5.395 -9.211 1 97.94 22 PRO B CA 1
ATOM 1957 C C . PRO B 1 22 ? -6.496 4.195 -8.539 1 97.94 22 PRO B C 1
ATOM 1959 O O . PRO B 1 22 ? -6.328 3.059 -9 1 97.94 22 PRO B O 1
ATOM 1962 N N . VAL B 1 23 ? -7.27 4.387 -7.488 1 97.94 23 VAL B N 1
ATOM 1963 C CA . VAL B 1 23 ? -7.906 3.336 -6.699 1 97.94 23 VAL B CA 1
ATOM 1964 C C . VAL B 1 23 ? -8.992 2.65 -7.523 1 97.94 23 VAL B C 1
ATOM 1966 O O . VAL B 1 23 ? -9.195 1.438 -7.41 1 97.94 23 VAL B O 1
ATOM 1969 N N . LYS B 1 24 ? -9.641 3.41 -8.398 1 95.88 24 LYS B N 1
ATOM 1970 C CA . LYS B 1 24 ? -10.727 2.891 -9.227 1 95.88 24 LYS B CA 1
ATOM 1971 C C . LYS B 1 24 ? -10.203 1.905 -10.266 1 95.88 24 LYS B C 1
ATOM 1973 O O . LYS B 1 24 ? -10.984 1.182 -10.891 1 95.88 24 LYS B O 1
ATOM 1978 N N . GLN B 1 25 ? -8.906 1.872 -10.445 1 96.81 25 GLN B N 1
ATOM 1979 C CA . GLN B 1 25 ? -8.344 0.969 -11.438 1 96.81 25 GLN B CA 1
ATOM 1980 C C . GLN B 1 25 ? -8.125 -0.426 -10.859 1 96.81 25 GLN B C 1
ATOM 1982 O O . GLN B 1 25 ? -7.766 -1.356 -11.578 1 96.81 25 GLN B O 1
ATOM 1987 N N . ILE B 1 26 ? -8.297 -0.613 -9.562 1 97.44 26 ILE B N 1
ATOM 1988 C CA . ILE B 1 26 ? -8.18 -1.925 -8.938 1 97.44 26 ILE B CA 1
ATOM 1989 C C . ILE B 1 26 ? -9.344 -2.811 -9.375 1 97.44 26 ILE B C 1
ATOM 1991 O O . ILE B 1 26 ? -10.508 -2.453 -9.195 1 97.44 26 ILE B O 1
ATOM 1995 N N . HIS B 1 27 ? -9 -4.031 -9.961 1 95.88 27 HIS B N 1
ATOM 1996 C CA . HIS B 1 27 ? -10.086 -4.828 -10.516 1 95.88 27 HIS B CA 1
ATOM 1997 C C . HIS B 1 27 ? -9.844 -6.316 -10.305 1 95.88 27 HIS B C 1
ATOM 1999 O O . HIS B 1 27 ? -10.484 -7.156 -10.945 1 95.88 27 HIS B O 1
ATOM 2005 N N . GLN B 1 28 ? -8.93 -6.66 -9.547 1 97.06 28 GLN B N 1
ATOM 2006 C CA . GLN B 1 28 ? -8.648 -8.062 -9.25 1 97.06 28 GLN B CA 1
ATOM 2007 C C . GLN B 1 28 ? -8.375 -8.258 -7.762 1 97.06 28 GLN B C 1
ATOM 2009 O O . GLN B 1 28 ? -7.676 -7.457 -7.137 1 97.06 28 GLN B O 1
ATOM 2014 N N . HIS B 1 29 ? -8.945 -9.281 -7.188 1 97.94 29 HIS B N 1
ATOM 2015 C CA . HIS B 1 29 ? -8.758 -9.68 -5.797 1 97.94 29 HIS B CA 1
ATOM 2016 C C . HIS B 1 29 ? -8.227 -11.102 -5.691 1 97.94 29 HIS B C 1
ATOM 2018 O O . HIS B 1 29 ? -8.922 -12.055 -6.035 1 97.94 29 HIS B O 1
ATOM 2024 N N . LEU B 1 30 ? -6.988 -11.227 -5.27 1 98.12 30 LEU B N 1
ATOM 2025 C CA . LEU B 1 30 ? -6.32 -12.508 -5.066 1 98.12 30 LEU B CA 1
ATOM 2026 C C . LE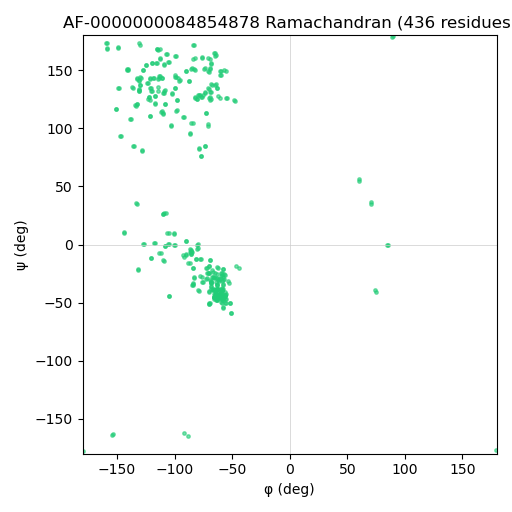U B 1 30 ? -6.016 -12.734 -3.59 1 98.12 30 LEU B C 1
ATOM 2028 O O . LEU B 1 30 ? -5.664 -11.797 -2.873 1 98.12 30 LEU B O 1
ATOM 2032 N N . CYS B 1 31 ? -6.137 -13.93 -3.16 1 98.31 31 CYS B N 1
ATOM 2033 C CA . CYS B 1 31 ? -5.785 -14.328 -1.801 1 98.31 31 CYS B CA 1
ATOM 2034 C C . CYS B 1 31 ? -4.703 -15.398 -1.807 1 98.31 31 CYS B C 1
ATOM 2036 O O . CYS B 1 31 ? -4.805 -16.391 -2.543 1 98.31 31 CYS B O 1
ATOM 2038 N N . ALA B 1 32 ? -3.734 -15.234 -1.047 1 98.38 32 ALA B N 1
ATOM 2039 C CA . ALA B 1 32 ? -2.633 -16.172 -0.85 1 98.38 32 ALA B CA 1
ATOM 2040 C C . ALA B 1 32 ? -1.998 -15.992 0.525 1 98.38 32 ALA B C 1
ATOM 2042 O O . ALA B 1 32 ? -2.67 -15.594 1.479 1 98.38 32 ALA B O 1
ATOM 2043 N N . PHE B 1 33 ? -0.789 -16.547 0.69 1 98.62 33 PHE B N 1
ATOM 2044 C CA . PHE B 1 33 ? -0.007 -16.422 1.915 1 98.62 33 PHE B CA 1
ATOM 2045 C C . PHE B 1 33 ? 1.413 -15.953 1.605 1 98.62 33 PHE B C 1
ATOM 2047 O O . PHE B 1 33 ? 1.97 -16.297 0.561 1 98.62 33 PHE B O 1
ATOM 2054 N N . HIS B 1 34 ? 1.894 -15.164 2.471 1 98.5 34 HIS B N 1
ATOM 2055 C CA . HIS B 1 34 ? 3.299 -14.773 2.436 1 98.5 34 HIS B CA 1
ATOM 2056 C C . HIS B 1 34 ? 4.043 -15.281 3.666 1 98.5 34 HIS B C 1
ATOM 2058 O O . HIS B 1 34 ? 3.43 -15.547 4.703 1 98.5 34 HIS B O 1
ATOM 2064 N N . THR B 1 35 ? 5.281 -15.422 3.533 1 97.19 35 THR B N 1
ATOM 2065 C CA . THR B 1 35 ? 6.199 -15.664 4.641 1 97.19 35 THR B CA 1
ATOM 2066 C C . THR B 1 35 ? 7.348 -14.656 4.617 1 97.19 35 THR B C 1
ATOM 2068 O O . THR B 1 35 ? 7.695 -14.125 3.562 1 97.19 35 THR B O 1
ATOM 2071 N N . TYR B 1 36 ? 7.848 -14.375 5.793 1 95.62 36 TYR B N 1
ATOM 2072 C CA . TYR B 1 36 ? 8.953 -13.422 5.883 1 95.62 36 TYR B CA 1
ATOM 2073 C C . TYR B 1 36 ? 10.219 -14 5.258 1 95.62 36 TYR B C 1
ATOM 2075 O O . TYR B 1 36 ? 10.547 -15.172 5.469 1 95.62 36 TYR B O 1
ATOM 2083 N N . SER B 1 37 ? 10.906 -13.164 4.52 1 94.12 37 SER B N 1
ATOM 2084 C CA . SER B 1 37 ? 12.164 -13.617 3.924 1 94.12 37 SER B CA 1
ATOM 2085 C C . SER B 1 37 ? 13.148 -14.07 4.992 1 94.12 37 SER B C 1
ATOM 2087 O O . SER B 1 37 ? 13.852 -15.07 4.816 1 94.12 37 SER B O 1
ATOM 2089 N N . HIS B 1 38 ? 13.211 -13.391 6.16 1 90.56 38 HIS B N 1
ATOM 2090 C CA . HIS B 1 38 ? 14.211 -13.641 7.188 1 90.56 38 HIS B CA 1
ATOM 2091 C C . HIS B 1 38 ? 13.711 -14.641 8.219 1 90.56 38 HIS B C 1
ATOM 2093 O O . HIS B 1 38 ? 14.484 -15.109 9.062 1 90.56 38 HIS B O 1
ATOM 2099 N N . ASP B 1 39 ? 12.5 -15.016 8.227 1 91.88 39 ASP B N 1
ATOM 2100 C CA . ASP B 1 39 ? 11.898 -15.977 9.148 1 91.88 39 ASP B CA 1
ATOM 2101 C C . ASP B 1 39 ? 10.781 -16.766 8.469 1 91.88 39 ASP B C 1
ATOM 2103 O O . ASP B 1 39 ? 9.609 -16.438 8.609 1 91.88 39 ASP B O 1
ATOM 2107 N N . ARG B 1 40 ? 11.109 -17.875 7.949 1 92.88 40 ARG B N 1
ATOM 2108 C CA . ARG B 1 40 ? 10.227 -18.641 7.078 1 92.88 40 ARG B CA 1
ATOM 2109 C C . ARG B 1 40 ? 9.203 -19.438 7.895 1 92.88 40 ARG B C 1
ATOM 2111 O O . ARG B 1 40 ? 8.359 -20.125 7.328 1 92.88 40 ARG B O 1
ATOM 2118 N N . SER B 1 41 ? 9.25 -19.344 9.18 1 93.44 41 SER B N 1
ATOM 2119 C CA . SER B 1 41 ? 8.289 -20.047 10.023 1 93.44 41 SER B CA 1
ATOM 2120 C C . SER B 1 41 ? 7.059 -19.188 10.305 1 93.44 41 SER B C 1
ATOM 2122 O O . SER B 1 41 ? 6.078 -19.672 10.875 1 93.44 41 SER B O 1
ATOM 2124 N N . ARG B 1 42 ? 7.086 -17.953 9.938 1 96.19 42 ARG B N 1
ATOM 2125 C CA . ARG B 1 42 ? 5.977 -17.031 10.156 1 96.19 42 ARG B CA 1
ATOM 2126 C C . ARG B 1 42 ? 5.188 -16.812 8.867 1 96.19 42 ARG B C 1
ATOM 2128 O O . ARG B 1 42 ? 5.77 -16.547 7.812 1 96.19 42 ARG B O 1
ATOM 2135 N N . HIS B 1 43 ? 3.896 -16.953 9 1 98 43 HIS B N 1
ATOM 2136 C CA . HIS B 1 43 ? 3.012 -16.969 7.84 1 98 43 HIS B CA 1
ATOM 2137 C C . HIS B 1 43 ? 1.925 -15.898 7.969 1 98 43 HIS B C 1
ATOM 2139 O O . HIS B 1 43 ? 1.373 -15.695 9.055 1 98 43 HIS B O 1
ATOM 2145 N N . VAL B 1 44 ? 1.63 -15.219 6.863 1 98.44 44 VAL B N 1
ATOM 2146 C CA . VAL B 1 44 ? 0.628 -14.156 6.871 1 98.44 44 VAL B CA 1
ATOM 2147 C C . VAL B 1 44 ? -0.318 -14.336 5.684 1 98.44 44 VAL B C 1
ATOM 2149 O O . VAL B 1 44 ? 0.123 -14.422 4.535 1 98.44 44 VAL B O 1
ATOM 2152 N N . GLU B 1 45 ? -1.63 -14.492 5.98 1 98.69 45 GLU B N 1
ATOM 2153 C CA . GLU B 1 45 ? -2.623 -14.438 4.914 1 98.69 45 GLU B CA 1
ATOM 2154 C C . GLU B 1 45 ? -2.645 -13.062 4.254 1 98.69 45 GLU B C 1
ATOM 2156 O O . GLU B 1 45 ? -2.562 -12.039 4.938 1 98.69 45 GLU B O 1
ATOM 2161 N N . ALA B 1 46 ? -2.672 -13.047 2.973 1 98.75 46 ALA B N 1
ATOM 2162 C CA . ALA B 1 46 ? -2.533 -11.789 2.242 1 98.75 46 ALA B CA 1
ATOM 2163 C C . ALA B 1 46 ? -3.584 -11.672 1.142 1 98.75 46 ALA B C 1
ATOM 2165 O O . ALA B 1 46 ? -3.641 -12.516 0.239 1 98.75 46 ALA B O 1
ATOM 2166 N N . HIS B 1 47 ? -4.402 -10.68 1.239 1 98.88 47 HIS B N 1
ATOM 2167 C CA . HIS B 1 47 ? -5.387 -10.336 0.218 1 98.88 47 HIS B CA 1
ATOM 2168 C C . HIS B 1 47 ? -4.879 -9.211 -0.679 1 98.88 47 HIS B C 1
ATOM 2170 O O . HIS B 1 47 ? -4.637 -8.094 -0.208 1 98.88 47 HIS B O 1
ATOM 2176 N N . HIS B 1 48 ? -4.695 -9.578 -1.977 1 98.81 48 HIS B N 1
ATOM 2177 C CA . HIS B 1 48 ? -4.137 -8.672 -2.973 1 98.81 48 HIS B CA 1
ATOM 2178 C C . HIS B 1 48 ? -5.234 -8.008 -3.793 1 98.81 48 HIS B C 1
ATOM 2180 O O . HIS B 1 48 ? -6.062 -8.695 -4.402 1 98.81 48 HIS B O 1
ATOM 2186 N N . PHE B 1 49 ? -5.223 -6.75 -3.811 1 98.75 49 PHE B N 1
ATOM 2187 C CA . PHE B 1 49 ? -6.07 -5.961 -4.699 1 98.75 49 PHE B CA 1
ATOM 2188 C C . PHE B 1 49 ? -5.238 -5.281 -5.781 1 98.75 49 PHE B C 1
ATOM 2190 O O . PHE B 1 49 ? -4.492 -4.34 -5.496 1 98.75 49 PHE B O 1
ATOM 2197 N N . CYS B 1 50 ? -5.445 -5.723 -7.035 1 98.25 50 CYS B N 1
ATOM 2198 C CA . CYS B 1 50 ? -4.422 -5.48 -8.047 1 98.25 50 CYS B CA 1
ATOM 2199 C C . CYS B 1 50 ? -4.961 -4.613 -9.172 1 98.25 50 CYS B C 1
ATOM 2201 O O . CYS B 1 50 ? -6.129 -4.727 -9.547 1 98.25 50 CYS B O 1
ATOM 2203 N N . THR B 1 51 ? -4.125 -3.787 -9.648 1 97.81 51 THR B N 1
ATOM 2204 C CA . THR B 1 51 ? -4.258 -3.062 -10.906 1 97.81 51 THR B CA 1
ATOM 2205 C C . THR B 1 51 ? -3.256 -3.578 -11.938 1 97.81 51 THR B C 1
ATOM 2207 O O . THR B 1 51 ? -2.082 -3.783 -11.617 1 97.81 51 THR B O 1
ATOM 2210 N N . HIS B 1 52 ? -3.721 -3.879 -13.148 1 97 52 HIS B N 1
ATOM 2211 C CA . HIS B 1 52 ? -2.824 -4.207 -14.25 1 97 52 HIS B CA 1
ATOM 2212 C C . HIS B 1 52 ? -2.363 -2.947 -14.977 1 97 52 HIS B C 1
ATOM 2214 O O . HIS B 1 52 ? -3.035 -2.477 -15.898 1 97 52 HIS B O 1
ATOM 2220 N N . LEU B 1 53 ? -1.228 -2.436 -14.617 1 96.69 53 LEU B N 1
ATOM 2221 C CA . LEU B 1 53 ? -0.707 -1.26 -15.305 1 96.69 53 LEU B CA 1
ATOM 2222 C C . LEU B 1 53 ? -0.406 -1.572 -16.766 1 96.69 53 LEU B C 1
ATOM 2224 O O . LEU B 1 53 ? -0.625 -0.733 -17.641 1 96.69 53 LEU B O 1
ATOM 2228 N N . SER B 1 54 ? 0.108 -2.697 -17.016 1 96.31 54 SER B N 1
ATOM 2229 C CA . SER B 1 54 ? 0.345 -3.285 -18.328 1 96.31 54 SER B CA 1
ATOM 2230 C C . SER B 1 54 ? 0.252 -4.805 -18.281 1 96.31 54 SER B C 1
ATOM 2232 O O . SER B 1 54 ? 0.14 -5.391 -17.203 1 96.31 54 SER B O 1
ATOM 2234 N N . PRO B 1 55 ? 0.245 -5.414 -19.406 1 96.06 55 PRO B N 1
ATOM 2235 C CA . PRO B 1 55 ? 0.253 -6.879 -19.391 1 96.06 55 PRO B CA 1
ATOM 2236 C C . PRO B 1 55 ? 1.461 -7.453 -18.656 1 96.06 55 PRO B C 1
ATOM 2238 O O . PRO B 1 55 ? 1.403 -8.578 -18.141 1 96.06 55 PRO B O 1
ATOM 2241 N N . ASP B 1 56 ? 2.52 -6.668 -18.516 1 97.88 56 ASP B N 1
ATOM 2242 C CA . ASP B 1 56 ? 3.76 -7.191 -17.953 1 97.88 56 ASP B CA 1
ATOM 2243 C C . ASP B 1 56 ? 3.971 -6.699 -16.531 1 97.88 56 ASP B C 1
ATOM 2245 O O . ASP B 1 56 ? 4.984 -7.008 -15.906 1 97.88 56 ASP B O 1
ATOM 2249 N N . PHE B 1 57 ? 3.023 -5.902 -16.031 1 98.5 57 PHE B N 1
ATOM 2250 C CA . PHE B 1 57 ? 3.293 -5.277 -14.75 1 98.5 57 PHE B CA 1
ATOM 2251 C C . PHE B 1 57 ? 1.996 -5.016 -13.992 1 98.5 57 PHE B C 1
ATOM 2253 O O . PHE B 1 57 ? 1.169 -4.211 -14.422 1 98.5 57 PHE B O 1
ATOM 2260 N N . HIS B 1 58 ? 1.868 -5.695 -12.828 1 98.56 58 HIS B N 1
ATOM 2261 C CA . HIS B 1 58 ? 0.777 -5.477 -11.883 1 98.56 58 HIS B CA 1
ATOM 2262 C C . HIS B 1 58 ? 1.281 -4.824 -10.602 1 98.56 58 HIS B C 1
ATOM 2264 O O . HIS B 1 58 ? 2.408 -5.078 -10.172 1 98.56 58 HIS B O 1
ATOM 2270 N N . GLN B 1 59 ? 0.479 -3.973 -10.078 1 98.88 59 GLN B N 1
ATOM 2271 C CA . GLN B 1 59 ? 0.696 -3.459 -8.727 1 98.88 59 GLN B CA 1
ATOM 2272 C C . GLN B 1 59 ? -0.497 -3.764 -7.824 1 98.88 59 GLN B C 1
ATOM 2274 O O . GLN B 1 59 ? -1.646 -3.541 -8.211 1 98.88 59 GLN B O 1
ATOM 2279 N N . CYS B 1 60 ? -0.202 -4.246 -6.605 1 98.88 60 CYS B N 1
ATOM 2280 C CA . CYS B 1 60 ? -1.254 -4.723 -5.715 1 98.88 60 CYS B CA 1
ATOM 2281 C C . CYS B 1 60 ? -1.101 -4.121 -4.32 1 98.88 60 CYS B C 1
ATOM 2283 O O . CYS B 1 60 ? -0 -4.105 -3.768 1 98.88 60 CYS B O 1
ATOM 2285 N N . VAL B 1 61 ? -2.199 -3.648 -3.785 1 98.88 61 VAL B N 1
ATOM 2286 C CA . VAL B 1 61 ? -2.273 -3.324 -2.363 1 98.88 61 VAL B CA 1
ATOM 2287 C C . VAL B 1 61 ? -2.688 -4.562 -1.571 1 98.88 61 VAL B C 1
ATOM 2289 O O . VAL B 1 61 ? -3.553 -5.324 -2.006 1 98.88 61 VAL B O 1
ATOM 2292 N N . ILE B 1 62 ? -2.066 -4.738 -0.401 1 98.94 62 ILE B N 1
ATOM 2293 C CA . ILE B 1 62 ? -2.293 -5.973 0.343 1 98.94 62 ILE B CA 1
ATOM 2294 C C . ILE B 1 62 ? -2.959 -5.656 1.68 1 98.94 62 ILE B C 1
ATOM 2296 O O . ILE B 1 62 ? -2.488 -4.793 2.426 1 98.94 62 ILE B O 1
ATOM 2300 N N . TYR B 1 63 ? -4.035 -6.309 1.946 1 98.88 63 TYR B N 1
ATOM 2301 C CA . TYR B 1 63 ? -4.715 -6.289 3.238 1 98.88 63 TYR B CA 1
ATOM 2302 C C . TYR B 1 63 ? -4.629 -7.652 3.916 1 98.88 63 TYR B C 1
ATOM 2304 O O . TYR B 1 63 ? -4.418 -8.672 3.254 1 98.88 63 TYR B O 1
ATOM 2312 N N . ASP B 1 64 ? -4.832 -7.668 5.25 1 98.69 64 ASP B N 1
ATOM 2313 C CA . ASP B 1 64 ? -4.707 -8.922 5.992 1 98.69 64 ASP B CA 1
ATOM 2314 C C . ASP B 1 64 ? -6.012 -9.711 5.957 1 98.69 64 ASP B C 1
ATOM 2316 O O . ASP B 1 64 ? -6.07 -10.844 6.445 1 98.69 64 ASP B O 1
ATOM 2320 N N . SER B 1 65 ? -7.039 -9.156 5.43 1 98.12 65 SER B N 1
ATOM 2321 C CA . SER B 1 65 ? -8.32 -9.828 5.246 1 98.12 65 SER B CA 1
ATOM 2322 C C . SER B 1 65 ? -9.156 -9.148 4.168 1 98.12 65 SER B C 1
ATOM 2324 O O . SER B 1 65 ? -8.75 -8.109 3.629 1 98.12 65 SER B O 1
ATOM 2326 N N . GLU B 1 66 ? -10.289 -9.766 3.834 1 97.06 66 GLU B N 1
ATOM 2327 C CA . GLU B 1 66 ? -11.219 -9.203 2.855 1 97.06 66 GLU B CA 1
ATOM 2328 C C . GLU B 1 66 ? -12.258 -8.305 3.525 1 97.06 66 GLU B C 1
ATOM 2330 O O . GLU B 1 66 ? -13.117 -7.73 2.854 1 97.06 66 GLU B O 1
ATOM 2335 N N . ASN B 1 67 ? -12.172 -8.094 4.809 1 97.19 67 ASN B N 1
ATOM 2336 C CA . ASN B 1 67 ? -13.156 -7.328 5.566 1 97.19 67 ASN B CA 1
ATOM 2337 C C . ASN B 1 67 ? -13.016 -5.832 5.309 1 97.19 67 ASN B C 1
ATOM 2339 O O . ASN B 1 67 ? -11.914 -5.336 5.062 1 97.19 67 ASN B O 1
ATOM 2343 N N . PRO B 1 68 ? -14.125 -5.074 5.414 1 96.62 68 PRO B N 1
ATOM 2344 C CA . PRO B 1 68 ? -14.062 -3.633 5.168 1 96.62 68 PRO B CA 1
ATOM 2345 C C . PRO B 1 68 ? -13.086 -2.914 6.098 1 96.62 68 PRO B C 1
ATOM 2347 O O . PRO B 1 68 ? -12.562 -1.853 5.746 1 96.62 68 PRO B O 1
ATOM 2350 N N . HIS B 1 69 ? -12.766 -3.367 7.223 1 95.81 69 HIS B N 1
ATOM 2351 C CA . HIS B 1 69 ? -11.859 -2.705 8.148 1 95.81 69 HIS B CA 1
ATOM 2352 C C . HIS B 1 69 ? -10.539 -3.467 8.266 1 95.81 69 HIS B C 1
ATOM 2354 O O . HIS B 1 69 ? -9.93 -3.488 9.336 1 95.81 69 HIS B O 1
ATOM 2360 N N . ALA B 1 70 ? -10.281 -4.176 7.152 1 98.62 70 ALA B N 1
ATOM 2361 C CA . ALA B 1 70 ? -9.023 -4.918 7.121 1 98.62 70 ALA B CA 1
ATOM 2362 C C . ALA B 1 70 ? -7.828 -3.982 7.27 1 98.62 70 ALA B C 1
ATOM 2364 O O . ALA B 1 70 ? -7.91 -2.801 6.926 1 98.62 70 ALA B O 1
ATOM 2365 N N . ARG B 1 71 ? -6.762 -4.438 7.84 1 98.81 71 ARG B N 1
ATOM 2366 C CA . ARG B 1 71 ? -5.5 -3.717 7.98 1 98.81 71 ARG B CA 1
ATOM 2367 C C . ARG B 1 71 ? -4.73 -3.699 6.66 1 98.81 71 ARG B C 1
ATOM 2369 O O . ARG B 1 71 ? -4.547 -4.742 6.031 1 98.81 71 ARG B O 1
ATOM 2376 N N . LEU B 1 72 ? -4.344 -2.516 6.23 1 98.94 72 LEU B N 1
ATOM 2377 C CA . LEU B 1 72 ? -3.449 -2.33 5.094 1 98.94 72 LEU B CA 1
ATOM 2378 C C . LEU B 1 72 ? -2.02 -2.723 5.453 1 98.94 72 LEU B C 1
ATOM 2380 O O . LEU B 1 72 ? -1.351 -2.018 6.211 1 98.94 72 LEU B O 1
ATOM 2384 N N . ILE B 1 73 ? -1.476 -3.859 4.797 1 98.94 73 ILE B N 1
ATOM 2385 C CA . ILE B 1 73 ? -0.284 -4.398 5.441 1 98.94 73 ILE B CA 1
ATOM 2386 C C . ILE B 1 73 ? 0.89 -4.371 4.469 1 98.94 73 ILE B C 1
ATOM 2388 O O . ILE B 1 73 ? 2.033 -4.617 4.855 1 98.94 73 ILE B O 1
ATOM 2392 N N . GLY B 1 74 ? 0.586 -4.117 3.174 1 98.88 74 GLY B N 1
ATOM 2393 C CA . GLY B 1 74 ? 1.742 -4.148 2.293 1 98.88 74 GLY B CA 1
ATOM 2394 C C . GLY B 1 74 ? 1.396 -3.861 0.843 1 98.88 74 GLY B C 1
ATOM 2395 O O . GLY B 1 74 ? 0.269 -3.469 0.535 1 98.88 74 GLY B O 1
ATOM 2396 N N . ILE B 1 75 ? 2.451 -3.945 0.014 1 98.94 75 ILE B N 1
ATOM 2397 C CA . ILE B 1 75 ? 2.383 -3.762 -1.432 1 98.94 75 ILE B CA 1
ATOM 2398 C C . ILE B 1 75 ? 3.137 -4.891 -2.131 1 98.94 75 ILE B C 1
ATOM 2400 O O . ILE B 1 75 ? 4.18 -5.344 -1.649 1 98.94 75 ILE B O 1
ATOM 2404 N N . GLU B 1 76 ? 2.59 -5.312 -3.262 1 98.94 76 GLU B N 1
ATOM 2405 C CA . GLU B 1 76 ? 3.316 -6.234 -4.129 1 98.94 76 GLU B CA 1
ATOM 2406 C C . GLU B 1 76 ? 3.303 -5.754 -5.578 1 98.94 76 GLU B C 1
ATOM 2408 O O . GLU B 1 76 ? 2.258 -5.352 -6.098 1 98.94 76 GLU B O 1
ATOM 2413 N N . TYR B 1 77 ? 4.465 -5.785 -6.117 1 98.94 77 TYR B N 1
ATOM 2414 C CA . TYR B 1 77 ? 4.621 -5.633 -7.559 1 98.94 77 TYR B CA 1
ATOM 2415 C C . TYR B 1 77 ? 4.809 -6.988 -8.234 1 98.94 77 TYR B C 1
ATOM 2417 O O . TYR B 1 77 ? 5.562 -7.832 -7.746 1 98.94 77 TYR B O 1
ATOM 2425 N N . ILE B 1 78 ? 4.117 -7.191 -9.32 1 98.94 78 ILE B N 1
ATOM 2426 C CA . ILE B 1 78 ? 4.191 -8.445 -10.07 1 98.94 78 ILE B CA 1
ATOM 2427 C C . ILE B 1 78 ? 4.621 -8.164 -11.508 1 98.94 78 ILE B C 1
ATOM 2429 O O . ILE B 1 78 ? 4.004 -7.355 -12.203 1 98.94 78 ILE B O 1
ATOM 2433 N N . VAL B 1 79 ? 5.664 -8.836 -11.977 1 98.88 79 VAL B N 1
ATOM 2434 C CA . VAL B 1 79 ? 6.16 -8.617 -13.336 1 98.88 79 VAL B CA 1
ATOM 2435 C C . VAL B 1 79 ? 6.211 -9.945 -14.094 1 98.88 79 VAL B C 1
ATOM 2437 O O . VAL B 1 79 ? 6.32 -11.008 -13.484 1 98.88 79 VAL B O 1
ATOM 2440 N N . SER B 1 80 ? 6.117 -9.812 -15.367 1 98.56 80 SER B N 1
ATOM 2441 C CA . SER B 1 80 ? 6.305 -10.977 -16.234 1 98.56 80 SER B CA 1
ATOM 2442 C C . SER B 1 80 ? 7.727 -11.516 -16.141 1 98.56 80 SER B C 1
ATOM 2444 O O . SER B 1 80 ? 8.625 -10.82 -15.656 1 98.56 80 SER B O 1
ATOM 2446 N N . GLU B 1 81 ? 7.871 -12.703 -16.625 1 98.56 81 GLU B N 1
ATOM 2447 C CA . GLU B 1 81 ? 9.203 -13.297 -16.688 1 98.56 81 GLU B CA 1
ATOM 2448 C C . GLU B 1 81 ? 10.148 -12.453 -17.531 1 98.56 81 GLU B C 1
ATOM 2450 O O . GLU B 1 81 ? 11.328 -12.32 -17.219 1 98.56 81 GLU B O 1
ATOM 2455 N N . LYS B 1 82 ? 9.625 -11.891 -18.625 1 98.31 82 LYS B N 1
ATOM 2456 C CA . LYS B 1 82 ? 10.43 -11.039 -19.5 1 98.31 82 LYS B CA 1
ATOM 2457 C C . LYS B 1 82 ? 11.039 -9.875 -18.719 1 98.31 82 LYS B C 1
ATOM 2459 O O . LYS B 1 82 ? 12.242 -9.633 -18.812 1 98.31 82 LYS B O 1
ATOM 2464 N N . ILE B 1 83 ? 10.25 -9.172 -17.969 1 98.81 83 ILE B N 1
ATOM 2465 C CA . ILE B 1 83 ? 10.75 -8.055 -17.172 1 98.81 83 ILE B CA 1
ATOM 2466 C C . ILE B 1 83 ? 11.711 -8.562 -16.109 1 98.81 83 ILE B C 1
ATOM 2468 O O . ILE B 1 83 ? 12.781 -7.984 -15.906 1 98.81 83 ILE B O 1
ATOM 2472 N N . PHE B 1 84 ? 11.352 -9.633 -15.484 1 98.88 84 PHE B N 1
ATOM 2473 C CA . PHE B 1 84 ? 12.195 -10.18 -14.43 1 98.88 84 PHE B CA 1
ATOM 2474 C C . PHE B 1 84 ? 13.586 -10.5 -14.953 1 98.88 84 PHE B C 1
ATOM 2476 O O . PHE B 1 84 ? 14.586 -10.164 -14.32 1 98.88 84 PHE B O 1
ATOM 2483 N N . GLU B 1 85 ? 13.625 -11.141 -16.016 1 98.62 85 GLU B N 1
ATOM 2484 C CA . GLU B 1 85 ? 14.906 -11.539 -16.609 1 98.62 85 GLU B CA 1
ATOM 2485 C C . GLU B 1 85 ? 15.789 -10.32 -16.859 1 98.62 85 GLU B C 1
ATOM 2487 O O . GLU B 1 85 ? 17.016 -10.414 -16.812 1 98.62 85 GLU B O 1
ATOM 2492 N N . GLY B 1 86 ? 15.195 -9.227 -17.094 1 98.38 86 GLY B N 1
ATOM 2493 C CA . GLY B 1 86 ? 15.93 -8.008 -17.406 1 98.38 86 GLY B CA 1
ATOM 2494 C C . GLY B 1 86 ? 16.375 -7.25 -16.172 1 98.38 86 GLY B C 1
ATOM 2495 O O . GLY B 1 86 ? 17.125 -6.277 -16.266 1 98.38 86 GLY B O 1
ATOM 2496 N N . LEU B 1 87 ? 15.984 -7.645 -15.023 1 98.5 87 LEU B N 1
ATOM 2497 C CA . LEU B 1 87 ? 16.359 -6.949 -13.797 1 98.5 87 LEU B CA 1
ATOM 2498 C C . LEU B 1 87 ? 17.828 -7.148 -13.484 1 98.5 87 LEU B C 1
ATOM 2500 O O . LEU B 1 87 ? 18.406 -8.195 -13.797 1 98.5 87 LEU B O 1
ATOM 2504 N N . PRO B 1 88 ? 18.469 -6.125 -12.82 1 96.94 88 PRO B N 1
ATOM 2505 C CA . PRO B 1 88 ? 19.828 -6.363 -12.297 1 96.94 88 PRO B CA 1
ATOM 2506 C C . PRO B 1 88 ? 19.875 -7.555 -11.344 1 96.94 88 PRO B C 1
ATOM 2508 O O . PRO B 1 88 ? 18.938 -7.801 -10.594 1 96.94 88 PRO B O 1
ATOM 2511 N N . GLU B 1 89 ? 21 -8.211 -11.312 1 94.75 89 GLU B N 1
ATOM 2512 C CA . GLU B 1 89 ? 21.172 -9.406 -10.484 1 94.75 89 GLU B CA 1
ATOM 2513 C C . GLU B 1 89 ? 20.859 -9.117 -9.023 1 94.75 89 GLU B C 1
ATOM 2515 O O . GLU B 1 89 ? 20.156 -9.883 -8.367 1 94.75 89 GLU B O 1
ATOM 2520 N N . GLU B 1 90 ? 21.328 -8.008 -8.469 1 92.12 90 GLU B N 1
ATOM 2521 C CA . GLU B 1 90 ? 21.125 -7.652 -7.066 1 92.12 90 GLU B CA 1
ATOM 2522 C C . GLU B 1 90 ? 19.641 -7.438 -6.766 1 92.12 90 GLU B C 1
ATOM 2524 O O . GLU B 1 90 ? 19.188 -7.699 -5.652 1 92.12 90 GLU B O 1
ATOM 2529 N N . GLU B 1 91 ? 18.922 -7.02 -7.766 1 95.75 91 GLU B N 1
ATOM 2530 C CA . GLU B 1 91 ? 17.484 -6.758 -7.605 1 95.75 91 GLU B CA 1
ATOM 2531 C C . GLU B 1 91 ? 16.688 -8.055 -7.551 1 95.75 91 GLU B C 1
ATOM 2533 O O . GLU B 1 91 ? 15.695 -8.148 -6.832 1 95.75 91 GLU B O 1
ATOM 2538 N N . LYS B 1 92 ? 17.156 -9.062 -8.266 1 96.12 92 LYS B N 1
ATOM 2539 C CA . LYS B 1 92 ? 16.422 -10.32 -8.383 1 96.12 92 LYS B CA 1
ATOM 2540 C C . LYS B 1 92 ? 16.281 -11 -7.027 1 96.12 92 LYS B C 1
ATOM 2542 O O . LYS B 1 92 ? 15.336 -11.758 -6.805 1 96.12 92 LYS B O 1
ATOM 2547 N N . LYS B 1 93 ? 17.109 -10.617 -6.129 1 92.5 93 LYS B N 1
ATOM 2548 C CA . LYS B 1 93 ? 17.094 -11.234 -4.805 1 92.5 93 LYS B CA 1
ATOM 2549 C C . LYS B 1 93 ? 15.852 -10.836 -4.023 1 92.5 93 LYS B C 1
ATOM 2551 O O . LYS B 1 93 ? 15.484 -11.492 -3.049 1 92.5 93 LYS B O 1
ATOM 2556 N N . TYR B 1 94 ? 15.188 -9.773 -4.414 1 95.12 94 TYR B N 1
ATOM 2557 C CA . TYR B 1 94 ? 13.992 -9.289 -3.729 1 95.12 94 TYR B CA 1
ATOM 2558 C C . TYR B 1 94 ? 12.742 -9.992 -4.246 1 95.12 94 TYR B C 1
ATOM 2560 O O . TYR B 1 94 ? 11.648 -9.773 -3.727 1 95.12 94 TYR B O 1
ATOM 2568 N N . TRP B 1 95 ? 12.852 -10.828 -5.246 1 97.56 95 TRP B N 1
ATOM 2569 C CA . TRP B 1 95 ? 11.68 -11.297 -5.969 1 97.56 95 TRP B CA 1
ATOM 2570 C C . TRP B 1 95 ? 11.453 -12.789 -5.738 1 97.56 95 TRP B C 1
ATOM 2572 O O . TRP B 1 95 ? 12.414 -13.555 -5.605 1 97.56 95 TRP B O 1
ATOM 2582 N N . HIS B 1 96 ? 10.242 -13.172 -5.695 1 98.38 96 HIS B N 1
ATOM 2583 C CA . HIS B 1 96 ? 9.875 -14.578 -5.602 1 98.38 96 HIS B CA 1
ATOM 2584 C C . HIS B 1 96 ? 9.039 -15.008 -6.805 1 98.38 96 HIS B C 1
ATOM 2586 O O . HIS B 1 96 ? 8.414 -14.18 -7.461 1 98.38 96 HIS B O 1
ATOM 2592 N N . SER B 1 97 ? 9.062 -16.297 -7.074 1 98.69 97 SER B N 1
ATOM 2593 C CA . SER B 1 97 ? 8.273 -16.859 -8.156 1 98.69 97 SER B CA 1
ATOM 2594 C C . SER B 1 97 ? 6.855 -17.188 -7.695 1 98.69 97 SER B C 1
ATOM 2596 O O . SER B 1 97 ? 6.633 -17.5 -6.523 1 98.69 97 SER B O 1
ATOM 2598 N N . HIS B 1 98 ? 5.895 -17.125 -8.648 1 98.81 98 HIS B N 1
ATOM 2599 C CA . HIS B 1 98 ? 4.512 -17.453 -8.32 1 98.81 98 HIS B CA 1
ATOM 2600 C C . HIS B 1 98 ? 4.168 -18.875 -8.758 1 98.81 98 HIS B C 1
ATOM 2602 O O . HIS B 1 98 ? 3.053 -19.344 -8.531 1 98.81 98 HIS B O 1
ATOM 2608 N N . LYS B 1 99 ? 5.117 -19.594 -9.359 1 98.69 99 LYS B N 1
ATOM 2609 C CA . LYS B 1 99 ? 4.867 -20.906 -9.938 1 98.69 99 LYS B CA 1
ATOM 2610 C C . LYS B 1 99 ? 4.168 -21.828 -8.938 1 98.69 99 LYS B C 1
ATOM 2612 O O . LYS B 1 99 ? 3.061 -22.297 -9.195 1 98.69 99 LYS B O 1
ATOM 2617 N N . TYR B 1 100 ? 4.746 -22.062 -7.84 1 98.56 100 TYR B N 1
ATOM 2618 C CA . TYR B 1 100 ? 4.219 -23.031 -6.887 1 98.56 100 TYR B CA 1
ATOM 2619 C C . TYR B 1 100 ? 2.879 -22.562 -6.324 1 98.56 100 TYR B C 1
ATOM 2621 O O . TYR B 1 100 ? 1.939 -23.359 -6.207 1 98.56 100 TYR B O 1
ATOM 2629 N N . GLU B 1 101 ? 2.795 -21.266 -5.938 1 98.5 101 GLU B N 1
ATOM 2630 C CA . GLU B 1 101 ? 1.558 -20.75 -5.367 1 98.5 101 GLU B CA 1
ATOM 2631 C C . GLU B 1 101 ? 0.376 -20.984 -6.305 1 98.5 101 GLU B C 1
ATOM 2633 O O . GLU B 1 101 ? -0.724 -21.312 -5.855 1 98.5 101 GLU B O 1
ATOM 2638 N N . VAL B 1 102 ? 0.691 -20.719 -7.578 1 98.62 102 VAL B N 1
ATOM 2639 C CA . VAL B 1 102 ? -0.354 -20.906 -8.578 1 98.62 102 VAL B CA 1
ATOM 2640 C C . VAL B 1 102 ? -0.666 -22.391 -8.734 1 98.62 102 VAL B C 1
ATOM 2642 O O . VAL B 1 102 ? -1.818 -22.812 -8.594 1 98.62 102 VAL B O 1
ATOM 2645 N N . GLU B 1 103 ? 0.314 -23.203 -8.914 1 98.69 103 GLU B N 1
ATOM 2646 C CA . GLU B 1 103 ? 0.126 -24.625 -9.219 1 98.69 103 GLU B CA 1
ATOM 2647 C C . GLU B 1 103 ? -0.458 -25.375 -8.023 1 98.69 103 GLU B C 1
ATOM 2649 O O . GLU B 1 103 ? -1.224 -26.328 -8.195 1 98.69 103 GLU B O 1
ATOM 2654 N N . SER B 1 104 ? -0.13 -24.969 -6.871 1 98.44 104 SER B N 1
ATOM 2655 C CA . SER B 1 104 ? -0.55 -25.688 -5.668 1 98.44 104 SER B CA 1
ATOM 2656 C C . SER B 1 104 ? -1.975 -25.312 -5.273 1 98.44 104 SER B C 1
ATOM 2658 O O . SER B 1 104 ? -2.56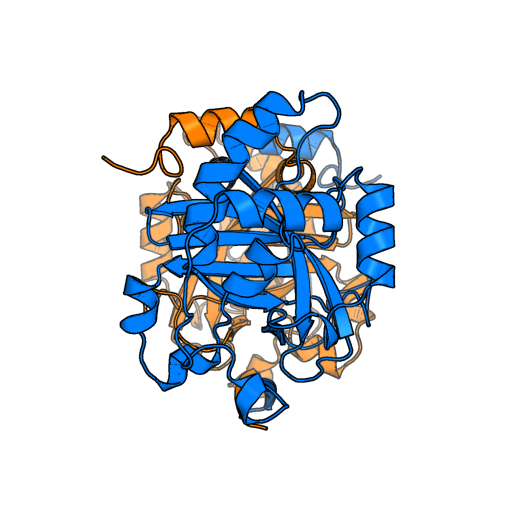1 -25.922 -4.383 1 98.44 104 SER B O 1
ATOM 2660 N N . GLY B 1 105 ? -2.49 -24.266 -5.887 1 98.06 105 GLY B N 1
ATOM 2661 C CA . GLY B 1 105 ? -3.814 -23.797 -5.508 1 98.06 105 GLY B CA 1
ATOM 2662 C C . GLY B 1 105 ? -3.799 -22.859 -4.312 1 98.06 105 GLY B C 1
ATOM 2663 O O . GLY B 1 105 ? -4.848 -22.375 -3.875 1 98.06 105 GLY B O 1
ATOM 2664 N N . LEU B 1 106 ? -2.656 -22.578 -3.754 1 98.44 106 LEU B N 1
ATOM 2665 C CA . LEU B 1 106 ? -2.561 -21.672 -2.609 1 98.44 106 LEU B CA 1
ATOM 2666 C C . LEU B 1 106 ? -3.037 -20.266 -2.979 1 98.44 106 LEU B C 1
ATOM 2668 O O . LEU B 1 106 ? -3.715 -19.609 -2.186 1 98.44 106 LEU B O 1
ATOM 2672 N N . LEU B 1 107 ? -2.6 -19.766 -4.129 1 98.44 107 LEU B N 1
ATOM 2673 C CA . LEU B 1 107 ? -3.092 -18.5 -4.652 1 98.44 107 LEU B CA 1
ATOM 2674 C C . LEU B 1 107 ? -4.434 -18.688 -5.355 1 98.44 107 LEU B C 1
ATOM 2676 O O . LEU B 1 107 ? -4.559 -19.516 -6.254 1 98.44 107 LEU B O 1
ATOM 2680 N N . GLN B 1 108 ? -5.438 -17.938 -4.938 1 96.62 108 GLN B N 1
ATOM 2681 C CA . GLN B 1 108 ? -6.762 -18.062 -5.535 1 96.62 108 GLN B CA 1
ATOM 2682 C C . GLN B 1 108 ? -7.418 -16.688 -5.707 1 96.62 108 GLN B C 1
ATOM 2684 O O . GLN B 1 108 ? -7.156 -15.773 -4.934 1 96.62 108 GLN B O 1
ATOM 2689 N N . MET B 1 109 ? -8.266 -16.594 -6.711 1 95.19 109 MET B N 1
ATOM 2690 C CA . MET B 1 109 ? -9.156 -15.438 -6.824 1 95.19 109 MET B CA 1
ATOM 2691 C C . MET B 1 109 ? -10.203 -15.453 -5.719 1 95.19 109 MET B C 1
ATOM 2693 O O . MET B 1 109 ? -10.773 -16.5 -5.414 1 95.19 109 MET B O 1
ATOM 2697 N N . GLN B 1 110 ? -10.359 -14.414 -5.105 1 93.94 110 GLN B N 1
ATOM 2698 C CA . GLN B 1 110 ? -11.43 -14.305 -4.121 1 93.94 110 GLN B CA 1
ATOM 2699 C C . GLN B 1 110 ? -12.703 -13.742 -4.754 1 93.94 110 GLN B C 1
ATOM 2701 O O . GLN B 1 110 ? -12.781 -12.555 -5.055 1 93.94 110 GLN B O 1
ATOM 2706 N N . THR B 1 111 ? -13.656 -14.555 -4.883 1 91.25 111 THR B N 1
ATOM 2707 C CA . THR B 1 111 ? -14.906 -14.188 -5.539 1 91.25 111 THR B CA 1
ATOM 2708 C C . THR B 1 111 ? -16.031 -14.016 -4.516 1 91.25 111 THR B C 1
ATOM 2710 O O . THR B 1 111 ? -15.906 -14.469 -3.373 1 91.25 111 THR B O 1
ATOM 2713 N N . LYS B 1 112 ? -17.078 -13.367 -5.004 1 90.06 112 LYS B N 1
ATOM 2714 C CA . LYS B 1 112 ? -18.281 -13.227 -4.188 1 90.06 112 LYS B CA 1
ATOM 2715 C C . LYS B 1 112 ? -18.984 -14.57 -4.008 1 90.06 112 LYS B C 1
ATOM 2717 O O . LYS B 1 112 ? -18.828 -15.469 -4.836 1 90.06 112 LYS B O 1
ATOM 2722 N N . ARG B 1 113 ? -19.672 -14.773 -2.943 1 83.19 113 ARG B N 1
ATOM 2723 C CA . ARG B 1 113 ? -20.281 -16.031 -2.529 1 83.19 113 ARG B CA 1
ATOM 2724 C C . ARG B 1 113 ? -21.297 -16.516 -3.564 1 83.19 113 ARG B C 1
ATOM 2726 O O . ARG B 1 113 ? -21.453 -17.719 -3.758 1 83.19 113 ARG B O 1
ATOM 2733 N N . PHE B 1 114 ? -21.938 -15.734 -4.281 1 85.62 114 PHE B N 1
ATOM 2734 C CA . PHE B 1 114 ? -23.062 -16.172 -5.102 1 85.62 114 PHE B CA 1
ATOM 2735 C C . PHE B 1 114 ? -22.641 -16.344 -6.555 1 85.62 114 PHE B C 1
ATOM 2737 O O . PHE B 1 114 ? -23.453 -16.688 -7.41 1 85.62 114 PHE B O 1
ATOM 2744 N N . VAL B 1 115 ? -21.375 -16.281 -6.758 1 89.69 115 VAL B N 1
ATOM 2745 C CA . VAL B 1 115 ? -20.906 -16.438 -8.133 1 89.69 115 VAL B CA 1
ATOM 2746 C C . VAL B 1 115 ? -20.828 -17.922 -8.492 1 89.69 115 VAL B C 1
ATOM 2748 O O . VAL B 1 115 ? -20.203 -18.703 -7.785 1 89.69 115 VAL B O 1
ATOM 2751 N N . PRO B 1 116 ? -21.469 -18.281 -9.578 1 89.19 116 PRO B N 1
ATOM 2752 C CA . PRO B 1 116 ? -21.438 -19.688 -10 1 89.19 116 PRO B CA 1
ATOM 2753 C C . PRO B 1 116 ? -20.016 -20.188 -10.273 1 89.19 116 PRO B C 1
ATOM 2755 O O . PRO B 1 116 ? -19.188 -19.438 -10.805 1 89.19 116 PRO B O 1
ATOM 2758 N N . GLY B 1 117 ? -19.781 -21.406 -9.984 1 84 117 GLY B N 1
ATOM 2759 C CA . GLY B 1 117 ? -18.469 -22.016 -10.156 1 84 117 GLY B CA 1
ATOM 2760 C C . GLY B 1 117 ? -17.953 -21.953 -11.586 1 84 117 GLY B C 1
ATOM 2761 O O . GLY B 1 117 ? -16.766 -21.766 -11.812 1 84 117 GLY B O 1
ATOM 2762 N N . ALA B 1 118 ? -18.875 -22.062 -12.477 1 86.5 118 ALA B N 1
ATOM 2763 C CA . ALA B 1 118 ? -18.5 -22.031 -13.891 1 86.5 118 ALA B CA 1
ATOM 2764 C C . ALA B 1 118 ? -17.906 -20.688 -14.266 1 86.5 118 ALA B C 1
ATOM 2766 O O . ALA B 1 118 ? -16.938 -20.609 -15.031 1 86.5 118 ALA B O 1
ATOM 2767 N N . ILE B 1 119 ? -18.453 -19.719 -13.758 1 86.69 119 ILE B N 1
ATOM 2768 C CA . ILE B 1 119 ? -17.969 -18.359 -14.023 1 86.69 119 ILE B CA 1
ATOM 2769 C C . ILE B 1 119 ? -16.594 -18.172 -13.383 1 86.69 119 ILE B C 1
ATOM 2771 O O . ILE B 1 119 ? -15.695 -17.594 -13.992 1 86.69 119 ILE B O 1
ATOM 2775 N N . ILE B 1 120 ? -16.422 -18.719 -12.25 1 85.56 120 ILE B N 1
ATOM 2776 C CA . ILE B 1 120 ? -15.156 -18.625 -11.539 1 85.56 120 ILE B CA 1
ATOM 2777 C C . ILE B 1 120 ? -14.07 -19.359 -12.336 1 85.56 120 ILE B C 1
ATOM 2779 O O . ILE B 1 120 ? -12.977 -18.828 -12.539 1 85.56 120 ILE B O 1
ATOM 2783 N N . ASN B 1 121 ? -14.422 -20.5 -12.781 1 84.56 121 ASN B N 1
ATOM 2784 C CA . ASN B 1 121 ? -13.461 -21.297 -13.539 1 84.56 121 ASN B CA 1
ATOM 2785 C C . ASN B 1 121 ? -13.055 -20.609 -14.836 1 84.56 121 ASN B C 1
ATOM 2787 O O . ASN B 1 121 ? -11.891 -20.672 -15.242 1 84.56 121 ASN B O 1
ATOM 2791 N N . PHE B 1 122 ? -13.992 -20 -15.422 1 84.75 122 PHE B N 1
ATOM 2792 C CA . PHE B 1 122 ? -13.727 -19.297 -16.672 1 84.75 122 PHE B CA 1
ATOM 2793 C C . PHE B 1 122 ? -12.805 -18.109 -16.438 1 84.75 122 PHE B C 1
ATOM 2795 O O . PHE B 1 122 ? -11.906 -17.844 -17.234 1 84.75 122 PHE B O 1
ATOM 2802 N N . ALA B 1 123 ? -13.016 -17.469 -15.383 1 88.81 123 ALA B N 1
ATOM 2803 C CA . ALA B 1 123 ? -12.211 -16.281 -15.078 1 88.81 123 ALA B CA 1
ATOM 2804 C C . ALA B 1 123 ? -10.82 -16.672 -14.578 1 88.81 123 ALA B C 1
ATOM 2806 O O . ALA B 1 123 ? -9.844 -15.977 -14.828 1 88.81 123 ALA B O 1
ATOM 2807 N N . GLU B 1 124 ? -10.766 -17.766 -14.016 1 91.62 124 GLU B N 1
ATOM 2808 C CA . GLU B 1 124 ? -9.531 -18.125 -13.32 1 91.62 124 GLU B CA 1
ATOM 2809 C C . GLU B 1 124 ? -8.469 -18.609 -14.305 1 91.62 124 GLU B C 1
ATOM 2811 O O . GLU B 1 124 ? -7.285 -18.312 -14.148 1 91.62 124 GLU B O 1
ATOM 2816 N N . LYS B 1 125 ? -8.828 -19.359 -15.32 1 93.5 125 LYS B N 1
ATOM 2817 C CA . LYS B 1 125 ? -7.871 -20.062 -16.172 1 93.5 125 LYS B CA 1
ATOM 2818 C C . LYS B 1 125 ? -6.875 -19.094 -16.812 1 93.5 125 LYS B C 1
ATOM 2820 O O . LYS B 1 125 ? -5.664 -19.25 -16.656 1 93.5 125 LYS B O 1
ATOM 2825 N N . PRO B 1 126 ? -7.387 -18.062 -17.5 1 94.56 126 PRO B N 1
ATOM 2826 C CA . PRO B 1 126 ? -6.398 -17.156 -18.078 1 94.56 126 PRO B CA 1
ATOM 2827 C C . PRO B 1 126 ? -5.562 -16.422 -17.031 1 94.56 126 PRO B C 1
ATOM 2829 O O . PRO B 1 126 ? -4.387 -16.141 -17.266 1 94.56 126 PRO B O 1
ATOM 2832 N N . ALA B 1 127 ? -6.113 -16.125 -15.898 1 95.88 127 ALA B N 1
ATOM 2833 C CA . ALA B 1 127 ? -5.391 -15.438 -14.828 1 95.88 127 ALA B CA 1
ATOM 2834 C C . ALA B 1 127 ? -4.27 -16.312 -14.281 1 95.88 127 ALA B C 1
ATOM 2836 O O . ALA B 1 127 ? -3.127 -15.867 -14.164 1 95.88 127 ALA B O 1
ATOM 2837 N N . MET B 1 128 ? -4.562 -17.562 -14.016 1 97.56 128 MET B N 1
ATOM 2838 C CA . MET B 1 128 ? -3.574 -18.469 -13.438 1 97.56 128 MET B CA 1
ATOM 2839 C C . MET B 1 128 ? -2.482 -18.797 -14.445 1 97.56 128 MET B C 1
ATOM 2841 O O . MET B 1 128 ? -1.307 -18.906 -14.086 1 97.56 128 MET B O 1
ATOM 2845 N N . ALA B 1 129 ? -2.891 -18.984 -15.672 1 96.81 129 ALA B N 1
ATOM 2846 C CA . ALA B 1 129 ? -1.895 -19.25 -16.703 1 96.81 129 ALA B CA 1
ATOM 2847 C C . ALA B 1 129 ? -0.892 -18.109 -16.812 1 96.81 129 ALA B C 1
ATOM 2849 O O . ALA B 1 129 ? 0.304 -18.328 -17 1 96.81 129 ALA B O 1
ATOM 2850 N N . ASN B 1 130 ? -1.406 -16.922 -16.688 1 97.12 130 ASN B N 1
ATOM 2851 C CA . ASN B 1 130 ? -0.521 -15.773 -16.719 1 97.12 130 ASN B CA 1
ATOM 2852 C C . ASN B 1 130 ? 0.336 -15.695 -15.461 1 97.12 130 ASN B C 1
ATOM 2854 O O . ASN B 1 130 ? 1.562 -15.586 -15.539 1 97.12 130 ASN B O 1
ATOM 2858 N N . LEU B 1 131 ? -0.28 -15.773 -14.289 1 98.44 131 LEU B N 1
ATOM 2859 C CA . LEU B 1 131 ? 0.385 -15.555 -13.008 1 98.44 131 LEU B CA 1
ATOM 2860 C C . LEU B 1 131 ? 1.432 -16.641 -12.75 1 98.44 131 LEU B C 1
ATOM 2862 O O . LEU B 1 131 ? 2.441 -16.375 -12.086 1 98.44 131 LEU B O 1
ATOM 2866 N N . GLN B 1 132 ? 1.249 -17.828 -13.289 1 98.5 132 GLN B N 1
ATOM 2867 C CA . GLN B 1 132 ? 2.186 -18.922 -13.125 1 98.5 132 GLN B CA 1
ATOM 2868 C C . GLN B 1 132 ? 3.6 -18.516 -13.523 1 98.5 132 GLN B C 1
ATOM 2870 O O . GLN B 1 132 ? 4.574 -18.953 -12.906 1 98.5 132 GLN B O 1
ATOM 2875 N N . LYS B 1 133 ? 3.715 -17.625 -14.477 1 98.31 133 LYS B N 1
ATOM 2876 C CA . LYS B 1 133 ? 5 -17.281 -15.07 1 98.31 133 LYS B CA 1
ATOM 2877 C C . LYS B 1 133 ? 5.438 -15.875 -14.648 1 98.31 133 LYS B C 1
ATOM 2879 O O . LYS B 1 133 ? 6.117 -15.18 -15.406 1 98.31 133 LYS B O 1
ATOM 2884 N N . THR B 1 134 ? 4.973 -15.461 -13.492 1 98.81 134 THR B N 1
ATOM 2885 C CA . THR B 1 134 ? 5.305 -14.125 -13.016 1 98.81 134 THR B CA 1
ATOM 2886 C C . THR B 1 134 ? 6.145 -14.195 -11.75 1 98.81 134 THR B C 1
ATOM 2888 O O . THR B 1 134 ? 6.289 -15.258 -11.148 1 98.81 134 THR B O 1
ATOM 2891 N N . TYR B 1 135 ? 6.676 -13.07 -11.398 1 98.94 135 TYR B N 1
ATOM 2892 C CA . TYR B 1 135 ? 7.516 -12.852 -10.227 1 98.94 135 TYR B CA 1
ATOM 2893 C C . TYR B 1 135 ? 7.051 -11.641 -9.438 1 98.94 135 TYR B C 1
ATOM 2895 O O . TYR B 1 135 ? 6.656 -10.625 -10.016 1 98.94 135 TYR B O 1
ATOM 2903 N N . GLY B 1 136 ? 7.105 -11.773 -8.125 1 98.88 136 GLY B N 1
ATOM 2904 C CA . GLY B 1 136 ? 6.602 -10.703 -7.27 1 98.88 136 GLY B CA 1
ATOM 2905 C C . GLY B 1 136 ? 7.652 -10.148 -6.324 1 98.88 136 GLY B C 1
ATOM 2906 O O . GLY B 1 136 ? 8.539 -10.883 -5.871 1 98.88 136 GLY B O 1
ATOM 2907 N N . LYS B 1 137 ? 7.66 -8.898 -6.078 1 98.69 137 LYS B N 1
ATOM 2908 C CA . LYS B 1 137 ? 8.344 -8.227 -4.977 1 98.69 137 LYS B CA 1
ATOM 2909 C C . LYS B 1 137 ? 7.344 -7.66 -3.975 1 98.69 137 LYS B C 1
ATOM 2911 O O . LYS B 1 137 ? 6.555 -6.773 -4.309 1 98.69 137 LYS B O 1
ATOM 2916 N N . THR B 1 138 ? 7.395 -8.203 -2.824 1 98.69 138 THR B N 1
ATOM 2917 C CA . THR B 1 138 ? 6.375 -7.895 -1.829 1 98.69 138 THR B CA 1
ATOM 2918 C C . THR B 1 138 ? 7.012 -7.344 -0.557 1 98.69 138 THR B C 1
ATOM 2920 O O . THR B 1 138 ? 7.871 -7.992 0.043 1 98.69 138 THR B O 1
ATOM 2923 N N . ILE B 1 139 ? 6.555 -6.191 -0.173 1 98.44 139 ILE B N 1
ATOM 2924 C CA . ILE B 1 139 ? 6.98 -5.559 1.07 1 98.44 139 ILE B CA 1
ATOM 2925 C C . ILE B 1 139 ? 5.785 -5.41 2.01 1 98.44 139 ILE B C 1
ATOM 2927 O O . ILE B 1 139 ? 4.777 -4.797 1.647 1 98.44 139 ILE B O 1
ATOM 2931 N N . HIS B 1 140 ? 5.949 -6.016 3.176 1 98.69 140 HIS B N 1
ATOM 2932 C CA . HIS B 1 140 ? 4.977 -5.742 4.23 1 98.69 140 HIS B CA 1
ATOM 2933 C C . HIS B 1 140 ? 5.477 -4.648 5.168 1 98.69 140 HIS B C 1
ATOM 2935 O O . HIS B 1 140 ? 6.66 -4.613 5.516 1 98.69 140 HIS B O 1
ATOM 2941 N N . THR B 1 141 ? 4.523 -3.801 5.562 1 98.38 141 THR B N 1
ATOM 2942 C CA . THR B 1 141 ? 4.875 -2.67 6.418 1 98.38 141 THR B CA 1
ATOM 2943 C C . THR B 1 141 ? 4.176 -2.775 7.77 1 98.38 141 THR B C 1
ATOM 2945 O O . THR B 1 141 ? 4.273 -1.866 8.594 1 98.38 141 THR B O 1
ATOM 2948 N N . TRP B 1 142 ? 3.451 -3.758 7.984 1 98.69 142 TRP B N 1
ATOM 2949 C CA . TRP B 1 142 ? 2.754 -4.027 9.242 1 98.69 142 TRP B CA 1
ATOM 2950 C C . TRP B 1 142 ? 2.84 -5.504 9.602 1 98.69 142 TRP B C 1
ATOM 2952 O O . TRP B 1 142 ? 2.199 -6.344 8.969 1 98.69 142 TRP B O 1
ATOM 2962 N N . PRO B 1 143 ? 3.674 -5.836 10.664 1 98 143 PRO B N 1
ATOM 2963 C CA . PRO B 1 143 ? 3.725 -7.23 11.117 1 98 143 PRO B CA 1
ATOM 2964 C C . PRO B 1 143 ? 2.537 -7.605 11.992 1 98 143 PRO B C 1
ATOM 2966 O O . PRO B 1 143 ? 2.686 -7.746 13.211 1 98 143 PRO B O 1
ATOM 2969 N N . VAL B 1 144 ? 1.478 -7.926 11.391 1 98.31 144 VAL B N 1
ATOM 2970 C CA . VAL B 1 144 ? 0.205 -8.117 12.078 1 98.31 144 VAL B CA 1
ATOM 2971 C C . VAL B 1 144 ? 0.265 -9.383 12.938 1 98.31 144 VAL B C 1
ATOM 2973 O O . VAL B 1 144 ? -0.497 -9.523 13.898 1 98.31 144 VAL B O 1
ATOM 2976 N N . ASP B 1 145 ? 1.116 -10.305 12.602 1 97.19 145 ASP B N 1
ATOM 2977 C CA . ASP B 1 145 ? 1.255 -11.539 13.367 1 97.19 145 ASP B CA 1
ATOM 2978 C C . ASP B 1 145 ? 1.935 -11.273 14.711 1 97.19 145 ASP B C 1
ATOM 2980 O O . ASP B 1 145 ? 1.737 -12.023 15.672 1 97.19 145 ASP B O 1
ATOM 2984 N N . VAL B 1 146 ? 2.732 -10.195 14.836 1 96.56 146 VAL B N 1
ATOM 2985 C CA . VAL B 1 146 ? 3.475 -9.852 16.047 1 96.56 146 VAL B CA 1
ATOM 2986 C C . VAL B 1 146 ? 2.799 -8.68 16.75 1 96.56 146 VAL B C 1
ATOM 2988 O O . VAL B 1 146 ? 2.689 -8.664 17.969 1 96.56 146 VAL B O 1
ATOM 2991 N N . SER B 1 147 ? 2.396 -7.652 15.992 1 97.44 147 SER B N 1
ATOM 2992 C CA . SER B 1 147 ? 1.756 -6.449 16.5 1 97.44 147 SER B CA 1
ATOM 2993 C C . SER B 1 147 ? 0.459 -6.148 15.758 1 97.44 147 SER B C 1
ATOM 2995 O O . SER B 1 147 ? 0.402 -5.219 14.953 1 97.44 147 SER B O 1
ATOM 2997 N N . PRO B 1 148 ? -0.588 -6.836 16.141 1 97.56 148 PRO B N 1
ATOM 2998 C CA . PRO B 1 148 ? -1.837 -6.688 15.398 1 97.56 148 PRO B CA 1
ATOM 2999 C C . PRO B 1 148 ? -2.514 -5.34 15.641 1 97.56 148 PRO B C 1
ATOM 3001 O O . PRO B 1 148 ? -3.357 -4.918 14.844 1 97.56 148 PRO B O 1
ATOM 3004 N N . GLU B 1 149 ? -2.215 -4.652 16.703 1 97.75 149 GLU B N 1
ATOM 3005 C CA . GLU B 1 149 ? -2.951 -3.445 17.078 1 97.75 149 GLU B CA 1
ATOM 3006 C C . GLU B 1 149 ? -2.408 -2.221 16.344 1 97.75 149 GLU B C 1
ATOM 3008 O O . GLU B 1 149 ? -3.148 -1.272 16.078 1 97.75 149 GLU B O 1
ATOM 3013 N N . LEU B 1 150 ? -1.026 -2.223 16.125 1 98.56 150 LEU B N 1
ATOM 3014 C CA . LEU B 1 150 ? -0.352 -1.109 15.477 1 98.56 150 LEU B CA 1
ATOM 3015 C C . LEU B 1 150 ? 0.745 -1.611 14.539 1 98.56 150 LEU B C 1
ATOM 3017 O O . LEU B 1 150 ? 1.326 -2.674 14.773 1 98.56 150 LEU B O 1
ATOM 3021 N N . PRO B 1 151 ? 1.015 -0.854 13.469 1 98.5 151 PRO B N 1
ATOM 3022 C CA . PRO B 1 151 ? 2.072 -1.236 12.531 1 98.5 151 PRO B CA 1
ATOM 3023 C C . PRO B 1 151 ? 3.471 -0.93 13.062 1 98.5 151 PRO B C 1
ATOM 3025 O O . PRO B 1 151 ? 4.137 -0.016 12.57 1 98.5 151 PRO B O 1
ATOM 3028 N N . LEU B 1 152 ? 3.938 -1.698 13.945 1 97.75 152 LEU B N 1
ATOM 3029 C CA . LEU B 1 152 ? 5.207 -1.419 14.602 1 97.75 152 LEU B CA 1
ATOM 3030 C C . LEU B 1 152 ? 6.367 -2.057 13.844 1 97.75 152 LEU B C 1
ATOM 3032 O O . LEU B 1 152 ? 6.203 -3.111 13.227 1 97.75 152 LEU B O 1
ATOM 3036 N N . GLY B 1 153 ? 7.574 -1.374 13.93 1 93.88 153 GLY B N 1
ATOM 3037 C CA . GLY B 1 153 ? 8.812 -1.947 13.422 1 93.88 153 GLY B CA 1
ATOM 3038 C C . GLY B 1 153 ? 9.062 -1.62 11.961 1 93.88 153 GLY B C 1
ATOM 3039 O O . GLY B 1 153 ? 8.281 -0.9 11.336 1 93.88 153 GLY B O 1
ATOM 3040 N N . PRO B 1 154 ? 10.188 -2.09 11.422 1 93.75 154 PRO B N 1
ATOM 3041 C CA . PRO B 1 154 ? 10.555 -1.837 10.031 1 93.75 154 PRO B CA 1
ATOM 3042 C C . PRO B 1 154 ? 9.766 -2.697 9.047 1 93.75 154 PRO B C 1
ATOM 3044 O O . PRO B 1 154 ? 9.102 -3.656 9.453 1 93.75 154 PRO B O 1
ATOM 3047 N N . PRO B 1 155 ? 9.75 -2.24 7.773 1 96.06 155 PRO B N 1
ATOM 3048 C CA . PRO B 1 155 ? 9.133 -3.107 6.766 1 96.06 155 PRO B CA 1
ATOM 3049 C C . PRO B 1 155 ? 9.891 -4.422 6.582 1 96.06 155 PRO B C 1
ATOM 3051 O O . PRO B 1 155 ? 11.047 -4.535 6.984 1 96.06 155 PRO B O 1
ATOM 3054 N N . SER B 1 156 ? 9.219 -5.379 5.969 1 95.88 156 SER B N 1
ATOM 3055 C CA . SER B 1 156 ? 9.789 -6.695 5.73 1 95.88 156 SER B CA 1
ATOM 3056 C C . SER B 1 156 ? 9.609 -7.121 4.277 1 95.88 156 SER B C 1
ATOM 3058 O O . SER B 1 156 ? 8.555 -6.887 3.682 1 95.88 156 SER B O 1
ATOM 3060 N N . LEU B 1 157 ? 10.695 -7.688 3.779 1 96.5 157 LEU B N 1
ATOM 3061 C CA . LEU B 1 157 ? 10.555 -8.414 2.523 1 96.5 157 LEU B CA 1
ATOM 3062 C C . LEU B 1 157 ? 9.828 -9.734 2.738 1 96.5 157 LEU B C 1
ATOM 3064 O O . LEU B 1 157 ? 10.164 -10.5 3.648 1 96.5 157 LEU B O 1
ATOM 3068 N N . MET B 1 158 ? 8.836 -9.969 1.913 1 97.38 158 MET B N 1
ATOM 3069 C CA . MET B 1 158 ? 8.086 -11.219 1.995 1 97.38 158 MET B CA 1
ATOM 3070 C C . MET B 1 158 ? 8.398 -12.117 0.807 1 97.38 158 MET B C 1
ATOM 3072 O O . MET B 1 158 ? 8.773 -11.641 -0.263 1 97.38 158 MET B O 1
ATOM 3076 N N . MET B 1 159 ? 8.188 -13.391 1.077 1 97.12 159 MET B N 1
ATOM 3077 C CA . MET B 1 159 ? 8.453 -14.398 0.058 1 97.12 159 MET B CA 1
ATOM 3078 C C . MET B 1 159 ? 7.266 -15.352 -0.083 1 97.12 159 MET B C 1
ATOM 3080 O O . MET B 1 159 ? 6.246 -15.18 0.589 1 97.12 159 MET B O 1
ATOM 3084 N N . ALA B 1 160 ? 7.336 -16.203 -1.059 1 97.31 160 ALA B N 1
ATOM 3085 C CA . ALA B 1 160 ? 6.309 -17.188 -1.354 1 97.31 160 ALA B CA 1
ATOM 3086 C C . ALA B 1 160 ? 6.836 -18.609 -1.129 1 97.31 160 ALA B C 1
ATOM 3088 O O . ALA B 1 160 ? 8.031 -18.797 -0.897 1 97.31 160 ALA B O 1
ATOM 3089 N N . TYR B 1 161 ? 5.91 -19.484 -1.132 1 97.25 161 TYR B N 1
ATOM 3090 C CA . TYR B 1 161 ? 6.27 -20.891 -0.995 1 97.25 161 TYR B CA 1
ATOM 3091 C C . TYR B 1 161 ? 6.688 -21.484 -2.336 1 97.25 161 TYR B C 1
ATOM 3093 O O . TYR B 1 161 ? 6.195 -21.062 -3.387 1 97.25 161 TYR B O 1
ATOM 3101 N N . THR B 1 162 ? 7.605 -22.484 -2.193 1 97.06 162 THR B N 1
ATOM 3102 C CA . THR B 1 162 ? 8.062 -23.125 -3.424 1 97.06 162 THR B CA 1
ATOM 3103 C C . THR B 1 162 ? 7.895 -24.641 -3.346 1 97.06 162 THR B C 1
ATOM 3105 O O . THR B 1 162 ? 8.25 -25.359 -4.285 1 97.06 162 THR B O 1
ATOM 3108 N N . SER B 1 163 ? 7.387 -25.094 -2.238 1 96.19 163 SER B N 1
ATOM 3109 C CA . SER B 1 163 ? 7.117 -26.516 -2.084 1 96.19 163 SER B CA 1
ATOM 3110 C C . SER B 1 163 ? 6.082 -26.766 -0.995 1 96.19 163 SER B C 1
ATOM 3112 O O . SER B 1 163 ? 5.809 -25.891 -0.176 1 96.19 163 SER B O 1
ATOM 3114 N N . ASP B 1 164 ? 5.574 -27.969 -0.898 1 95.81 164 ASP B N 1
ATOM 3115 C CA . ASP B 1 164 ? 4.508 -28.344 0.024 1 95.81 164 ASP B CA 1
ATOM 3116 C C . ASP B 1 164 ? 4.996 -28.312 1.471 1 95.81 164 ASP B C 1
ATOM 3118 O O . ASP B 1 164 ? 4.223 -28.016 2.385 1 95.81 164 ASP B O 1
ATOM 3122 N N . GLU B 1 165 ? 6.223 -28.578 1.675 1 94.69 165 GLU B N 1
ATOM 3123 C CA . GLU B 1 165 ? 6.781 -28.703 3.02 1 94.69 165 GLU B CA 1
ATOM 3124 C C . GLU B 1 165 ? 6.773 -27.359 3.74 1 94.69 165 GLU B C 1
ATOM 3126 O O . GLU B 1 165 ? 6.793 -27.312 4.973 1 94.69 165 GLU B O 1
ATOM 3131 N N . GLN B 1 166 ? 6.727 -26.344 3.057 1 95 166 GLN B N 1
ATOM 3132 C CA . GLN B 1 166 ? 6.801 -25 3.621 1 95 166 GLN B CA 1
ATOM 3133 C C . GLN B 1 166 ? 5.418 -24.484 4.008 1 95 166 GLN B C 1
ATOM 3135 O O . GLN B 1 166 ? 5.297 -23.5 4.742 1 95 166 GLN B O 1
ATOM 3140 N N . VAL B 1 167 ? 4.375 -25.078 3.549 1 96 167 VAL B N 1
ATOM 3141 C CA . VAL B 1 167 ? 3.02 -24.531 3.57 1 96 167 VAL B CA 1
ATOM 3142 C C . VAL B 1 167 ? 2.41 -24.719 4.957 1 96 167 VAL B C 1
ATOM 3144 O O . VAL B 1 167 ? 2.486 -25.812 5.535 1 96 167 VAL B O 1
ATOM 3147 N N . PRO B 1 168 ? 1.896 -23.672 5.504 1 96.25 168 PRO B N 1
ATOM 3148 C CA . PRO B 1 168 ? 1.144 -23.797 6.754 1 96.25 168 PRO B CA 1
ATOM 3149 C C . PRO B 1 168 ? -0.231 -24.422 6.559 1 96.25 168 PRO B C 1
ATOM 3151 O O . PRO B 1 168 ? -1.249 -23.734 6.598 1 96.25 168 PRO B O 1
ATOM 3154 N N . HIS B 1 169 ? -0.354 -25.672 6.547 1 96.81 169 HIS B N 1
ATOM 3155 C CA . HIS B 1 169 ? -1.537 -26.406 6.109 1 96.81 169 HIS B CA 1
ATOM 3156 C C . HIS B 1 169 ? -2.74 -26.078 6.992 1 96.81 169 HIS B C 1
ATOM 3158 O O . HIS B 1 169 ? -3.877 -26.062 6.512 1 96.81 169 HIS B O 1
ATOM 3164 N N . GLU B 1 170 ? -2.512 -25.922 8.258 1 97.44 170 GLU B N 1
ATOM 3165 C CA . GLU B 1 170 ? -3.625 -25.578 9.141 1 97.44 170 GLU B CA 1
ATOM 3166 C C . GLU B 1 170 ? -4.207 -24.219 8.797 1 97.44 170 GLU B C 1
ATOM 3168 O O . GLU B 1 170 ? -5.426 -24.047 8.758 1 97.44 170 GLU B O 1
ATOM 3173 N N . LEU B 1 171 ? -3.32 -23.266 8.531 1 97.75 171 LEU B N 1
ATOM 3174 C CA . LEU B 1 171 ? -3.773 -21.938 8.156 1 97.75 171 LEU B CA 1
ATOM 3175 C C . LEU B 1 171 ? -4.523 -21.969 6.824 1 97.75 171 LEU B C 1
ATOM 3177 O O . LEU B 1 171 ? -5.504 -21.25 6.637 1 97.75 171 LEU B O 1
ATOM 3181 N N . VAL B 1 172 ? -4.059 -22.766 5.914 1 98.5 172 VAL B N 1
ATOM 3182 C CA . VAL B 1 172 ? -4.703 -22.906 4.613 1 98.5 172 VAL B CA 1
ATOM 3183 C C . VAL B 1 172 ? -6.098 -23.5 4.789 1 98.5 172 VAL B C 1
ATOM 3185 O O . VAL B 1 172 ? -7.062 -23.016 4.188 1 98.5 172 VAL B O 1
ATOM 3188 N N . ARG B 1 173 ? -6.211 -24.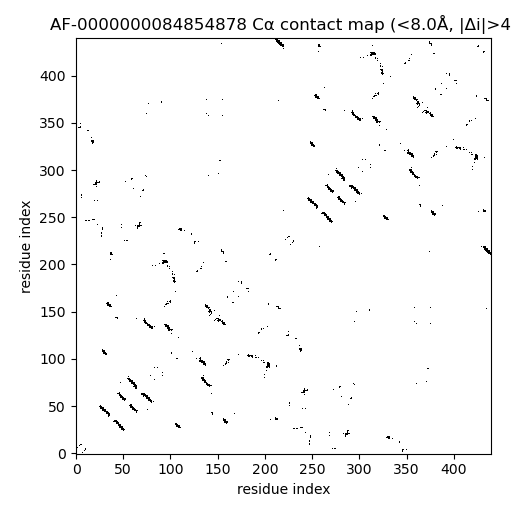516 5.578 1 98.12 173 ARG B N 1
ATOM 3189 C CA . ARG B 1 173 ? -7.508 -25.125 5.855 1 98.12 173 ARG B CA 1
ATOM 3190 C C . ARG B 1 173 ? -8.477 -24.109 6.453 1 98.12 173 ARG B C 1
ATOM 3192 O O . ARG B 1 173 ? -9.641 -24.047 6.062 1 98.12 173 ARG B O 1
ATOM 3199 N N . GLU B 1 174 ? -8 -23.359 7.402 1 98.25 174 GLU B N 1
ATOM 3200 C CA . GLU B 1 174 ? -8.828 -22.328 8.031 1 98.25 174 GLU B CA 1
ATOM 3201 C C . GLU B 1 174 ? -9.32 -21.312 7.012 1 98.25 174 GLU B C 1
ATOM 3203 O O . GLU B 1 174 ? -10.492 -20.922 7.031 1 98.25 174 GLU B O 1
ATOM 3208 N N . ARG B 1 175 ? -8.445 -20.859 6.172 1 98.12 175 ARG B N 1
ATOM 3209 C CA . ARG B 1 175 ? -8.828 -19.938 5.117 1 98.12 175 ARG B CA 1
ATOM 3210 C C . ARG B 1 175 ? -9.898 -20.547 4.211 1 98.12 175 ARG B C 1
ATOM 3212 O O . ARG B 1 175 ? -10.891 -19.891 3.881 1 98.12 175 ARG B O 1
ATOM 3219 N N . ASP B 1 176 ? -9.641 -21.766 3.746 1 97.44 176 ASP B N 1
ATOM 3220 C CA . ASP B 1 176 ? -10.57 -22.438 2.844 1 97.44 176 ASP B CA 1
ATOM 3221 C C . ASP B 1 176 ? -11.961 -22.547 3.461 1 97.44 176 ASP B C 1
ATOM 3223 O O . ASP B 1 176 ? -12.961 -22.297 2.789 1 97.44 176 ASP B O 1
ATOM 3227 N N . GLU B 1 177 ? -11.977 -22.906 4.719 1 97.56 177 GLU B N 1
ATOM 3228 C CA . GLU B 1 177 ? -13.258 -23.016 5.418 1 97.56 177 GLU B CA 1
ATOM 3229 C C . GLU B 1 177 ? -13.938 -21.656 5.535 1 97.56 177 GLU B C 1
ATOM 3231 O O . GLU B 1 177 ? -15.133 -21.531 5.254 1 97.56 177 GLU B O 1
ATOM 3236 N N . ARG B 1 178 ? -13.188 -20.656 5.898 1 96.88 178 ARG B N 1
ATOM 3237 C CA . ARG B 1 178 ? -13.734 -19.328 6.156 1 96.88 178 ARG B CA 1
ATOM 3238 C C . ARG B 1 178 ? -14.234 -18.688 4.867 1 96.88 178 ARG B C 1
ATOM 3240 O O . ARG B 1 178 ? -15.281 -18.047 4.859 1 96.88 178 ARG B O 1
ATOM 3247 N N . LEU B 1 179 ? -13.531 -18.938 3.797 1 95.12 179 LEU B N 1
ATOM 3248 C CA . LEU B 1 179 ? -13.812 -18.188 2.578 1 95.12 179 LEU B CA 1
ATOM 3249 C C . LEU B 1 179 ? -14.484 -19.078 1.536 1 95.12 179 LEU B C 1
ATOM 3251 O O . LEU B 1 179 ? -14.781 -18.625 0.427 1 95.12 179 LEU B O 1
ATOM 3255 N N . GLY B 1 180 ? -14.695 -20.328 1.83 1 93.19 180 GLY B N 1
ATOM 3256 C CA . GLY B 1 180 ? -15.305 -21.234 0.883 1 93.19 180 GLY B CA 1
ATOM 3257 C C . GLY B 1 180 ? -14.398 -21.578 -0.286 1 93.19 180 GLY B C 1
ATOM 3258 O O . GLY B 1 180 ? -14.859 -21.688 -1.425 1 93.19 180 GLY B O 1
ATOM 3259 N N . MET B 1 181 ? -13.141 -21.672 -0.037 1 93.38 181 MET B N 1
ATOM 3260 C CA . MET B 1 181 ? -12.148 -22.016 -1.054 1 93.38 181 MET B CA 1
ATOM 3261 C C . MET B 1 181 ? -11.781 -23.5 -0.981 1 93.38 181 MET B C 1
ATOM 3263 O O . MET B 1 181 ? -12.148 -24.188 -0.024 1 93.38 181 MET B O 1
ATOM 3267 N N . ASP B 1 182 ? -11.203 -23.984 -2.033 1 94.56 182 ASP B N 1
ATOM 3268 C CA . ASP B 1 182 ? -10.812 -25.375 -2.139 1 94.56 182 ASP B CA 1
ATOM 3269 C C . ASP B 1 182 ? -9.414 -25.531 -2.725 1 94.56 182 ASP B C 1
ATOM 3271 O O . ASP B 1 182 ? -9.258 -25.812 -3.912 1 94.56 182 ASP B O 1
ATOM 3275 N N . THR B 1 183 ? -8.43 -25.438 -1.874 1 97.75 183 THR B N 1
ATOM 3276 C CA . THR B 1 183 ? -7.039 -25.406 -2.314 1 97.75 183 THR B CA 1
ATOM 3277 C C . THR B 1 183 ? -6.668 -26.719 -3.002 1 97.75 183 THR B C 1
ATOM 3279 O O . THR B 1 183 ? -6.102 -26.719 -4.098 1 97.75 183 THR B O 1
ATOM 3282 N N . GLU B 1 184 ? -6.98 -27.859 -2.441 1 97.19 184 GLU B N 1
ATOM 3283 C CA . GLU B 1 184 ? -6.66 -29.156 -3.027 1 97.19 184 GLU B CA 1
ATOM 3284 C C . GLU B 1 184 ? -7.391 -29.359 -4.352 1 97.19 184 GLU B C 1
ATOM 3286 O O . GLU B 1 184 ? -6.824 -29.906 -5.301 1 97.19 184 GLU B O 1
ATOM 3291 N N . GLY B 1 185 ? -8.656 -28.984 -4.348 1 96.12 185 GLY B N 1
ATOM 3292 C CA . GLY B 1 185 ? -9.398 -29.062 -5.598 1 96.12 185 GLY B CA 1
ATOM 3293 C C . GLY B 1 185 ? -8.797 -28.203 -6.699 1 96.12 185 GLY B C 1
ATOM 3294 O O . GLY B 1 185 ? -8.719 -28.625 -7.852 1 96.12 185 GLY B O 1
ATOM 3295 N N . GLN B 1 186 ? -8.383 -26.984 -6.312 1 96.56 186 GLN B N 1
ATOM 3296 C CA . GLN B 1 186 ? -7.746 -26.109 -7.289 1 96.56 186 GLN B CA 1
ATOM 3297 C C . GLN B 1 186 ? -6.449 -26.719 -7.812 1 96.56 186 GLN B C 1
ATOM 3299 O O . GLN B 1 186 ? -6.152 -26.625 -9.008 1 96.56 186 GLN B O 1
ATOM 3304 N N . LYS B 1 187 ? -5.664 -27.25 -6.941 1 97.81 187 LYS B N 1
ATOM 3305 C CA . LYS B 1 187 ? -4.43 -27.922 -7.344 1 97.81 187 LYS B CA 1
ATOM 3306 C C . LYS B 1 187 ? -4.699 -28.969 -8.43 1 97.81 187 LYS B C 1
ATOM 3308 O O . LYS B 1 187 ? -4.031 -28.969 -9.469 1 97.81 187 LYS B O 1
ATOM 3313 N N . LYS B 1 188 ? -5.641 -29.797 -8.195 1 97.19 188 LYS B N 1
ATOM 3314 C CA . LYS B 1 188 ? -5.98 -30.859 -9.141 1 97.19 188 LYS B CA 1
ATOM 3315 C C . LYS B 1 188 ? -6.465 -30.297 -10.469 1 97.19 188 LYS B C 1
ATOM 3317 O O . LYS B 1 188 ? -6.047 -30.75 -11.531 1 97.19 188 LYS B O 1
ATOM 3322 N N . ARG B 1 189 ? -7.355 -29.359 -10.414 1 95.56 189 ARG B N 1
ATOM 3323 C CA . ARG B 1 189 ? -7.883 -28.734 -11.625 1 95.56 189 ARG B CA 1
ATOM 3324 C C . ARG B 1 189 ? -6.77 -28.094 -12.453 1 95.56 189 ARG B C 1
ATOM 3326 O O . ARG B 1 189 ? -6.727 -28.266 -13.672 1 95.56 189 ARG B O 1
ATOM 3333 N N . ARG B 1 190 ? -5.887 -27.422 -11.797 1 97.5 190 ARG B N 1
ATOM 3334 C CA . ARG B 1 190 ? -4.848 -26.672 -12.484 1 97.5 190 ARG B CA 1
ATOM 3335 C C . ARG B 1 190 ? -3.812 -27.594 -13.109 1 97.5 190 ARG B C 1
ATOM 3337 O O . ARG B 1 190 ? -3.174 -27.25 -14.102 1 97.5 190 ARG B O 1
ATOM 3344 N N . GLU B 1 191 ? -3.588 -28.75 -12.562 1 96.75 191 GLU B N 1
ATOM 3345 C CA . GLU B 1 191 ? -2.734 -29.75 -13.18 1 96.75 191 GLU B CA 1
ATOM 3346 C C . GLU B 1 191 ? -3.221 -30.109 -14.586 1 96.75 191 GLU B C 1
ATOM 3348 O O . GLU B 1 191 ? -2.424 -30.469 -15.453 1 96.75 191 GLU B O 1
ATOM 3353 N N . GLY B 1 192 ? -4.461 -29.906 -14.773 1 95.56 192 GLY B N 1
ATOM 3354 C CA . GLY B 1 192 ? -5.062 -30.328 -16.031 1 95.56 192 GLY B CA 1
ATOM 3355 C C . GLY B 1 192 ? -4.902 -29.312 -17.141 1 95.56 192 GLY B C 1
ATOM 3356 O O . GLY B 1 192 ? -5.039 -29.641 -18.312 1 95.56 192 GLY B O 1
ATOM 3357 N N . TYR B 1 193 ? -4.637 -28.078 -16.766 1 95.31 193 TYR B N 1
ATOM 3358 C CA . TYR B 1 193 ? -4.664 -27.125 -17.875 1 95.31 193 TYR B CA 1
ATOM 3359 C C . TYR B 1 193 ? -3.422 -26.234 -17.859 1 95.31 193 TYR B C 1
ATOM 3361 O O . TYR B 1 193 ? -3.105 -25.578 -18.859 1 95.31 193 TYR B O 1
ATOM 3369 N N . LEU B 1 194 ? -2.723 -26.078 -16.719 1 97.5 194 LEU B N 1
ATOM 3370 C CA . LEU B 1 194 ? -1.53 -25.25 -16.688 1 97.5 194 LEU B CA 1
ATOM 3371 C C . LEU B 1 194 ? -0.386 -25.906 -17.453 1 97.5 194 LEU B C 1
ATOM 3373 O O . LEU B 1 194 ? -0.146 -27.109 -17.297 1 97.5 194 LEU B O 1
ATOM 3377 N N . PRO B 1 195 ? 0.308 -25.188 -18.297 1 96.56 195 PRO B N 1
ATOM 3378 C CA . PRO B 1 195 ? 1.468 -25.766 -18.969 1 96.56 195 PRO B CA 1
ATOM 3379 C C . PRO B 1 195 ? 2.641 -26.016 -18.031 1 96.56 195 PRO B C 1
ATOM 3381 O O . PRO B 1 195 ? 2.713 -25.422 -16.953 1 96.56 195 PRO B O 1
ATOM 3384 N N . SER B 1 196 ? 3.482 -26.906 -18.516 1 97.12 196 SER B N 1
ATOM 3385 C CA . SER B 1 196 ? 4.738 -27.062 -17.781 1 97.12 196 SER B CA 1
ATOM 3386 C C . SER B 1 196 ? 5.57 -25.797 -17.828 1 97.12 196 SER B C 1
ATOM 3388 O O . SER B 1 196 ? 5.633 -25.109 -18.844 1 97.12 196 SER B O 1
ATOM 3390 N N . TYR B 1 197 ? 6.129 -25.484 -16.734 1 97.62 197 TYR B N 1
ATOM 3391 C CA . TYR B 1 197 ? 6.91 -24.266 -16.594 1 97.62 197 TYR B CA 1
ATOM 3392 C C . TYR B 1 197 ? 8.031 -24.438 -15.578 1 97.62 197 TYR B C 1
ATOM 3394 O O . TYR B 1 197 ? 7.844 -25.078 -14.539 1 97.62 197 TYR B O 1
ATOM 3402 N N . GLU B 1 198 ? 9.227 -23.969 -15.953 1 97.75 198 GLU B N 1
ATOM 3403 C CA . GLU B 1 198 ? 10.352 -23.891 -15.016 1 97.75 198 GLU B CA 1
ATOM 3404 C C . GLU B 1 198 ? 10.656 -22.453 -14.633 1 97.75 198 GLU B C 1
ATOM 3406 O O . GLU B 1 198 ? 10.953 -21.625 -15.492 1 97.75 198 GLU B O 1
ATOM 3411 N N . LYS B 1 199 ? 10.586 -22.188 -13.422 1 97.69 199 LYS B N 1
ATOM 3412 C CA . LYS B 1 199 ? 10.828 -20.828 -12.953 1 97.69 199 LYS B CA 1
ATOM 3413 C C . LYS B 1 199 ? 12.297 -20.438 -13.141 1 97.69 199 LYS B C 1
ATOM 3415 O O . LYS B 1 199 ? 13.164 -21.297 -13.258 1 97.69 199 LYS B O 1
ATOM 3420 N N . ASN B 1 200 ? 12.57 -19.109 -13.234 1 97.56 200 ASN B N 1
ATOM 3421 C CA . ASN B 1 200 ? 13.93 -18.594 -13.188 1 97.56 200 ASN B CA 1
ATOM 3422 C C . ASN B 1 200 ? 14.547 -18.734 -11.805 1 97.56 200 ASN B C 1
ATOM 3424 O O . ASN B 1 200 ? 14.008 -18.219 -10.82 1 97.56 200 ASN B O 1
ATOM 3428 N N . ASN B 1 201 ? 15.656 -19.328 -11.695 1 95.38 201 ASN B N 1
ATOM 3429 C CA . ASN B 1 201 ? 16.234 -19.703 -10.414 1 95.38 201 ASN B CA 1
ATOM 3430 C C . ASN B 1 201 ? 16.906 -18.516 -9.734 1 95.38 201 ASN B C 1
ATOM 3432 O O . ASN B 1 201 ? 17.375 -18.625 -8.594 1 95.38 201 ASN B O 1
ATOM 3436 N N . ASP B 1 202 ? 16.922 -17.375 -10.422 1 96 202 ASP B N 1
ATOM 3437 C CA . ASP B 1 202 ? 17.484 -16.172 -9.797 1 96 202 ASP B CA 1
ATOM 3438 C C . ASP B 1 202 ? 16.484 -15.562 -8.812 1 96 202 ASP B C 1
ATOM 3440 O O . ASP B 1 202 ? 16.844 -14.672 -8.039 1 96 202 ASP B O 1
ATOM 3444 N N . ALA B 1 203 ? 15.227 -16.016 -8.859 1 96.94 203 ALA B N 1
ATOM 3445 C CA . ALA B 1 203 ? 14.242 -15.625 -7.852 1 96.94 203 ALA B CA 1
ATOM 3446 C C . ALA B 1 203 ? 14.359 -16.5 -6.609 1 96.94 203 ALA B C 1
ATOM 3448 O O . ALA B 1 203 ? 15.141 -17.453 -6.586 1 96.94 203 ALA B O 1
ATOM 3449 N N . ASP B 1 204 ? 13.688 -16.172 -5.602 1 96.06 204 ASP B N 1
ATOM 3450 C CA . ASP B 1 204 ? 13.617 -16.984 -4.398 1 96.06 204 ASP B CA 1
ATOM 3451 C C . ASP B 1 204 ? 15 -17.172 -3.779 1 96.06 204 ASP B C 1
ATOM 3453 O O . ASP B 1 204 ? 15.43 -18.312 -3.529 1 96.06 204 ASP B O 1
ATOM 3457 N N . ALA B 1 205 ? 15.633 -16.156 -3.496 1 91.31 205 ALA B N 1
ATOM 3458 C CA . ALA B 1 205 ? 17.016 -16.156 -3.016 1 91.31 205 ALA B CA 1
ATOM 3459 C C . ALA B 1 205 ? 17.141 -16.969 -1.729 1 91.31 205 ALA B C 1
ATOM 3461 O O . ALA B 1 205 ? 18.188 -17.562 -1.469 1 91.31 205 ALA B O 1
ATOM 3462 N N . TRP B 1 206 ? 16.094 -17 -0.906 1 88.19 206 TRP B N 1
ATOM 3463 C CA . TRP B 1 206 ? 16.125 -17.719 0.365 1 88.19 206 TRP B CA 1
ATOM 3464 C C . TRP B 1 206 ? 16.422 -19.203 0.15 1 88.19 206 TRP B C 1
ATOM 3466 O O . TRP B 1 206 ? 16.875 -19.891 1.069 1 88.19 206 TRP B O 1
ATOM 3476 N N . GLU B 1 207 ? 16.094 -19.734 -0.984 1 89.81 207 GLU B N 1
ATOM 3477 C CA . GLU B 1 207 ? 16.328 -21.156 -1.261 1 89.81 207 GLU B CA 1
ATOM 3478 C C . GLU B 1 207 ? 17.812 -21.484 -1.219 1 89.81 207 GLU B C 1
ATOM 3480 O O . GLU B 1 207 ? 18.203 -22.609 -0.908 1 89.81 207 GLU B O 1
ATOM 3485 N N . LYS B 1 208 ? 18.594 -20.531 -1.558 1 84.69 208 LYS B N 1
ATOM 3486 C CA . LYS B 1 208 ? 20.031 -20.734 -1.6 1 84.69 208 LYS B CA 1
ATOM 3487 C C . LYS B 1 208 ? 20.656 -20.547 -0.223 1 84.69 208 LYS B C 1
ATOM 3489 O O . LYS B 1 208 ? 21.641 -21.219 0.124 1 84.69 208 LYS B O 1
ATOM 3494 N N . THR B 1 209 ? 20.109 -19.641 0.602 1 76.62 209 THR B N 1
ATOM 3495 C CA . THR B 1 209 ? 20.766 -19.266 1.848 1 76.62 209 THR B CA 1
ATOM 3496 C C . THR B 1 209 ? 19.938 -19.719 3.053 1 76.62 209 THR B C 1
ATOM 3498 O O . THR B 1 209 ? 20.438 -19.688 4.184 1 76.62 209 THR B O 1
ATOM 3501 N N . GLY B 1 210 ? 18.766 -20.203 2.85 1 73 210 GLY B N 1
ATOM 3502 C CA . GLY B 1 210 ? 17.844 -20.5 3.936 1 73 210 GLY B CA 1
ATOM 3503 C C . GLY B 1 210 ? 17.203 -19.266 4.543 1 73 210 GLY B C 1
ATOM 3504 O O . GLY B 1 210 ? 16.203 -19.375 5.246 1 73 210 GLY B O 1
ATOM 3505 N N . ARG B 1 211 ? 18.062 -18.234 4.695 1 71.38 211 ARG B N 1
ATOM 3506 C CA . ARG B 1 211 ? 17.531 -16.969 5.191 1 71.38 211 ARG B CA 1
ATOM 3507 C C . ARG B 1 211 ? 17.625 -15.875 4.133 1 71.38 211 ARG B C 1
ATOM 3509 O O . ARG B 1 211 ? 18.578 -15.836 3.359 1 71.38 211 ARG B O 1
ATOM 3516 N N . GLY B 1 212 ? 16.484 -15.172 4.07 1 70.19 212 GLY B N 1
ATOM 3517 C CA . GLY B 1 212 ? 16.469 -14.102 3.086 1 70.19 212 GLY B CA 1
ATOM 3518 C C . GLY B 1 212 ? 16.922 -12.766 3.652 1 70.19 212 GLY B C 1
ATOM 3519 O O . GLY B 1 212 ? 17.656 -12.719 4.633 1 70.19 212 GLY B O 1
ATOM 3520 N N . VAL B 1 213 ? 16.609 -11.703 2.965 1 70.62 213 VAL B N 1
ATOM 3521 C CA . VAL B 1 213 ? 17.016 -10.32 3.189 1 70.62 213 VAL B CA 1
ATOM 3522 C C . VAL B 1 213 ? 16.188 -9.711 4.32 1 70.62 213 VAL B C 1
ATOM 3524 O O . VAL B 1 213 ? 14.992 -10 4.449 1 70.62 213 VAL B O 1
ATOM 3527 N N . GLU B 1 214 ? 16.828 -9.133 5.289 1 77 214 GLU B N 1
ATOM 3528 C CA . GLU B 1 214 ? 16.156 -8.312 6.297 1 77 214 GLU B CA 1
ATOM 3529 C C . GLU B 1 214 ? 16.484 -6.832 6.113 1 77 214 GLU B C 1
ATOM 3531 O O . GLU B 1 214 ? 17.625 -6.488 5.75 1 77 214 GLU B O 1
ATOM 3536 N N . PHE B 1 215 ? 15.414 -6.066 6.168 1 77.31 215 PHE B N 1
ATOM 3537 C CA . PHE B 1 215 ? 15.648 -4.629 6.129 1 77.31 215 PHE B CA 1
ATOM 3538 C C . PHE B 1 215 ? 15.93 -4.09 7.527 1 77.31 215 PHE B C 1
ATOM 3540 O O . PHE B 1 215 ? 15.07 -4.145 8.406 1 77.31 215 PHE B O 1
ATOM 3547 N N . LEU B 1 216 ? 17.203 -3.803 7.77 1 69.94 216 LEU B N 1
ATOM 3548 C CA . LEU B 1 216 ? 17.562 -3.348 9.109 1 69.94 216 LEU B CA 1
ATOM 3549 C C . LEU B 1 216 ? 17.703 -1.832 9.148 1 69.94 216 LEU B C 1
ATOM 3551 O O . LEU B 1 216 ? 18.094 -1.219 8.148 1 69.94 216 LEU B O 1
ATOM 3555 N N . PHE B 1 217 ? 17.281 -1.438 10.367 1 65.62 217 PHE B N 1
ATOM 3556 C CA . PHE B 1 217 ? 17.422 -0.033 10.734 1 65.62 217 PHE B CA 1
ATOM 3557 C C . PHE B 1 217 ? 18.875 0.325 10.961 1 65.62 217 PHE B C 1
ATOM 3559 O O . PHE B 1 217 ? 19.547 -0.263 11.82 1 65.62 217 PHE B O 1
ATOM 3566 N N . MET B 1 218 ? 19.484 1.005 10.008 1 64 218 MET B N 1
ATOM 3567 C CA . MET B 1 218 ? 20.812 1.531 10.32 1 64 218 MET B CA 1
ATOM 3568 C C . MET B 1 218 ? 20.75 3.029 10.602 1 64 218 MET B C 1
ATOM 3570 O O . MET B 1 218 ? 20.438 3.82 9.711 1 64 218 MET B O 1
ATOM 3574 N N . PRO B 1 219 ? 20.828 3.363 12.016 1 58.41 219 PRO B N 1
ATOM 3575 C CA . PRO B 1 219 ? 20.844 4.789 12.352 1 58.41 219 PRO B CA 1
ATOM 3576 C C . PRO B 1 219 ? 22.031 5.531 11.75 1 58.41 219 PRO B C 1
ATOM 3578 O O . PRO B 1 219 ? 23.094 4.938 11.555 1 58.41 219 PRO B O 1
ATOM 3581 N N . HIS B 1 220 ? 21.766 6.609 11.023 1 54.06 220 HIS B N 1
ATOM 3582 C CA . HIS B 1 220 ? 22.953 7.406 10.688 1 54.06 220 HIS B CA 1
ATOM 3583 C C . HIS B 1 220 ? 23.281 8.391 11.805 1 54.06 220 HIS B C 1
ATOM 3585 O O . HIS B 1 220 ? 22.391 8.812 12.547 1 54.06 220 HIS B O 1
#

InterPro domains:
  IPR010686 Oil body-associated protein-like [PF06884] (20-191)
  IPR010686 Oil body-associated protein-like [PTHR31360] (7-213)

Sequence (440 aa):
MESVYHSQLYSAAGSAIMSFDPVKQIHQHLCAFHTYSHDRSRHVEAHHFCTHLSPDFHQCVIYDSENPHARLIGIEYIVSEKIFEGLPEEEKKYWHSHKYEVESGLLQMQTKRFVPGAIINFAEKPAMANLQKTYGKTIHTWPVDVSPELPLGPPSLMMAYTSDEQVPHELVRERDERLGMDTEGQKKRREGYLPSYEKNNDADAWEKTGRGVEFLFMPHMESVYHSQLYSAAGSAIMSFDPVKQIHQHLCAFHTYSHDRSRHVEAHHFCTHLSPDFHQCVIYDSENPHARLIGIEYIVSEKIFEGLPEEEKKYWHSHKYEVESGLLQMQTKRFVPGAIINFAEKPAMANLQKTYGKTIHTWPVDVSPELPLGPPSLMMAYTSDEQVPHELVRERDERLGMDTEGQKKRREGYLPSYEKNNDADAWEKTGRGVEFLFMPH

Solvent-accessible surface area (backbone atoms only — not comparable to full-atom values): 23031 Å² total; per-residue (Å²): 128,81,59,61,58,70,31,67,66,40,38,52,52,33,52,70,42,31,62,56,44,40,68,69,49,48,32,43,32,36,34,36,61,34,24,36,26,60,43,73,86,45,76,41,59,34,28,33,40,27,26,71,78,43,91,51,32,34,45,23,46,24,20,59,41,74,43,57,80,38,52,79,24,33,41,34,40,36,29,28,49,72,60,54,71,68,48,56,74,81,53,31,52,56,24,20,52,30,39,42,32,40,51,52,18,56,42,38,76,42,59,42,90,83,56,56,65,68,59,50,53,62,58,41,52,53,46,46,59,53,45,33,52,22,34,33,37,32,41,34,49,31,48,51,91,82,36,66,91,48,64,58,69,70,50,38,43,37,32,58,54,78,52,76,89,69,54,60,60,68,62,51,50,53,49,22,66,75,68,72,51,54,38,70,60,40,20,58,55,40,68,72,68,53,74,91,79,79,80,70,79,64,30,43,44,29,76,79,57,73,30,18,47,38,48,39,82,43,79,87,128,82,59,62,58,70,32,68,66,39,39,53,50,32,52,71,44,31,60,56,43,40,67,68,48,49,31,42,32,37,34,34,63,35,22,37,27,62,42,72,86,44,75,42,60,36,28,33,42,27,24,72,77,41,92,51,34,34,45,23,47,25,20,60,40,75,44,58,81,38,51,80,25,33,41,34,40,35,28,28,50,71,57,54,70,68,46,57,75,81,52,32,52,55,23,20,54,29,39,42,32,43,52,52,18,57,42,39,75,43,59,42,88,85,57,54,66,68,59,50,54,62,59,39,51,53,44,46,58,53,46,34,53,22,34,33,38,31,40,33,50,31,48,51,89,80,35,68,90,48,65,57,69,69,51,37,42,37,33,57,54,79,53,77,89,68,53,60,60,69,61,52,50,50,49,22,66,74,69,73,50,53,39,69,59,40,20,57,55,39,65,72,69,52,72,91,80,79,80,71,80,63,30,42,43,30,78,81,54,74,29,19,48,38,47,38,82,43,79,87

Organism: Agaricus bisporus var. burnettii (strain JB137-S8 / ATCC MYA-4627 / FGSC 10392) (NCBI:txid597362)

pLDDT: mean 93.66, std 8.58, range [42.47, 98.94]

Secondary structure (DSSP, 8-state):
---GGGSHHHHHHHHHHB--HHHHT--EEEEEEEEESS-TT-EEEEEEEEEEEETTEEEEEEESSSSTT--EEEEEEEEEHHHHHHS-HHHHTT-EE-HHHHHTT-SEE-B-TTS-HHHHHHHHHHHHHHHTTEEEEEEES--TTT-SSS--S--EEEE---SGGG--HHHHHHHHHHHT--HHHHHHHHHTTSPP----TTS-THHHHSS--EEEEE--/---GGGSHHHHHHHHHHB--HHHHT--EEEEEEEEESS-TT-EEEEEEEEEEEETTEEEEEEESSSSTT--EEEEEEEEEHHHHHHS-HHHHTT-EE-HHHHHTT-SEE-B-TTS-HHHHHHHHHHHHHHHTTEEEEEEES--TTT-SSS--S--EEEE---SGGG--HHHHHHHHHHHT--HHHHHHHHHTTSPP----TTS-THHHHSS--EEEEE--